Protein AF-0000000082880312 (afdb_homodimer)

Foldseek 3Di:
DVVPVVVVVVVVVVVVVVVVVVVVCPDDDVFKDWDDFPEPPQLLVLLQVLPPPPPPDDDAAAAEEEFDEPDLFLLLLQLVQCSLCSNQVHAYEYEYEEDPVCCVQPLLNVLSVVSSSHNPYIYMYGYDDFFARLLLRLQVLLCVLQAPVVVVGDQQHKYKYAYSQKRFQHCVQQEFDVVLPAFKHAAQQQVFAWDFAAPLVHGDIFRFTDRRIMMGGSNVSCQLLVPDHHHDISVNSVVVLCNRRNVPRGGRCLVVDPVCPPPCSNVVNRNHSRVSLVVSCVVDVVNVSNYDDDNDHFAEQEQVNQDQLVDLLVDDCVRHGMYRAHTPCLDPVSVNSHLSNSCVSQDDPSCPVVSVVSVVSSVSSPPDPPPVVVD/DVVPVVVVVVVVVVVVVVVVVVVVCPPDDVFKDWDDFPEPPPLLCLLQVLDPPPPPDDDAAAAEEEFDEPDLFLLLLQLVQCSLCSNQVHAYEYEYEEDPVCCVQPLLNVLSVVSSSHNVYIYIYGYADFFARLLLRLQVLLCVLQAPVVVVGDQQHKYKYAYSQKRFQHCVQQEFDVVLPAFKEAAQQQVFAWDFAAPLVHGDIFRFTDRRIMMGGSNVSCQLLVPDHHHDISVNSVVVLCNRRNVPRGGRCLVVDPVCPPPCSNVVNRNHSRVSLVVSCVVDVVNVSNYDDDNDHFAEQEQVNQDQLVDLLVDDCVRHGMYRAHTPCLDPVSVNSHLSNSCVSQDDDSCPVVSVVSVVSSVSSPPDPPPVVVD

Radius of gyration: 30.81 Å; Cα contacts (8 Å, |Δi|>4): 1332; chains: 2; bounding box: 65×106×90 Å

Organism: Panagrellus redivivus (NCBI:txid6233)

pLDDT: mean 83.13, std 21.57, range [25.06, 98.69]

Structure (mmCIF, N/CA/C/O backbone):
data_AF-0000000082880312-model_v1
#
loop_
_entity.id
_entity.type
_entity.pdbx_description
1 polymer 'Glycosyltransferase family 8 protein'
#
loop_
_atom_site.group_PDB
_atom_site.id
_atom_site.type_symbol
_atom_site.label_atom_id
_atom_site.label_alt_id
_atom_site.label_comp_id
_atom_site.label_asym_id
_atom_site.label_entity_id
_atom_site.label_seq_id
_atom_site.pdbx_PDB_ins_code
_atom_site.Cartn_x
_atom_site.Cartn_y
_atom_site.Cartn_z
_atom_site.occupancy
_atom_site.B_iso_or_equiv
_atom_site.auth_seq_id
_atom_site.auth_comp_id
_atom_site.auth_asym_id
_atom_site.auth_atom_id
_atom_site.pdbx_PDB_model_num
ATOM 1 N N . MET A 1 1 ? 39.438 -59.375 0.547 1 28.02 1 MET A N 1
ATOM 2 C CA . MET A 1 1 ? 38.062 -59.844 0.679 1 28.02 1 MET A CA 1
ATOM 3 C C . MET A 1 1 ? 37.156 -58.688 1.159 1 28.02 1 MET A C 1
ATOM 5 O O . MET A 1 1 ? 35.938 -58.812 1.112 1 28.02 1 MET A O 1
ATOM 9 N N . ALA A 1 2 ? 37.812 -57.781 1.886 1 35.47 2 ALA A N 1
ATOM 10 C CA . ALA A 1 2 ? 37.125 -56.719 2.611 1 35.47 2 ALA A CA 1
ATOM 11 C C . ALA A 1 2 ? 36.594 -55.656 1.654 1 35.47 2 ALA A C 1
ATOM 13 O O . ALA A 1 2 ? 35.875 -54.75 2.07 1 35.47 2 ALA A O 1
ATOM 14 N N . ARG A 1 3 ? 37.156 -55.562 0.471 1 43.28 3 ARG A N 1
ATOM 15 C CA . ARG A 1 3 ? 36.781 -54.5 -0.462 1 43.28 3 ARG A CA 1
ATOM 16 C C . ARG A 1 3 ? 35.375 -54.75 -1 1 43.28 3 ARG A C 1
ATOM 18 O O . ARG A 1 3 ? 34.781 -53.844 -1.613 1 43.28 3 ARG A O 1
ATOM 25 N N . GLY A 1 4 ? 35 -56.094 -0.941 1 36.09 4 GLY A N 1
ATOM 26 C CA . GLY A 1 4 ? 33.75 -56.469 -1.605 1 36.09 4 GLY A CA 1
ATOM 27 C C . GLY A 1 4 ? 32.5 -56.031 -0.836 1 36.09 4 GLY A C 1
ATOM 28 O O . GLY A 1 4 ? 31.406 -56.031 -1.382 1 36.09 4 GLY A O 1
ATOM 29 N N . LEU A 1 5 ? 32.625 -56.031 0.494 1 35.44 5 LEU A N 1
ATOM 30 C CA . LEU A 1 5 ? 31.469 -55.875 1.358 1 35.44 5 LEU A CA 1
ATOM 31 C C . LEU A 1 5 ? 30.891 -54.469 1.277 1 35.44 5 LEU A C 1
ATOM 33 O O . LEU A 1 5 ? 29.719 -54.25 1.546 1 35.44 5 LEU A O 1
ATOM 37 N N . ASN A 1 6 ? 31.812 -53.5 0.919 1 34.84 6 ASN A N 1
ATOM 38 C CA . ASN A 1 6 ? 31.359 -52.125 1.067 1 34.84 6 ASN A CA 1
ATOM 39 C C . ASN A 1 6 ? 30.391 -51.719 -0.042 1 34.84 6 ASN A C 1
ATOM 41 O O . ASN A 1 6 ? 29.594 -50.812 0.13 1 34.84 6 ASN A O 1
ATOM 45 N N . ARG A 1 7 ? 30.469 -52.344 -1.303 1 31.72 7 ARG A N 1
ATOM 46 C CA . ARG A 1 7 ? 29.547 -51.969 -2.383 1 31.72 7 ARG A CA 1
ATOM 47 C C . ARG A 1 7 ? 28.156 -52.531 -2.115 1 31.72 7 ARG A C 1
ATOM 49 O O . ARG A 1 7 ? 27.188 -52.094 -2.736 1 31.72 7 ARG A O 1
ATOM 56 N N . ARG A 1 8 ? 28.156 -53.625 -1.353 1 37.81 8 ARG A N 1
ATOM 57 C CA . ARG A 1 8 ? 26.844 -54.188 -1.102 1 37.81 8 ARG A CA 1
ATOM 58 C C . ARG A 1 8 ? 26.016 -53.312 -0.182 1 37.81 8 ARG A C 1
ATOM 60 O O . ARG A 1 8 ? 24.797 -53.219 -0.324 1 37.81 8 ARG A O 1
ATOM 67 N N . TYR A 1 9 ? 26.828 -52.688 0.763 1 34.88 9 TYR A N 1
ATOM 68 C CA . TYR A 1 9 ? 26.031 -51.875 1.666 1 34.88 9 TYR A CA 1
ATOM 69 C C . TYR A 1 9 ? 25.531 -50.625 0.956 1 34.88 9 TYR A C 1
ATOM 71 O O . TYR A 1 9 ? 24.484 -50.062 1.312 1 34.88 9 TYR A O 1
ATOM 79 N N . LYS A 1 10 ? 26.25 -50.156 -0.105 1 36.31 10 LYS A N 1
ATOM 80 C CA . LYS A 1 10 ? 25.766 -48.969 -0.779 1 36.31 10 LYS A CA 1
ATOM 81 C C . LYS A 1 10 ? 24.5 -49.25 -1.584 1 36.31 10 LYS A C 1
ATOM 83 O O . LYS A 1 10 ? 23.562 -48.438 -1.61 1 36.31 10 LYS A O 1
ATOM 88 N N . TYR A 1 11 ? 24.516 -50.438 -2.273 1 38.19 11 TYR A N 1
ATOM 89 C CA . TYR A 1 11 ? 23.312 -50.75 -3.037 1 38.19 11 TYR A CA 1
ATOM 90 C C . TYR A 1 11 ? 22.125 -51 -2.109 1 38.19 11 TYR A C 1
ATOM 92 O O . TYR A 1 11 ? 21 -50.625 -2.412 1 38.19 11 TYR A O 1
ATOM 100 N N . LEU A 1 12 ? 22.438 -51.625 -0.949 1 37.44 12 LEU A N 1
ATOM 101 C CA . LEU A 1 12 ? 21.312 -51.875 -0.04 1 37.44 12 LEU A CA 1
ATOM 102 C C . LEU A 1 12 ? 20.812 -50.562 0.559 1 37.44 12 LEU A C 1
ATOM 104 O O . LEU A 1 12 ? 19.594 -50.375 0.73 1 37.44 12 LEU A O 1
ATOM 108 N N . LEU A 1 13 ? 21.766 -49.594 0.769 1 36.28 13 LEU A N 1
ATOM 109 C CA . LEU A 1 13 ? 21.281 -48.312 1.304 1 36.28 13 LEU A CA 1
ATOM 110 C C . LEU A 1 13 ? 20.531 -47.531 0.24 1 36.28 13 LEU A C 1
ATOM 112 O O . LEU A 1 13 ? 19.484 -46.938 0.527 1 36.28 13 LEU A O 1
ATOM 116 N N . THR A 1 14 ? 20.969 -47.625 -1.05 1 37.34 14 THR A N 1
ATOM 117 C CA . THR A 1 14 ? 20.188 -46.969 -2.094 1 37.34 14 THR A CA 1
ATOM 118 C C . THR A 1 14 ? 18.859 -47.688 -2.299 1 37.34 14 THR A C 1
ATOM 120 O O . THR A 1 14 ? 17.828 -47.031 -2.5 1 37.34 14 THR A O 1
ATOM 123 N N . PHE A 1 15 ? 18.828 -49 -2.131 1 36.56 15 PHE A N 1
ATOM 124 C CA . PHE A 1 15 ? 17.562 -49.719 -2.281 1 36.56 15 PHE A CA 1
ATOM 125 C C . PHE A 1 15 ? 16.641 -49.469 -1.102 1 36.56 15 PHE A C 1
ATOM 127 O O . PHE A 1 15 ? 15.43 -49.25 -1.282 1 36.56 15 PHE A O 1
ATOM 134 N N . ALA A 1 16 ? 17.188 -49.281 0.096 1 34 16 ALA A N 1
ATOM 135 C CA . ALA A 1 16 ? 16.328 -49.031 1.243 1 34 16 ALA A CA 1
ATOM 136 C C . ALA A 1 16 ? 15.758 -47.594 1.18 1 34 16 ALA A C 1
ATOM 138 O O . ALA A 1 16 ? 14.594 -47.375 1.521 1 34 16 ALA A O 1
ATOM 139 N N . ILE A 1 17 ? 16.516 -46.625 0.688 1 35.28 17 ILE A N 1
ATOM 140 C CA . ILE A 1 17 ? 15.977 -45.281 0.548 1 35.28 17 ILE A CA 1
ATOM 141 C C . ILE A 1 17 ? 14.945 -45.25 -0.577 1 35.28 17 ILE A C 1
ATOM 143 O O . ILE A 1 17 ? 13.883 -44.625 -0.444 1 35.28 17 ILE A O 1
ATOM 147 N N . CYS A 1 18 ? 15.07 -46.094 -1.617 1 31.88 18 CYS A N 1
ATOM 148 C CA . CYS A 1 18 ? 14.055 -46.156 -2.666 1 31.88 18 CYS A CA 1
ATOM 149 C C . CYS A 1 18 ? 12.812 -46.906 -2.172 1 31.88 18 CYS A C 1
ATOM 151 O O . CYS A 1 18 ? 11.695 -46.531 -2.512 1 31.88 18 CYS A O 1
ATOM 153 N N . VAL A 1 19 ? 12.93 -47.938 -1.346 1 34.66 19 VAL A N 1
ATOM 154 C CA . VAL A 1 19 ? 11.766 -48.719 -0.902 1 34.66 19 VAL A CA 1
ATOM 155 C C . VAL A 1 19 ? 10.945 -47.875 0.083 1 34.66 19 VAL A C 1
ATOM 157 O O . VAL A 1 19 ? 9.711 -47.875 0.029 1 34.66 19 VAL A O 1
ATOM 160 N N . VAL A 1 20 ? 11.562 -47.156 1.031 1 32.28 20 VAL A N 1
ATOM 161 C CA . VAL A 1 20 ? 10.734 -46.375 1.921 1 32.28 20 VAL A CA 1
ATOM 162 C C . VAL A 1 20 ? 10 -45.281 1.115 1 32.28 20 VAL A C 1
ATOM 164 O O . VAL A 1 20 ? 8.859 -44.938 1.434 1 32.28 20 VAL A O 1
ATOM 167 N N . PHE A 1 21 ? 10.508 -44.812 -0.006 1 31.34 21 PHE A N 1
ATOM 168 C CA . PHE A 1 21 ? 9.773 -43.875 -0.844 1 31.34 21 PHE A CA 1
ATOM 169 C C . PHE A 1 21 ? 8.594 -44.562 -1.519 1 31.34 21 PHE A C 1
ATOM 171 O O . PHE A 1 21 ? 7.5 -44 -1.609 1 31.34 21 PHE A O 1
ATOM 178 N N . VAL A 1 22 ? 8.75 -45.812 -1.979 1 32.81 22 VAL A N 1
ATOM 179 C CA . VAL A 1 22 ? 7.668 -46.5 -2.68 1 32.81 22 VAL A CA 1
ATOM 180 C C . VAL A 1 22 ? 6.594 -46.938 -1.682 1 32.81 22 VAL A C 1
ATOM 182 O O . VAL A 1 22 ? 5.398 -46.844 -1.97 1 32.81 22 VAL A O 1
ATOM 185 N N . LEU A 1 23 ? 6.965 -47.406 -0.526 1 31.19 23 LEU A N 1
ATOM 186 C CA . LEU A 1 23 ? 5.918 -47.938 0.34 1 31.19 23 LEU A CA 1
ATOM 187 C C . LEU A 1 23 ? 5.012 -46.812 0.849 1 31.19 23 LEU A C 1
ATOM 189 O O . LEU A 1 23 ? 3.832 -47.062 1.126 1 31.19 23 LEU A O 1
ATOM 193 N N . THR A 1 24 ? 5.59 -45.656 1.293 1 30.31 24 THR A N 1
ATOM 194 C CA . THR A 1 24 ? 4.645 -44.656 1.737 1 30.31 24 THR A CA 1
ATOM 195 C C . THR A 1 24 ? 3.73 -44.219 0.591 1 30.31 24 THR A C 1
ATOM 197 O O . THR A 1 24 ? 2.779 -43.469 0.797 1 30.31 24 THR A O 1
ATOM 200 N N . LEU A 1 25 ? 4.004 -44.656 -0.618 1 31.61 25 LEU A N 1
ATOM 201 C CA . LEU A 1 25 ? 3.115 -44.375 -1.745 1 31.61 25 LEU A CA 1
ATOM 202 C C . LEU A 1 25 ? 1.87 -45.25 -1.675 1 31.61 25 LEU A C 1
ATOM 204 O O . LEU A 1 25 ? 0.962 -45.125 -2.498 1 31.61 25 LEU A O 1
ATOM 208 N N . THR A 1 26 ? 1.921 -46.406 -1.127 1 28.84 26 THR A N 1
ATOM 209 C CA . THR A 1 26 ? 0.809 -47.344 -1.338 1 28.84 26 THR A CA 1
ATOM 210 C C . THR A 1 26 ? -0.48 -46.781 -0.749 1 28.84 26 THR A C 1
ATOM 212 O O . THR A 1 26 ? -1.562 -46.969 -1.31 1 28.84 26 THR A O 1
ATOM 215 N N . ILE A 1 27 ? -0.609 -46.688 0.596 1 31.56 27 ILE A N 1
ATOM 216 C CA . ILE A 1 27 ? -1.932 -46.719 1.211 1 31.56 27 ILE A CA 1
ATOM 217 C C . ILE A 1 27 ? -2.676 -45.406 0.915 1 31.56 27 ILE A C 1
ATOM 219 O O . ILE A 1 27 ? -3.842 -45.25 1.285 1 31.56 27 ILE A O 1
ATOM 223 N N . CYS A 1 28 ? -1.974 -44.25 0.835 1 29.03 28 CYS A N 1
ATOM 224 C CA . CYS A 1 28 ? -2.826 -43.062 0.708 1 29.03 28 CYS A CA 1
ATOM 225 C C . CYS A 1 28 ? -3.422 -42.969 -0.692 1 29.03 28 CYS A C 1
ATOM 227 O O . CYS A 1 28 ? -2.799 -43.406 -1.666 1 29.03 28 CYS A O 1
ATOM 229 N N . SER A 1 29 ? -4.77 -42.781 -0.907 1 31.36 29 SER A N 1
ATOM 230 C CA . SER A 1 29 ? -5.41 -42.562 -2.201 1 31.36 29 SER A CA 1
ATOM 231 C C . SER A 1 29 ? -4.527 -41.719 -3.117 1 31.36 29 SER A C 1
ATOM 233 O O . SER A 1 29 ? -3.822 -40.812 -2.654 1 31.36 29 SER A O 1
ATOM 235 N N . PRO A 1 30 ? -4.113 -42.156 -4.379 1 36.34 30 PRO A N 1
ATOM 236 C CA . PRO A 1 30 ? -3.234 -41.562 -5.371 1 36.34 30 PRO A CA 1
ATOM 237 C C . PRO A 1 30 ? -3.416 -40.031 -5.461 1 36.34 30 PRO A C 1
ATOM 239 O O . PRO A 1 30 ? -2.887 -39.406 -6.379 1 36.34 30 PRO A O 1
ATOM 242 N N . ALA A 1 31 ? -4.273 -39.438 -4.664 1 38.06 31 ALA A N 1
ATOM 243 C CA . ALA A 1 31 ? -4.586 -38.062 -4.918 1 38.06 31 ALA A CA 1
ATOM 244 C C . ALA A 1 31 ? -3.363 -37.156 -4.707 1 38.06 31 ALA A C 1
ATOM 246 O O . ALA A 1 31 ? -2.838 -36.594 -5.656 1 38.06 31 ALA A O 1
ATOM 247 N N . SER A 1 32 ? -3.385 -36.281 -3.66 1 36.66 32 SER A N 1
ATOM 248 C CA . SER A 1 32 ? -2.469 -35.188 -3.424 1 36.66 32 SER A CA 1
ATOM 249 C C . SER A 1 32 ? -1.177 -35.656 -2.768 1 36.66 32 SER A C 1
ATOM 251 O O . SER A 1 32 ? -1.212 -36.344 -1.751 1 36.66 32 SER A O 1
ATOM 253 N N . VAL A 1 33 ? -0.06 -35.906 -3.469 1 35.78 33 VAL A N 1
ATOM 254 C CA . VAL A 1 33 ? 1.235 -36.219 -2.877 1 35.78 33 VAL A CA 1
ATOM 255 C C . VAL A 1 33 ? 1.98 -34.938 -2.541 1 35.78 33 VAL A C 1
ATOM 257 O O . VAL A 1 33 ? 2.066 -34.031 -3.369 1 35.78 33 VAL A O 1
ATOM 260 N N . SER A 1 34 ? 2.113 -34.656 -1.317 1 37.66 34 SER A N 1
ATOM 261 C CA . SER A 1 34 ? 2.979 -33.531 -0.91 1 37.66 34 SER A CA 1
ATOM 262 C C . SER A 1 34 ? 4.438 -33.969 -0.852 1 37.66 34 SER A C 1
ATOM 264 O O . SER A 1 34 ? 4.762 -35 -0.264 1 37.66 34 SER A O 1
ATOM 266 N N . PHE A 1 35 ? 5.301 -33.562 -1.693 1 35.94 35 PHE A N 1
ATOM 267 C CA . PHE A 1 35 ? 6.727 -33.875 -1.63 1 35.94 35 PHE A CA 1
ATOM 268 C C . PHE A 1 35 ? 7.395 -33.062 -0.524 1 35.94 35 PHE A C 1
ATOM 270 O O . PHE A 1 35 ? 7.125 -31.859 -0.368 1 35.94 35 PHE A O 1
ATOM 277 N N . ILE A 1 36 ? 7.844 -33.75 0.519 1 34.22 36 ILE A N 1
ATOM 278 C CA . ILE A 1 36 ? 8.602 -33.156 1.604 1 34.22 36 ILE A CA 1
ATOM 279 C C . ILE A 1 36 ? 9.969 -32.688 1.091 1 34.22 36 ILE A C 1
ATOM 281 O O . ILE A 1 36 ? 10.633 -33.438 0.35 1 34.22 36 ILE A O 1
ATOM 285 N N . ASN A 1 37 ? 10.43 -31.375 1.342 1 39.16 37 ASN A N 1
ATOM 286 C CA . ASN A 1 37 ? 11.555 -30.516 1.014 1 39.16 37 ASN A CA 1
ATOM 287 C C . ASN A 1 37 ? 12.875 -31.094 1.521 1 39.16 37 ASN A C 1
ATOM 289 O O . ASN A 1 37 ? 13.031 -31.344 2.719 1 39.16 37 ASN A O 1
ATOM 293 N N . ILE A 1 38 ? 13.547 -31.781 0.637 1 30.88 38 ILE A N 1
ATOM 294 C CA . ILE A 1 38 ? 14.969 -31.844 0.961 1 30.88 38 ILE A CA 1
ATOM 295 C C . ILE A 1 38 ? 15.578 -30.453 0.883 1 30.88 38 ILE A C 1
ATOM 297 O O . ILE A 1 38 ? 15.68 -29.875 -0.2 1 30.88 38 ILE A O 1
ATOM 301 N N . LYS A 1 39 ? 15.555 -29.688 1.91 1 41.53 39 LYS A N 1
ATOM 302 C CA . LYS A 1 39 ? 16.109 -28.344 2.076 1 41.53 39 LYS A CA 1
ATOM 303 C C . LYS A 1 39 ? 17.609 -28.328 1.832 1 41.53 39 LYS A C 1
ATOM 305 O O . LYS A 1 39 ? 18.359 -29.078 2.479 1 41.53 39 LYS A O 1
ATOM 310 N N . ASN A 1 40 ? 18.047 -27.859 0.655 1 38.81 40 ASN A N 1
ATOM 311 C CA . ASN A 1 40 ? 19.438 -27.453 0.622 1 38.81 40 ASN A CA 1
ATOM 312 C C . ASN A 1 40 ? 19.672 -26.172 1.424 1 38.81 40 ASN A C 1
ATOM 314 O O . ASN A 1 40 ? 19.203 -25.094 1.033 1 38.81 40 ASN A O 1
ATOM 318 N N . PRO A 1 41 ? 20.156 -26.281 2.564 1 44.12 41 PRO A N 1
ATOM 319 C CA . PRO A 1 41 ? 20.297 -25.203 3.535 1 44.12 41 PRO A CA 1
ATOM 320 C C . PRO A 1 41 ? 21.078 -24.016 2.986 1 44.12 41 PRO A C 1
ATOM 322 O O . PRO A 1 41 ? 20.781 -22.859 3.32 1 44.12 41 PRO A O 1
ATOM 325 N N . SER A 1 42 ? 21.938 -24.281 2.025 1 49.22 42 SER A N 1
ATOM 326 C CA . SER A 1 42 ? 22.844 -23.219 1.665 1 49.22 42 SER A CA 1
ATOM 327 C C . SER A 1 42 ? 22.141 -22.109 0.877 1 49.22 42 SER A C 1
ATOM 329 O O . SER A 1 42 ? 22.297 -20.922 1.163 1 49.22 42 SER A O 1
ATOM 331 N N . PHE A 1 43 ? 21.344 -22.438 -0.095 1 49.5 43 PHE A N 1
ATOM 332 C CA . PHE A 1 43 ? 20.703 -21.422 -0.925 1 49.5 43 PHE A CA 1
ATOM 333 C C . PHE A 1 43 ? 19.594 -20.719 -0.157 1 49.5 43 PHE A C 1
ATOM 335 O O . PHE A 1 43 ? 19.453 -19.5 -0.25 1 49.5 43 PHE A O 1
ATOM 342 N N . ILE A 1 44 ? 18.984 -21.531 0.591 1 52.59 44 ILE A N 1
ATOM 343 C CA . ILE A 1 44 ? 17.906 -20.984 1.395 1 52.59 44 ILE A CA 1
ATOM 344 C C . ILE A 1 44 ? 18.453 -19.953 2.371 1 52.59 44 ILE A C 1
ATOM 346 O O . ILE A 1 44 ? 17.875 -18.875 2.533 1 52.59 44 ILE A O 1
ATOM 350 N N . GLN A 1 45 ? 19.5 -20.438 2.904 1 54.34 45 GLN A N 1
ATOM 351 C CA . GLN A 1 45 ? 20.125 -19.516 3.861 1 54.34 45 GLN A CA 1
ATOM 352 C C . GLN A 1 45 ? 20.594 -18.25 3.178 1 54.34 45 GLN A C 1
ATOM 354 O O . GLN A 1 45 ? 20.453 -17.156 3.729 1 54.34 45 GLN A O 1
ATOM 359 N N . LEU A 1 46 ? 21.078 -18.422 2.018 1 48.53 46 LEU A N 1
ATOM 360 C CA . LEU A 1 46 ? 21.531 -17.266 1.242 1 48.53 46 LEU A CA 1
ATOM 361 C C . LEU A 1 46 ? 20.375 -16.328 0.954 1 48.53 46 LEU A C 1
ATOM 363 O O . LEU A 1 46 ? 20.516 -15.102 1.075 1 48.53 46 LEU A O 1
ATOM 367 N N . LEU A 1 47 ? 19.359 -16.906 0.63 1 51.41 47 LEU A N 1
ATOM 368 C CA . LEU A 1 47 ? 18.188 -16.109 0.261 1 51.41 47 LEU A CA 1
ATOM 369 C C . LEU A 1 47 ? 17.516 -15.531 1.499 1 51.41 47 LEU A C 1
ATOM 371 O O . LEU A 1 47 ? 17.094 -14.375 1.498 1 51.41 47 LEU A O 1
ATOM 375 N N . LYS A 1 48 ? 17.516 -16.297 2.52 1 53.97 48 LYS A N 1
ATOM 376 C CA . LYS A 1 48 ? 16.891 -15.852 3.762 1 53.97 48 LYS A CA 1
ATOM 377 C C . LYS A 1 48 ? 17.734 -14.773 4.438 1 53.97 48 LYS A C 1
ATOM 379 O O . LYS A 1 48 ? 17.203 -13.844 5.039 1 53.97 48 LYS A O 1
ATOM 384 N N . ASN A 1 49 ? 19 -14.984 4.566 1 45.91 49 ASN A N 1
ATOM 385 C CA . ASN A 1 49 ? 19.891 -14.031 5.207 1 45.91 49 ASN A CA 1
ATOM 386 C C . ASN A 1 49 ? 19.781 -12.648 4.586 1 45.91 49 ASN A C 1
ATOM 388 O O . ASN A 1 49 ? 20.188 -11.656 5.195 1 45.91 49 ASN A O 1
ATOM 392 N N . ALA A 1 50 ? 19.344 -12.648 3.438 1 42.06 50 ALA A N 1
ATOM 393 C CA . ALA A 1 50 ? 19.203 -11.312 2.85 1 42.06 50 ALA A CA 1
ATOM 394 C C . ALA A 1 50 ? 18.125 -10.508 3.566 1 42.06 50 ALA A C 1
ATOM 396 O O . ALA A 1 50 ? 18.141 -9.273 3.518 1 42.06 50 ALA A O 1
ATOM 397 N N . PHE A 1 51 ? 17.219 -11.195 4.371 1 43.91 51 PHE A N 1
ATOM 398 C CA . PHE A 1 51 ? 16.125 -10.438 4.945 1 43.91 51 PHE A CA 1
ATOM 399 C C . PHE A 1 51 ? 15.992 -10.703 6.438 1 43.91 51 PHE A C 1
ATOM 401 O O . PHE A 1 51 ? 14.914 -10.539 7.016 1 43.91 51 PHE A O 1
ATOM 408 N N . SER A 1 52 ? 16.969 -11.266 7.164 1 38.25 52 SER A N 1
ATOM 409 C CA . SER A 1 52 ? 16.734 -11.672 8.547 1 38.25 52 SER A CA 1
ATOM 410 C C . SER A 1 52 ? 16.688 -10.469 9.477 1 38.25 52 SER A C 1
ATOM 412 O O . SER A 1 52 ? 17.719 -9.891 9.812 1 38.25 52 SER A O 1
ATOM 414 N N . ASN A 1 53 ? 15.883 -9.586 9.25 1 38.44 53 ASN A N 1
ATOM 415 C CA . ASN A 1 53 ? 15.859 -8.742 10.445 1 38.44 53 ASN A CA 1
ATOM 416 C C . ASN A 1 53 ? 15.07 -9.398 11.578 1 38.44 53 ASN A C 1
ATOM 418 O O . ASN A 1 53 ? 13.891 -9.734 11.398 1 38.44 53 ASN A O 1
ATOM 422 N N . PRO A 1 54 ? 15.734 -9.914 12.656 1 36.22 54 PRO A N 1
ATOM 423 C CA . PRO A 1 54 ? 15.117 -10.602 13.797 1 36.22 54 PRO A CA 1
ATOM 424 C C . PRO A 1 54 ? 14.039 -9.766 14.477 1 36.22 54 PRO A C 1
ATOM 426 O O . PRO A 1 54 ? 14.352 -8.773 15.141 1 36.22 54 PRO A O 1
ATOM 429 N N . SER A 1 55 ? 13.117 -9.242 13.898 1 40.56 55 SER A N 1
ATOM 430 C CA . SER A 1 55 ? 12.227 -8.602 14.867 1 40.56 55 SER A CA 1
ATOM 431 C C . SER A 1 55 ? 11.555 -9.633 15.766 1 40.56 55 SER A C 1
ATOM 433 O O . SER A 1 55 ? 11.211 -10.727 15.312 1 40.56 55 SER A O 1
ATOM 435 N N . ASN A 1 56 ? 11.734 -9.625 17 1 42.91 56 ASN A N 1
ATOM 436 C CA . ASN A 1 56 ? 11.297 -10.477 18.094 1 42.91 56 ASN A CA 1
ATOM 437 C C . ASN A 1 56 ? 9.797 -10.773 18.016 1 42.91 56 ASN A C 1
ATOM 439 O O . ASN A 1 56 ? 9.281 -11.609 18.75 1 42.91 56 ASN A O 1
ATOM 443 N N . SER A 1 57 ? 8.961 -9.867 17.703 1 49.34 57 SER A N 1
ATOM 444 C CA . SER A 1 57 ? 7.551 -10.242 17.812 1 49.34 57 SER A CA 1
ATOM 445 C C . SER A 1 57 ? 7.117 -11.102 16.625 1 49.34 57 SER A C 1
ATOM 447 O O . SER A 1 57 ? 7.559 -10.883 15.5 1 49.34 57 SER A O 1
ATOM 449 N N . PRO A 1 58 ? 6.441 -12.203 16.875 1 62.5 58 PRO A N 1
ATOM 450 C CA . PRO A 1 58 ? 6.141 -13.156 15.812 1 62.5 58 PRO A CA 1
ATOM 451 C C . PRO A 1 58 ? 5.367 -12.523 14.656 1 62.5 58 PRO A C 1
ATOM 453 O O . PRO A 1 58 ? 4.305 -11.938 14.867 1 62.5 58 PRO A O 1
ATOM 456 N N . GLN A 1 59 ? 5.902 -12.078 13.555 1 81 59 GLN A N 1
ATOM 457 C CA . GLN A 1 59 ? 5.293 -11.602 12.32 1 81 59 GLN A CA 1
ATOM 458 C C . GLN A 1 59 ? 4.609 -12.734 11.562 1 81 59 GLN A C 1
ATOM 460 O O . GLN A 1 59 ? 5.02 -13.891 11.672 1 81 59 GLN A O 1
ATOM 465 N N . PRO A 1 60 ? 3.471 -12.383 10.992 1 91.81 60 PRO A N 1
ATOM 466 C CA . PRO A 1 60 ? 2.807 -13.406 10.18 1 91.81 60 PRO A CA 1
ATOM 467 C C . PRO A 1 60 ? 3.725 -14 9.117 1 91.81 60 PRO A C 1
ATOM 469 O O . PRO A 1 60 ? 4.562 -13.289 8.555 1 91.81 60 PRO A O 1
ATOM 472 N N . ARG A 1 61 ? 3.539 -15.258 8.93 1 94.75 61 ARG A N 1
ATOM 473 C CA . ARG A 1 61 ? 4.195 -15.898 7.797 1 94.75 61 ARG A CA 1
ATOM 474 C C . ARG A 1 61 ? 3.52 -15.516 6.48 1 94.75 61 ARG A C 1
ATOM 476 O O . ARG A 1 61 ? 2.305 -15.305 6.441 1 94.75 61 ARG A O 1
ATOM 483 N N . ILE A 1 62 ? 4.34 -15.422 5.449 1 97.81 62 ILE A N 1
ATOM 484 C CA . ILE A 1 62 ? 3.824 -15.078 4.129 1 97.81 62 ILE A CA 1
ATOM 485 C C . ILE A 1 62 ? 4.234 -16.156 3.121 1 97.81 62 ILE A C 1
ATOM 487 O O . ILE A 1 62 ? 5.41 -16.516 3.047 1 97.81 62 ILE A O 1
ATOM 491 N N . ALA A 1 63 ? 3.271 -16.656 2.355 1 98.31 63 ALA A N 1
ATOM 492 C CA . ALA A 1 63 ? 3.555 -17.656 1.323 1 98.31 63 ALA A CA 1
ATOM 493 C C . ALA A 1 63 ? 3.031 -17.203 -0.035 1 98.31 63 ALA A C 1
ATOM 495 O O . ALA A 1 63 ? 1.935 -16.641 -0.13 1 98.31 63 ALA A O 1
ATOM 496 N N . ALA A 1 64 ? 3.801 -17.391 -1.025 1 98.56 64 ALA A N 1
ATOM 497 C CA . ALA A 1 64 ? 3.355 -17.203 -2.406 1 98.56 64 ALA A CA 1
ATOM 498 C C . ALA A 1 64 ? 2.887 -18.531 -3.004 1 98.56 64 ALA A C 1
ATOM 500 O O . ALA A 1 64 ? 3.635 -19.516 -3.016 1 98.56 64 ALA A O 1
ATOM 501 N N . ILE A 1 65 ? 1.683 -18.547 -3.434 1 98.69 65 ILE A N 1
ATOM 502 C CA . ILE A 1 65 ? 1.08 -19.734 -4.016 1 98.69 65 ILE A CA 1
ATOM 503 C C . ILE A 1 65 ? 1.201 -19.688 -5.535 1 98.69 65 ILE A C 1
ATOM 505 O O . ILE A 1 65 ? 0.477 -18.938 -6.199 1 98.69 65 ILE A O 1
ATOM 509 N N . LEU A 1 66 ? 2.084 -20.484 -6.059 1 98.31 66 LEU A N 1
ATOM 510 C CA . LEU A 1 66 ? 2.266 -20.594 -7.5 1 98.31 66 LEU A CA 1
ATOM 511 C C . LEU A 1 66 ? 1.603 -21.859 -8.031 1 98.31 66 LEU A C 1
ATOM 513 O O . LEU A 1 66 ? 1.428 -22.844 -7.293 1 98.31 66 LEU A O 1
ATOM 517 N N . ALA A 1 67 ? 1.222 -21.797 -9.266 1 97.56 67 ALA A N 1
ATOM 518 C CA . ALA A 1 67 ? 0.712 -22.984 -9.945 1 97.56 67 ALA A CA 1
ATOM 519 C C . ALA A 1 67 ? 1.235 -23.062 -11.375 1 97.56 67 ALA A C 1
ATOM 521 O O . ALA A 1 67 ? 1.433 -22.047 -12.031 1 97.56 67 ALA A O 1
ATOM 522 N N . VAL A 1 68 ? 1.47 -24.297 -11.789 1 96.81 68 VAL A N 1
ATOM 523 C CA . VAL A 1 68 ? 2.023 -24.453 -13.133 1 96.81 68 VAL A CA 1
ATOM 524 C C . VAL A 1 68 ? 1.607 -25.812 -13.703 1 96.81 68 VAL A C 1
ATOM 526 O O . VAL A 1 68 ? 1.331 -26.75 -12.953 1 96.81 68 VAL A O 1
ATOM 529 N N . THR A 1 69 ? 1.49 -25.844 -14.992 1 95.31 69 THR A N 1
ATOM 530 C CA . THR A 1 69 ? 1.335 -27.125 -15.703 1 95.31 69 THR A CA 1
ATOM 531 C C . THR A 1 69 ? 2.695 -27.703 -16.062 1 95.31 69 THR A C 1
ATOM 533 O O . THR A 1 69 ? 3.734 -27.109 -15.75 1 95.31 69 THR A O 1
ATOM 536 N N . LEU A 1 70 ? 2.666 -28.844 -16.719 1 92.56 70 LEU A N 1
ATOM 537 C CA . LEU A 1 70 ? 3.904 -29.5 -17.109 1 92.56 70 LEU A CA 1
ATOM 538 C C . LEU A 1 70 ? 4.371 -29.031 -18.484 1 92.56 70 LEU A C 1
ATOM 540 O O . LEU A 1 70 ? 5.34 -29.562 -19.031 1 92.56 70 LEU A O 1
ATOM 544 N N . HIS A 1 71 ? 3.684 -28 -18.969 1 91.44 71 HIS A N 1
ATOM 545 C CA . HIS A 1 71 ? 4.117 -27.438 -20.234 1 91.44 71 HIS A CA 1
ATOM 546 C C . HIS A 1 71 ? 5.473 -26.75 -20.094 1 91.44 71 HIS A C 1
ATOM 548 O O . HIS A 1 71 ? 5.66 -25.906 -19.203 1 91.44 71 HIS A O 1
ATOM 554 N N . LYS A 1 72 ? 6.367 -27 -20.984 1 91.69 72 LYS A N 1
ATOM 555 C CA . LYS A 1 72 ? 7.773 -26.609 -20.875 1 91.69 72 LYS A CA 1
ATOM 556 C C . LYS A 1 72 ? 7.93 -25.094 -20.844 1 91.69 72 LYS A C 1
ATOM 558 O O . LYS A 1 72 ? 8.828 -24.578 -20.172 1 91.69 72 LYS A O 1
ATOM 563 N N . ARG A 1 73 ? 7.055 -24.422 -21.531 1 90.12 73 ARG A N 1
ATOM 564 C CA . ARG A 1 73 ? 7.129 -22.969 -21.625 1 90.12 73 ARG A CA 1
ATOM 565 C C . ARG A 1 73 ? 7.016 -22.328 -20.25 1 90.12 73 ARG A C 1
ATOM 567 O O . ARG A 1 73 ? 7.766 -21.406 -19.922 1 90.12 73 ARG A O 1
ATOM 574 N N . TYR A 1 74 ? 6.145 -22.812 -19.406 1 90.75 74 TYR A N 1
ATOM 575 C CA . TYR A 1 74 ? 5.875 -22.188 -18.125 1 90.75 74 TYR A CA 1
ATOM 576 C C . TYR A 1 74 ? 6.73 -22.812 -17.031 1 90.75 74 TYR A C 1
ATOM 578 O O . TYR A 1 74 ? 7.098 -22.141 -16.062 1 90.75 74 TYR A O 1
ATOM 586 N N . LEU A 1 75 ? 7.051 -24.016 -17.219 1 94.69 75 LEU A N 1
ATOM 587 C CA . LEU A 1 75 ? 7.871 -24.734 -16.25 1 94.69 75 LEU A CA 1
ATOM 588 C C . LEU A 1 75 ? 9.25 -24.094 -16.125 1 94.69 75 LEU A C 1
ATOM 590 O O . LEU A 1 75 ? 9.836 -24.047 -15.047 1 94.69 75 LEU A O 1
ATOM 594 N N . PHE A 1 76 ? 9.758 -23.625 -17.156 1 96.81 76 PHE A N 1
ATOM 595 C CA . PHE A 1 76 ? 11.125 -23.109 -17.188 1 96.81 76 PHE A CA 1
ATOM 596 C C . PHE A 1 76 ? 11.273 -21.906 -16.25 1 96.81 76 PHE A C 1
ATOM 598 O O . PHE A 1 76 ? 12.281 -21.781 -15.562 1 96.81 76 PHE A O 1
ATOM 605 N N . THR A 1 77 ? 10.289 -21 -16.219 1 97.5 77 THR A N 1
ATOM 606 C CA . THR A 1 77 ? 10.414 -19.75 -15.492 1 97.5 77 THR A CA 1
ATOM 607 C C . THR A 1 77 ? 10.125 -19.953 -14.008 1 97.5 77 THR A C 1
ATOM 609 O O . THR A 1 77 ? 10.453 -19.094 -13.188 1 97.5 77 THR A O 1
ATOM 612 N N . LEU A 1 78 ? 9.586 -21.062 -13.633 1 97.69 78 LEU A N 1
ATOM 613 C CA . LEU A 1 78 ? 9.094 -21.344 -12.289 1 97.69 78 LEU A CA 1
ATOM 614 C C . LEU A 1 78 ? 10.211 -21.172 -11.258 1 97.69 78 LEU A C 1
ATOM 616 O O . LEU A 1 78 ? 10.047 -20.453 -10.273 1 97.69 78 LEU A O 1
ATOM 620 N N . PRO A 1 79 ? 11.391 -21.781 -11.398 1 97.69 79 PRO A N 1
ATOM 621 C CA . PRO A 1 79 ? 12.422 -21.625 -10.375 1 97.69 79 PRO A CA 1
ATOM 622 C C . PRO A 1 79 ? 12.852 -20.188 -10.164 1 97.69 79 PRO A C 1
ATOM 624 O O . PRO A 1 79 ? 13.203 -19.797 -9.047 1 97.69 79 PRO A O 1
ATOM 627 N N . PHE A 1 80 ? 12.797 -19.375 -11.219 1 98.12 80 PHE A N 1
ATOM 628 C CA . PHE A 1 80 ? 13.172 -17.969 -11.094 1 98.12 80 PHE A CA 1
ATOM 629 C C . PHE A 1 80 ? 12.156 -17.203 -10.25 1 98.12 80 PHE A C 1
ATOM 631 O O . PHE A 1 80 ? 12.523 -16.391 -9.398 1 98.12 80 PHE A O 1
ATOM 638 N N . ALA A 1 81 ? 10.906 -17.5 -10.508 1 98.06 81 ALA A N 1
ATOM 639 C CA . ALA A 1 81 ? 9.852 -16.906 -9.695 1 98.06 81 ALA A CA 1
ATOM 640 C C . ALA A 1 81 ? 9.977 -17.328 -8.234 1 98.06 81 ALA A C 1
ATOM 642 O O . ALA A 1 81 ? 9.859 -16.5 -7.324 1 98.06 81 ALA A O 1
ATOM 643 N N . VAL A 1 82 ? 10.219 -18.547 -8.023 1 97.62 82 VAL A N 1
ATOM 644 C CA . VAL A 1 82 ? 10.406 -19.109 -6.688 1 97.62 82 VAL A CA 1
ATOM 645 C C . VAL A 1 82 ? 11.562 -18.391 -5.988 1 97.62 82 VAL A C 1
ATOM 647 O O . VAL A 1 82 ? 11.422 -17.938 -4.848 1 97.62 82 VAL A O 1
ATOM 650 N N . ALA A 1 83 ? 12.633 -18.25 -6.641 1 97.62 83 ALA A N 1
ATOM 651 C CA . ALA A 1 83 ? 13.805 -17.594 -6.078 1 97.62 83 ALA A CA 1
ATOM 652 C C . ALA A 1 83 ? 13.492 -16.141 -5.738 1 97.62 83 ALA A C 1
ATOM 654 O O . ALA A 1 83 ? 13.953 -15.617 -4.715 1 97.62 83 ALA A O 1
ATOM 655 N N . ALA A 1 84 ? 12.805 -15.5 -6.598 1 97.44 84 ALA A N 1
ATOM 656 C CA . ALA A 1 84 ? 12.461 -14.094 -6.379 1 97.44 84 ALA A CA 1
ATOM 657 C C . ALA A 1 84 ? 11.609 -13.922 -5.125 1 97.44 84 ALA A C 1
ATOM 659 O O . ALA A 1 84 ? 11.867 -13.039 -4.309 1 97.44 84 ALA A O 1
ATOM 660 N N . TRP A 1 85 ? 10.625 -14.75 -4.934 1 97.19 85 TRP A N 1
ATOM 661 C CA . TRP A 1 85 ? 9.797 -14.703 -3.732 1 97.19 85 TRP A CA 1
ATOM 662 C C . TRP A 1 85 ? 10.625 -15.016 -2.488 1 97.19 85 TRP A C 1
ATOM 664 O O . TRP A 1 85 ? 10.484 -14.352 -1.459 1 97.19 85 TRP A O 1
ATOM 674 N N . GLN A 1 86 ? 11.477 -15.969 -2.625 1 94.44 86 GLN A N 1
ATOM 675 C CA . GLN A 1 86 ? 12.359 -16.297 -1.509 1 94.44 86 GLN A CA 1
ATOM 676 C C . GLN A 1 86 ? 13.227 -15.109 -1.121 1 94.44 86 GLN A C 1
ATOM 678 O O . GLN A 1 86 ? 13.43 -14.836 0.065 1 94.44 86 GLN A O 1
ATOM 683 N N . LYS A 1 87 ? 13.758 -14.492 -2.076 1 93.31 87 LYS A N 1
ATOM 684 C CA . LYS A 1 87 ? 14.586 -13.312 -1.837 1 93.31 87 LYS A CA 1
ATOM 685 C C . LYS A 1 87 ? 13.82 -12.25 -1.05 1 93.31 87 LYS A C 1
ATOM 687 O O . LYS A 1 87 ? 14.414 -11.508 -0.262 1 93.31 87 LYS A O 1
ATOM 692 N N . LEU A 1 88 ? 12.531 -12.203 -1.215 1 93.75 88 LEU A N 1
ATOM 693 C CA . LEU A 1 88 ? 11.688 -11.219 -0.543 1 93.75 88 LEU A CA 1
ATOM 694 C C . LEU A 1 88 ? 11.242 -11.727 0.824 1 93.75 88 LEU A C 1
ATOM 696 O O . LEU A 1 88 ? 10.453 -11.07 1.509 1 93.75 88 LEU A O 1
ATOM 700 N N . GLY A 1 89 ? 11.664 -12.93 1.212 1 91.69 89 GLY A N 1
ATOM 701 C CA . GLY A 1 89 ? 11.305 -13.5 2.5 1 91.69 89 GLY A CA 1
ATOM 702 C C . GLY A 1 89 ? 9.953 -14.195 2.484 1 91.69 89 GLY A C 1
ATOM 703 O O . GLY A 1 89 ? 9.328 -14.367 3.529 1 91.69 89 GLY A O 1
ATOM 704 N N . VAL A 1 90 ? 9.477 -14.516 1.359 1 96.5 90 VAL A N 1
ATOM 705 C CA . VAL A 1 90 ? 8.18 -15.156 1.181 1 96.5 90 VAL A CA 1
ATOM 706 C C . VAL A 1 90 ? 8.367 -16.641 0.875 1 96.5 90 VAL A C 1
ATOM 708 O O . VAL A 1 90 ? 9.227 -17 0.065 1 96.5 90 VAL A O 1
ATOM 711 N N . GLU A 1 91 ? 7.625 -17.469 1.502 1 95.81 91 GLU A N 1
ATOM 712 C CA . GLU A 1 91 ? 7.691 -18.906 1.269 1 95.81 91 GLU A CA 1
ATOM 713 C C . GLU A 1 91 ? 6.973 -19.297 -0.02 1 95.81 91 GLU A C 1
ATOM 715 O O . GLU A 1 91 ? 5.754 -19.141 -0.127 1 95.81 91 GLU A O 1
ATOM 720 N N . PRO A 1 92 ? 7.707 -19.891 -0.923 1 97.5 92 PRO A N 1
ATOM 721 C CA . PRO A 1 92 ? 7.031 -20.312 -2.152 1 97.5 92 PRO A CA 1
ATOM 722 C C . PRO A 1 92 ? 6.406 -21.703 -2.033 1 97.5 92 PRO A C 1
ATOM 724 O O . PRO A 1 92 ? 7.078 -22.656 -1.618 1 97.5 92 PRO A O 1
ATOM 727 N N . ILE A 1 93 ? 5.203 -21.859 -2.369 1 97.5 93 ILE A N 1
ATOM 728 C CA . ILE A 1 93 ? 4.477 -23.109 -2.496 1 97.5 93 ILE A CA 1
ATOM 729 C C . ILE A 1 93 ? 3.982 -23.281 -3.93 1 97.5 93 ILE A C 1
ATOM 731 O O . ILE A 1 93 ? 3.27 -22.422 -4.453 1 97.5 93 ILE A O 1
ATOM 735 N N . VAL A 1 94 ? 4.348 -24.438 -4.484 1 97.75 94 VAL A N 1
ATOM 736 C CA . VAL A 1 94 ? 4.062 -24.641 -5.902 1 97.75 94 VAL A CA 1
ATOM 737 C C . VAL A 1 94 ? 3.057 -25.781 -6.066 1 97.75 94 VAL A C 1
ATOM 739 O O . VAL A 1 94 ? 3.295 -26.891 -5.605 1 97.75 94 VAL A O 1
ATOM 742 N N . ILE A 1 95 ? 1.998 -25.469 -6.707 1 96.5 95 ILE A N 1
ATOM 743 C CA . ILE A 1 95 ? 1.046 -26.484 -7.141 1 96.5 95 ILE A CA 1
ATOM 744 C C . ILE A 1 95 ? 1.355 -26.906 -8.578 1 96.5 95 ILE A C 1
ATOM 746 O O . ILE A 1 95 ? 1.276 -26.094 -9.5 1 96.5 95 ILE A O 1
ATOM 750 N N . ILE A 1 96 ? 1.672 -28.125 -8.758 1 95.75 96 ILE A N 1
ATOM 751 C CA . ILE A 1 96 ? 1.906 -28.656 -10.102 1 95.75 96 ILE A CA 1
ATOM 752 C C . ILE A 1 96 ? 0.693 -29.453 -10.555 1 95.75 96 ILE A C 1
ATOM 754 O O . ILE A 1 96 ? 0.224 -30.344 -9.828 1 95.75 96 ILE A O 1
ATOM 758 N N . VAL A 1 97 ? 0.24 -29.125 -11.719 1 95.06 97 VAL A N 1
ATOM 759 C CA . VAL A 1 97 ? -0.932 -29.797 -12.266 1 95.06 97 VAL A CA 1
ATOM 760 C C . VAL A 1 97 ? -0.54 -30.578 -13.516 1 95.06 97 VAL A C 1
ATOM 762 O O . VAL A 1 97 ? 0.087 -30.031 -14.43 1 95.06 97 VAL A O 1
ATOM 765 N N . GLY A 1 98 ? -0.954 -31.828 -13.578 1 92.5 98 GLY A N 1
ATOM 766 C CA . GLY A 1 98 ? -0.697 -32.594 -14.781 1 92.5 98 GLY A CA 1
ATOM 767 C C . GLY A 1 98 ? -0.708 -34.094 -14.547 1 92.5 98 GLY A C 1
ATOM 768 O O . GLY A 1 98 ? -1.244 -34.562 -13.539 1 92.5 98 GLY A O 1
ATOM 769 N N . ASP A 1 99 ? -0.24 -34.75 -15.586 1 87.56 99 ASP A N 1
ATOM 770 C CA . ASP A 1 99 ? -0.139 -36.188 -15.539 1 87.56 99 ASP A CA 1
ATOM 771 C C . ASP A 1 99 ? 1.091 -36.656 -14.75 1 87.56 99 ASP A C 1
ATOM 773 O O . ASP A 1 99 ? 2.205 -36.188 -15.023 1 87.56 99 ASP A O 1
ATOM 777 N N . TYR A 1 100 ? 0.776 -37.531 -13.859 1 83.56 100 TYR A N 1
ATOM 778 C CA . TYR A 1 100 ? 1.836 -38 -12.969 1 83.56 100 TYR A CA 1
ATOM 779 C C . TYR A 1 100 ? 2.955 -38.656 -13.75 1 83.56 100 TYR A C 1
ATOM 781 O O . TYR A 1 100 ? 4.133 -38.5 -13.43 1 83.56 100 TYR A O 1
ATOM 789 N N . ASN A 1 101 ? 2.6 -39.375 -14.773 1 83.31 101 ASN A N 1
ATOM 790 C CA . ASN A 1 101 ? 3.605 -40.062 -15.586 1 83.31 101 ASN A CA 1
ATOM 791 C C . ASN A 1 101 ? 4.477 -39.062 -16.344 1 83.31 101 ASN A C 1
ATOM 793 O O . ASN A 1 101 ? 5.688 -39.25 -16.469 1 83.31 101 ASN A O 1
ATOM 797 N N . VAL A 1 102 ? 3.842 -38.062 -16.797 1 83.81 102 VAL A N 1
ATOM 798 C CA . VAL A 1 102 ? 4.594 -37.031 -17.484 1 83.81 102 VAL A CA 1
ATOM 799 C C . VAL A 1 102 ? 5.539 -36.312 -16.5 1 83.81 102 VAL A C 1
ATOM 801 O O . VAL A 1 102 ? 6.699 -36.062 -16.828 1 83.81 102 VAL A O 1
ATOM 804 N N . LEU A 1 103 ? 5.086 -36.094 -15.383 1 84.88 103 LEU A N 1
ATOM 805 C CA . LEU A 1 103 ? 5.891 -35.469 -14.328 1 84.88 103 LEU A CA 1
ATOM 806 C C . LEU A 1 103 ? 7.164 -36.281 -14.078 1 84.88 103 LEU A C 1
ATOM 808 O O . LEU A 1 103 ? 8.25 -35.719 -13.953 1 84.88 103 LEU A O 1
ATOM 812 N N . LEU A 1 104 ? 7.059 -37.562 -14.086 1 78.19 104 LEU A N 1
ATOM 813 C CA . LEU A 1 104 ? 8.164 -38.438 -13.711 1 78.19 104 LEU A CA 1
ATOM 814 C C . LEU A 1 104 ? 9.109 -38.656 -14.891 1 78.19 104 LEU A C 1
ATOM 816 O O . LEU A 1 104 ? 10.312 -38.844 -14.695 1 78.19 104 LEU A O 1
ATOM 820 N N . ARG A 1 105 ? 8.625 -38.562 -16.031 1 84.5 105 ARG A N 1
ATOM 821 C CA . ARG A 1 105 ? 9.406 -38.969 -17.188 1 84.5 105 ARG A CA 1
ATOM 822 C C . ARG A 1 105 ? 9.992 -37.781 -17.938 1 84.5 105 ARG A C 1
ATOM 824 O O . ARG A 1 105 ? 11.039 -37.906 -18.578 1 84.5 105 ARG A O 1
ATOM 831 N N . GLN A 1 106 ? 9.289 -36.719 -17.938 1 88.31 106 GLN A N 1
ATOM 832 C CA . GLN A 1 106 ? 9.734 -35.562 -18.688 1 88.31 106 GLN A CA 1
ATOM 833 C C . GLN A 1 106 ? 10.977 -34.938 -18.047 1 88.31 106 GLN A C 1
ATOM 835 O O . GLN A 1 106 ? 10.945 -34.531 -16.875 1 88.31 106 GLN A O 1
ATOM 840 N N . HIS A 1 107 ? 12.023 -34.906 -18.828 1 90.69 107 HIS A N 1
ATOM 841 C CA . HIS A 1 107 ? 13.305 -34.375 -18.375 1 90.69 107 HIS A CA 1
ATOM 842 C C . HIS A 1 107 ? 13.172 -32.938 -17.859 1 90.69 107 HIS A C 1
ATOM 844 O O . HIS A 1 107 ? 13.734 -32.594 -16.828 1 90.69 107 HIS A O 1
ATOM 850 N N . GLN A 1 108 ? 12.453 -32.094 -18.547 1 93.38 108 GLN A N 1
ATOM 851 C CA . GLN A 1 108 ? 12.273 -30.688 -18.203 1 93.38 108 GLN A CA 1
ATOM 852 C C . GLN A 1 108 ? 11.578 -30.547 -16.844 1 93.38 108 GLN A C 1
ATOM 854 O O . GLN A 1 108 ? 11.953 -29.703 -16.031 1 93.38 108 GLN A O 1
ATOM 859 N N . SER A 1 109 ? 10.578 -31.391 -16.609 1 92.19 109 SER A N 1
ATOM 860 C CA . SER A 1 109 ? 9.867 -31.344 -15.336 1 92.19 109 SER A CA 1
ATOM 861 C C . SER A 1 109 ? 10.789 -31.703 -14.18 1 92.19 109 SER A C 1
ATOM 863 O O . SER A 1 109 ? 10.797 -31.016 -13.148 1 92.19 109 SER A O 1
ATOM 865 N N . LYS A 1 110 ? 11.539 -32.719 -14.344 1 89.44 110 LYS A N 1
ATOM 866 C CA . LYS A 1 110 ? 12.461 -33.125 -13.297 1 89.44 110 LYS A CA 1
ATOM 867 C C . LYS A 1 110 ? 13.484 -32.031 -12.992 1 89.44 110 LYS A C 1
ATOM 869 O O . LYS A 1 110 ? 13.734 -31.734 -11.828 1 89.44 110 LYS A O 1
ATOM 874 N N . THR A 1 111 ? 14.047 -31.5 -14.031 1 94 111 THR A N 1
ATOM 875 C CA . THR A 1 111 ? 15.055 -30.469 -13.898 1 94 111 THR A CA 1
ATOM 876 C C . THR A 1 111 ? 14.492 -29.25 -13.164 1 94 111 THR A C 1
ATOM 878 O O . THR A 1 111 ? 15.133 -28.703 -12.258 1 94 111 THR A O 1
ATOM 881 N N . ALA A 1 112 ? 13.32 -28.828 -13.508 1 95.31 112 ALA A N 1
ATOM 882 C CA . ALA A 1 112 ? 12.672 -27.672 -12.891 1 95.31 112 ALA A CA 1
ATOM 883 C C . ALA A 1 112 ? 12.336 -27.953 -11.43 1 95.31 112 ALA A C 1
ATOM 885 O O . ALA A 1 112 ? 12.609 -27.141 -10.555 1 95.31 112 ALA A O 1
ATOM 886 N N . ILE A 1 113 ? 11.797 -29.094 -11.18 1 91.69 113 ILE A N 1
ATOM 887 C CA . ILE A 1 113 ? 11.375 -29.469 -9.836 1 91.69 113 ILE A CA 1
ATOM 888 C C . ILE A 1 113 ? 12.594 -29.562 -8.922 1 91.69 113 ILE A C 1
ATOM 890 O O . ILE A 1 113 ? 12.57 -29.078 -7.789 1 91.69 113 ILE A O 1
ATOM 894 N N . ASP A 1 114 ? 13.625 -30.188 -9.383 1 90.12 114 ASP A N 1
ATOM 895 C CA . ASP A 1 114 ? 14.859 -30.281 -8.602 1 90.12 114 ASP A CA 1
ATOM 896 C C . ASP A 1 114 ? 15.336 -28.906 -8.164 1 90.12 114 ASP A C 1
ATOM 898 O O . ASP A 1 114 ? 15.672 -28.703 -6.996 1 90.12 114 ASP A O 1
ATOM 902 N N . LEU A 1 115 ? 15.344 -28 -9.062 1 94.12 115 LEU A N 1
ATOM 903 C CA . LEU A 1 115 ? 15.828 -26.672 -8.719 1 94.12 115 LEU A CA 1
ATOM 904 C C . LEU A 1 115 ? 14.859 -25.969 -7.77 1 94.12 115 LEU A C 1
ATOM 906 O O . LEU A 1 115 ? 15.281 -25.266 -6.852 1 94.12 115 LEU A O 1
ATOM 910 N N . VAL A 1 116 ? 13.562 -26.125 -7.969 1 95.31 116 VAL A N 1
ATOM 911 C CA . VAL A 1 116 ? 12.57 -25.547 -7.07 1 95.31 116 VAL A CA 1
ATOM 912 C C . VAL A 1 116 ? 12.805 -26.047 -5.645 1 95.31 116 VAL A C 1
ATOM 914 O O . VAL A 1 116 ? 12.805 -25.25 -4.699 1 95.31 116 VAL A O 1
ATOM 917 N N . LEU A 1 117 ? 13.047 -27.281 -5.535 1 91.06 117 LEU A N 1
ATOM 918 C CA . LEU A 1 117 ? 13.305 -27.875 -4.227 1 91.06 117 LEU A CA 1
ATOM 919 C C . LEU A 1 117 ? 14.617 -27.375 -3.645 1 91.06 117 LEU A C 1
ATOM 921 O O . LEU A 1 117 ? 14.695 -27.062 -2.453 1 91.06 117 LEU A O 1
ATOM 925 N N . GLU A 1 118 ? 15.617 -27.234 -4.438 1 89.81 118 GLU A N 1
ATOM 926 C CA . GLU A 1 118 ? 16.891 -26.688 -4.016 1 89.81 118 GLU A CA 1
ATOM 927 C C . GLU A 1 118 ? 16.734 -25.281 -3.469 1 89.81 118 GLU A C 1
ATOM 929 O O . GLU A 1 118 ? 17.453 -24.875 -2.549 1 89.81 118 GLU A O 1
ATOM 934 N N . LEU A 1 119 ? 15.812 -24.578 -4.055 1 92.94 119 LEU A N 1
ATOM 935 C CA . LEU A 1 119 ? 15.594 -23.188 -3.697 1 92.94 119 LEU A CA 1
ATOM 9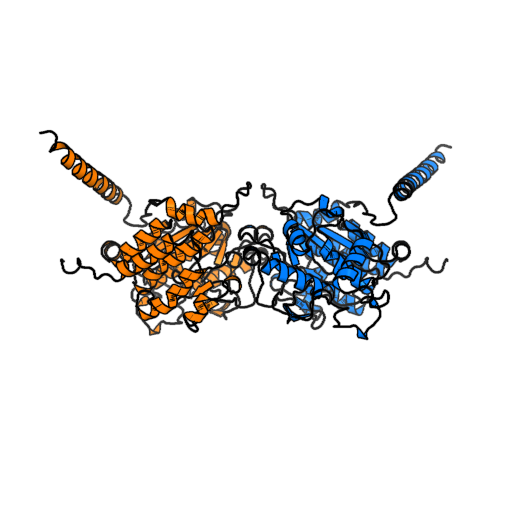36 C C . LEU A 1 119 ? 14.672 -23.078 -2.488 1 92.94 119 LEU A C 1
ATOM 938 O O . LEU A 1 119 ? 14.359 -21.969 -2.039 1 92.94 119 LEU A O 1
ATOM 942 N N . GLY A 1 120 ? 14.195 -24.172 -2.014 1 87.44 120 GLY A N 1
ATOM 943 C CA . GLY A 1 120 ? 13.383 -24.172 -0.808 1 87.44 120 GLY A CA 1
ATOM 944 C C . GLY A 1 120 ? 11.891 -24.109 -1.094 1 87.44 120 GLY A C 1
ATOM 945 O O . GLY A 1 120 ? 11.094 -23.859 -0.19 1 87.44 120 GLY A O 1
ATOM 946 N N . GLY A 1 121 ? 11.508 -24.281 -2.332 1 93.25 121 GLY A N 1
ATOM 947 C CA . GLY A 1 121 ? 10.094 -24.328 -2.666 1 93.25 121 GLY A CA 1
ATOM 948 C C . GLY A 1 121 ? 9.422 -25.609 -2.205 1 93.25 121 GLY A C 1
ATOM 949 O O . GLY A 1 121 ? 10.047 -26.672 -2.189 1 93.25 121 GLY A O 1
ATOM 950 N N . ARG A 1 122 ? 8.188 -25.5 -1.824 1 93.44 122 ARG A N 1
ATOM 951 C CA . ARG A 1 122 ? 7.359 -26.656 -1.527 1 93.44 122 ARG A CA 1
ATOM 952 C C . ARG A 1 122 ? 6.465 -27 -2.713 1 93.44 122 ARG A C 1
ATOM 954 O O . ARG A 1 122 ? 5.918 -26.125 -3.367 1 93.44 122 ARG A O 1
ATOM 961 N N . ILE A 1 123 ? 6.355 -28.266 -2.889 1 93.62 123 ILE A N 1
ATOM 962 C CA . ILE A 1 123 ? 5.605 -28.688 -4.066 1 93.62 123 ILE A CA 1
ATOM 963 C C . ILE A 1 123 ? 4.375 -29.484 -3.641 1 93.62 123 ILE A C 1
ATOM 965 O O . ILE A 1 123 ? 4.457 -30.344 -2.75 1 93.62 123 ILE A O 1
ATOM 969 N N . HIS A 1 124 ? 3.295 -29.188 -4.227 1 91.81 124 HIS A N 1
ATOM 970 C CA . HIS A 1 124 ? 2.039 -29.922 -4.164 1 91.81 124 HIS A CA 1
ATOM 971 C C . HIS A 1 124 ? 1.562 -30.328 -5.555 1 91.81 124 HIS A C 1
ATOM 973 O O . HIS A 1 124 ? 1.488 -29.5 -6.457 1 91.81 124 HIS A O 1
ATOM 979 N N . PHE A 1 125 ? 1.266 -31.609 -5.723 1 91.5 125 PHE A N 1
ATOM 980 C CA . PHE A 1 125 ? 0.876 -32.125 -7.035 1 91.5 125 PHE A CA 1
ATOM 981 C C . PHE A 1 125 ? -0.603 -32.469 -7.055 1 91.5 125 PHE A C 1
ATOM 983 O O . PHE A 1 125 ? -1.107 -33.094 -6.121 1 91.5 125 PHE A O 1
ATOM 990 N N . ILE A 1 126 ? -1.265 -32.062 -8.117 1 91.31 126 ILE A N 1
ATOM 991 C CA . ILE A 1 126 ? -2.645 -32.5 -8.328 1 91.31 126 ILE A CA 1
ATOM 992 C C . ILE A 1 126 ? -2.836 -32.938 -9.781 1 91.31 126 ILE A C 1
ATOM 994 O O . ILE A 1 126 ? -2.162 -32.438 -10.68 1 91.31 126 ILE A O 1
ATOM 998 N N . MET A 1 127 ? -3.723 -33.875 -9.969 1 90.31 127 MET A N 1
ATOM 999 C CA . MET A 1 127 ? -4.047 -34.344 -11.305 1 90.31 127 MET A CA 1
ATOM 1000 C C . MET A 1 127 ? -5.391 -33.812 -11.773 1 90.31 127 MET A C 1
ATOM 1002 O O . MET A 1 127 ? -6.316 -33.656 -10.969 1 90.31 127 MET A O 1
ATOM 1006 N N . ASN A 1 128 ? -5.363 -33.5 -13.031 1 87.81 128 ASN A N 1
ATOM 1007 C CA . ASN A 1 128 ? -6.637 -33.125 -13.617 1 87.81 128 ASN A CA 1
ATOM 1008 C C . ASN A 1 128 ? -7.379 -34.312 -14.203 1 87.81 128 ASN A C 1
ATOM 1010 O O . ASN A 1 128 ? -6.758 -35.312 -14.547 1 87.81 128 ASN A O 1
ATOM 1014 N N . ASP A 1 129 ? -8.695 -34.156 -14.414 1 88.38 129 ASP A N 1
ATOM 1015 C CA . ASP A 1 129 ? -9.539 -35.188 -15.016 1 88.38 129 ASP A CA 1
ATOM 1016 C C . ASP A 1 129 ? -10.477 -34.594 -16.062 1 88.38 129 ASP A C 1
ATOM 1018 O O . ASP A 1 129 ? -10.242 -34.719 -17.266 1 88.38 129 ASP A O 1
ATOM 1022 N N . THR A 1 130 ? -11.367 -33.781 -15.711 1 90.44 130 THR A N 1
ATOM 1023 C CA . THR A 1 130 ? -12.422 -33.281 -16.594 1 90.44 130 THR A CA 1
ATOM 1024 C C . THR A 1 130 ? -12.164 -31.844 -17.016 1 90.44 130 THR A C 1
ATOM 1026 O O . THR A 1 130 ? -12.789 -31.344 -17.938 1 90.44 130 THR A O 1
ATOM 1029 N N . VAL A 1 131 ? -11.273 -31.219 -16.375 1 93.88 131 VAL A N 1
ATOM 1030 C CA . VAL A 1 131 ? -10.922 -29.828 -16.656 1 93.88 131 VAL A CA 1
ATOM 1031 C C . VAL A 1 131 ? -9.508 -29.766 -17.219 1 93.88 131 VAL A C 1
ATOM 1033 O O . VAL A 1 131 ? -8.641 -30.562 -16.844 1 93.88 131 VAL A O 1
ATOM 1036 N N . ALA A 1 132 ? -9.367 -28.844 -18.156 1 94.25 132 ALA A N 1
ATOM 1037 C CA . ALA A 1 132 ? -8.039 -28.703 -18.75 1 94.25 132 ALA A CA 1
ATOM 1038 C C . ALA A 1 132 ? -6.988 -28.406 -17.703 1 94.25 132 ALA A C 1
ATOM 1040 O O . ALA A 1 132 ? -7.266 -27.703 -16.719 1 94.25 132 ALA A O 1
ATOM 1041 N N . GLU A 1 133 ? -5.738 -28.891 -17.891 1 93.88 133 GLU A N 1
ATOM 1042 C CA . GLU A 1 133 ? -4.621 -28.641 -16.984 1 93.88 133 GLU A CA 1
ATOM 1043 C C . GLU A 1 133 ? -4.441 -27.156 -16.719 1 93.88 133 GLU A C 1
ATOM 1045 O O . GLU A 1 133 ? -4.227 -26.734 -15.578 1 93.88 133 GLU A O 1
ATOM 1050 N N . ALA A 1 134 ? -4.516 -26.391 -17.797 1 93.56 134 ALA A N 1
ATOM 1051 C CA . ALA A 1 134 ? -4.309 -24.953 -17.688 1 93.56 134 ALA A CA 1
ATOM 1052 C C . ALA A 1 134 ? -5.359 -24.312 -16.781 1 93.56 134 ALA A C 1
ATOM 1054 O O . ALA A 1 134 ? -5.035 -23.484 -15.922 1 93.56 134 ALA A O 1
ATOM 1055 N N . THR A 1 135 ? -6.605 -24.703 -16.953 1 95.25 135 THR A N 1
ATOM 1056 C CA . THR A 1 135 ? -7.699 -24.156 -16.156 1 95.25 135 THR A CA 1
ATOM 1057 C C . THR A 1 135 ? -7.543 -24.547 -14.68 1 95.25 135 THR A C 1
ATOM 1059 O O . THR A 1 135 ? -7.703 -23.719 -13.789 1 95.25 135 THR A O 1
ATOM 1062 N N . LEU A 1 136 ? -7.242 -25.797 -14.445 1 96.19 136 LEU A N 1
ATOM 1063 C CA . LEU A 1 136 ? -7.066 -26.266 -13.078 1 96.19 136 LEU A CA 1
ATOM 1064 C C . LEU A 1 136 ? -5.867 -25.594 -12.422 1 96.19 136 LEU A C 1
ATOM 1066 O O . LEU A 1 136 ? -5.926 -25.219 -11.242 1 96.19 136 LEU A O 1
ATOM 1070 N N . SER A 1 137 ? -4.805 -25.438 -13.133 1 96.12 137 SER A N 1
ATOM 1071 C CA . SER A 1 137 ? -3.621 -24.75 -12.609 1 96.12 137 SER A CA 1
ATOM 1072 C C . SER A 1 137 ? -3.943 -23.328 -12.195 1 96.12 137 SER A C 1
ATOM 1074 O O . SER A 1 137 ? -3.613 -22.906 -11.078 1 96.12 137 SER A O 1
ATOM 1076 N N . GLN A 1 138 ? -4.582 -22.578 -13 1 95.62 138 GLN A N 1
ATOM 1077 C CA . GLN A 1 138 ? -4.883 -21.172 -12.711 1 95.62 138 GLN A CA 1
ATOM 1078 C C . GLN A 1 138 ? -5.863 -21.062 -11.547 1 95.62 138 GLN A C 1
ATOM 1080 O O . GLN A 1 138 ? -5.734 -20.156 -10.711 1 95.62 138 GLN A O 1
ATOM 1085 N N . THR A 1 139 ? -6.82 -21.969 -11.438 1 97.19 139 THR A N 1
ATOM 1086 C CA . THR A 1 139 ? -7.875 -21.859 -10.438 1 97.19 139 THR A CA 1
ATOM 1087 C C . THR A 1 139 ? -7.418 -22.438 -9.102 1 97.19 139 THR A C 1
ATOM 1089 O O . THR A 1 139 ? -7.91 -22.031 -8.047 1 97.19 139 THR A O 1
ATOM 1092 N N . SER A 1 140 ? -6.512 -23.375 -9.117 1 97.25 140 SER A N 1
ATOM 1093 C CA . SER A 1 140 ? -6.125 -24.094 -7.906 1 97.25 140 SER A CA 1
ATOM 1094 C C . SER A 1 140 ? -5.574 -23.141 -6.848 1 97.25 140 SER A C 1
ATOM 1096 O O . SER A 1 140 ? -5.734 -23.391 -5.648 1 97.25 140 SER A O 1
ATOM 1098 N N . ARG A 1 141 ? -4.953 -22.078 -7.219 1 97.69 141 ARG A N 1
ATOM 1099 C CA . ARG A 1 141 ? -4.387 -21.109 -6.281 1 97.69 141 ARG A CA 1
ATOM 1100 C C . ARG A 1 141 ? -5.465 -20.531 -5.371 1 97.69 141 ARG A C 1
ATOM 1102 O O . ARG A 1 141 ? -5.195 -20.203 -4.219 1 97.69 141 ARG A O 1
ATOM 1109 N N . LEU A 1 142 ? -6.668 -20.453 -5.844 1 98 142 LEU A N 1
ATOM 1110 C CA . LEU A 1 142 ? -7.781 -19.891 -5.086 1 98 142 LEU A CA 1
ATOM 1111 C C . LEU A 1 142 ? -8.148 -20.797 -3.916 1 98 142 LEU A C 1
ATOM 1113 O O . LEU A 1 142 ? -8.836 -20.375 -2.988 1 98 142 LEU A O 1
ATOM 1117 N N . PHE A 1 143 ? -7.711 -22 -3.943 1 97.25 143 PHE A N 1
ATOM 1118 C CA . PHE A 1 143 ? -8.133 -23 -2.967 1 97.25 143 PHE A CA 1
ATOM 1119 C C . PHE A 1 143 ? -7.012 -23.281 -1.969 1 97.25 143 PHE A C 1
ATOM 1121 O O . PHE A 1 143 ? -7.148 -24.156 -1.114 1 97.25 143 PHE A O 1
ATOM 1128 N N . ALA A 1 144 ? -5.965 -22.547 -2.076 1 97 144 ALA A N 1
ATOM 1129 C CA . ALA A 1 144 ? -4.777 -22.797 -1.268 1 97 144 ALA A CA 1
ATOM 1130 C C . ALA A 1 144 ? -5.121 -22.828 0.219 1 97 144 ALA A C 1
ATOM 1132 O O . ALA A 1 144 ? -4.629 -23.688 0.955 1 97 144 ALA A O 1
ATOM 1133 N N . ALA A 1 145 ? -5.984 -22 0.675 1 97 145 ALA A N 1
ATOM 1134 C CA . ALA A 1 145 ? -6.32 -21.875 2.092 1 97 145 ALA A CA 1
ATOM 1135 C C . ALA A 1 145 ? -7.141 -23.078 2.568 1 97 145 ALA A C 1
ATOM 1137 O O . ALA A 1 145 ? -7.41 -23.219 3.764 1 97 145 ALA A O 1
ATOM 1138 N N . ALA A 1 146 ? -7.516 -23.922 1.701 1 95.56 146 ALA A N 1
ATOM 1139 C CA . ALA A 1 146 ? -8.281 -25.125 2.039 1 95.56 146 ALA A CA 1
ATOM 1140 C C . ALA A 1 146 ? -7.59 -26.375 1.512 1 95.56 146 ALA A C 1
ATOM 1142 O O . ALA A 1 146 ? -8.219 -27.438 1.384 1 95.56 146 ALA A O 1
ATOM 1143 N N . MET A 1 147 ? -6.441 -26.281 1.131 1 93.62 147 MET A N 1
ATOM 1144 C CA . MET A 1 147 ? -5.656 -27.438 0.729 1 93.62 147 MET A CA 1
ATOM 1145 C C . MET A 1 147 ? -4.918 -28.031 1.922 1 93.62 147 MET A C 1
ATOM 1147 O O . MET A 1 147 ? -4.777 -27.375 2.959 1 93.62 147 MET A O 1
ATOM 1151 N N . PRO A 1 148 ? -4.395 -29.203 1.806 1 88.62 148 PRO A N 1
ATOM 1152 C CA . PRO A 1 148 ? -3.793 -29.891 2.955 1 88.62 148 PRO A CA 1
ATOM 1153 C C . PRO A 1 148 ? -2.654 -29.078 3.584 1 88.62 148 PRO A C 1
ATOM 1155 O O . PRO A 1 148 ? -2.541 -29.031 4.812 1 88.62 148 PRO A O 1
ATOM 1158 N N . PHE A 1 149 ? -1.853 -28.422 2.848 1 90 149 PHE A N 1
ATOM 1159 C CA . PHE A 1 149 ? -0.687 -27.719 3.379 1 90 149 PHE A CA 1
ATOM 1160 C C . PHE A 1 149 ? -1.108 -26.484 4.18 1 90 149 PHE A C 1
ATOM 1162 O O . PHE A 1 149 ? -0.304 -25.922 4.918 1 90 149 PHE A O 1
ATOM 1169 N N . SER A 1 150 ? -2.352 -26.047 4 1 92.5 150 SER A N 1
ATOM 1170 C CA . SER A 1 150 ? -2.814 -24.828 4.676 1 92.5 150 SER A CA 1
ATOM 1171 C C . SER A 1 150 ? -2.875 -25.031 6.188 1 92.5 150 SER A C 1
ATOM 1173 O O . SER A 1 150 ? -2.908 -24.062 6.941 1 92.5 150 SER A O 1
ATOM 1175 N N . SER A 1 151 ? -2.902 -26.25 6.691 1 89.75 151 SER A N 1
ATOM 1176 C CA . SER A 1 151 ? -2.955 -26.562 8.117 1 89.75 151 SER A CA 1
ATOM 1177 C C . SER A 1 151 ? -1.704 -26.062 8.836 1 89.75 151 SER A C 1
ATOM 1179 O O . SER A 1 151 ? -1.71 -25.875 10.055 1 89.75 151 SER A O 1
ATOM 1181 N N . ASP A 1 152 ? -0.623 -25.859 8.078 1 91.31 152 ASP A N 1
ATOM 1182 C CA . ASP A 1 152 ? 0.636 -25.375 8.641 1 91.31 152 ASP A CA 1
ATOM 1183 C C . ASP A 1 152 ? 0.584 -23.875 8.914 1 91.31 152 ASP A C 1
ATOM 1185 O O . ASP A 1 152 ? 1.5 -23.312 9.523 1 91.31 152 ASP A O 1
ATOM 1189 N N . PHE A 1 153 ? -0.488 -23.219 8.516 1 94.88 153 PHE A N 1
ATOM 1190 C CA . PHE A 1 153 ? -0.556 -21.766 8.578 1 94.88 153 PHE A CA 1
ATOM 1191 C C . PHE A 1 153 ? -1.652 -21.312 9.539 1 94.88 153 PHE A C 1
ATOM 1193 O O . PHE A 1 153 ? -2.682 -21.984 9.672 1 94.88 153 PHE A O 1
ATOM 1200 N N . LYS A 1 154 ? -1.407 -20.172 10.18 1 95.19 154 LYS A N 1
ATOM 1201 C CA . LYS A 1 154 ? -2.385 -19.562 11.07 1 95.19 154 LYS A CA 1
ATOM 1202 C C . LYS A 1 154 ? -3.34 -18.656 10.305 1 95.19 154 LYS A C 1
ATOM 1204 O O . LYS A 1 154 ? -3.082 -18.312 9.148 1 95.19 154 LYS A O 1
ATOM 1209 N N . ASP A 1 155 ? -4.324 -18.219 10.984 1 95.25 155 ASP A N 1
ATOM 1210 C CA . ASP A 1 155 ? -5.383 -17.406 10.383 1 95.25 155 ASP A CA 1
ATOM 1211 C C . ASP A 1 155 ? -4.844 -16.062 9.891 1 95.25 155 ASP A C 1
ATOM 1213 O O . ASP A 1 155 ? -5.289 -15.547 8.859 1 95.25 155 ASP A O 1
ATOM 1217 N N . ASP A 1 156 ? -3.838 -15.547 10.547 1 94.88 156 ASP A N 1
ATOM 1218 C CA . ASP A 1 156 ? -3.346 -14.211 10.227 1 94.88 156 ASP A CA 1
ATOM 1219 C C . ASP A 1 156 ? -2.15 -14.281 9.281 1 94.88 156 ASP A C 1
ATOM 1221 O O . ASP A 1 156 ? -1.654 -13.25 8.82 1 94.88 156 ASP A O 1
ATOM 1225 N N . ASP A 1 157 ? -1.715 -15.516 8.953 1 97.31 157 ASP A N 1
ATOM 1226 C CA . ASP A 1 157 ? -0.709 -15.656 7.906 1 97.31 157 ASP A CA 1
ATOM 1227 C C . ASP A 1 157 ? -1.259 -15.211 6.555 1 97.31 157 ASP A C 1
ATOM 1229 O O . ASP A 1 157 ? -2.467 -15.008 6.406 1 97.31 157 ASP A O 1
ATOM 1233 N N . ILE A 1 158 ? -0.343 -14.969 5.609 1 98.25 158 ILE A N 1
ATOM 1234 C CA . ILE A 1 158 ? -0.762 -14.352 4.355 1 98.25 158 ILE A CA 1
ATOM 1235 C C . ILE A 1 158 ? -0.42 -15.273 3.188 1 98.25 158 ILE A C 1
ATOM 1237 O O . ILE A 1 158 ? 0.691 -15.805 3.113 1 98.25 158 ILE A O 1
ATOM 1241 N N . PHE A 1 159 ? -1.395 -15.523 2.34 1 98.44 159 PHE A N 1
ATOM 1242 C CA . PHE A 1 159 ? -1.164 -16.156 1.046 1 98.44 159 PHE A CA 1
ATOM 1243 C C . PHE A 1 159 ? -1.262 -15.133 -0.08 1 98.44 159 PHE A C 1
ATOM 1245 O O . PHE A 1 159 ? -2.189 -14.32 -0.111 1 98.44 159 PHE A O 1
ATOM 1252 N N . ILE A 1 160 ? -0.319 -15.195 -0.948 1 98.62 160 ILE A N 1
ATOM 1253 C CA . ILE A 1 160 ? -0.294 -14.383 -2.16 1 98.62 160 ILE A CA 1
ATOM 1254 C C . ILE A 1 160 ? -0.425 -15.289 -3.387 1 98.62 160 ILE A C 1
ATOM 1256 O O . ILE A 1 160 ? 0.339 -16.234 -3.547 1 98.62 160 ILE A O 1
ATOM 1260 N N . THR A 1 161 ? -1.35 -15 -4.227 1 98.44 161 THR A N 1
ATOM 1261 C CA . THR A 1 161 ? -1.333 -15.703 -5.5 1 98.44 161 THR A CA 1
ATOM 1262 C C . THR A 1 161 ? -0.179 -15.219 -6.375 1 98.44 161 THR A C 1
ATOM 1264 O O . THR A 1 161 ? 0.193 -14.047 -6.32 1 98.44 161 THR A O 1
ATOM 1267 N N . SER A 1 162 ? 0.349 -16.109 -7.184 1 97.62 162 SER A N 1
ATOM 1268 C CA . SER A 1 162 ? 1.444 -15.719 -8.07 1 97.62 162 SER A CA 1
ATOM 1269 C C . SER A 1 162 ? 1.473 -16.578 -9.328 1 97.62 162 SER A C 1
ATOM 1271 O O . SER A 1 162 ? 1.192 -17.781 -9.266 1 97.62 162 SER A O 1
ATOM 1273 N N . ASP A 1 163 ? 1.818 -15.938 -10.383 1 95.44 163 ASP A N 1
ATOM 1274 C CA . ASP A 1 163 ? 2.086 -16.672 -11.617 1 95.44 163 ASP A CA 1
ATOM 1275 C C . ASP A 1 163 ? 3.529 -17.172 -11.656 1 95.44 163 ASP A C 1
ATOM 1277 O O . ASP A 1 163 ? 4.402 -16.609 -10.984 1 95.44 163 ASP A O 1
ATOM 1281 N N . SER A 1 164 ? 3.736 -18.234 -12.438 1 96 164 SER A N 1
ATOM 1282 C CA . SER A 1 164 ? 5.074 -18.812 -12.539 1 96 164 SER A CA 1
ATOM 1283 C C . SER A 1 164 ? 5.961 -17.969 -13.461 1 96 164 SER A C 1
ATOM 1285 O O . SER A 1 164 ? 7.18 -18.156 -13.484 1 96 164 SER A O 1
ATOM 1287 N N . ASP A 1 165 ? 5.367 -17.062 -14.227 1 96.25 165 ASP A N 1
ATOM 1288 C CA . ASP A 1 165 ? 6.152 -16.266 -15.156 1 96.25 165 ASP A CA 1
ATOM 1289 C C . ASP A 1 165 ? 6.129 -14.789 -14.758 1 96.25 165 ASP A C 1
ATOM 1291 O O . ASP A 1 165 ? 6.359 -13.914 -15.594 1 96.25 165 ASP A O 1
ATOM 1295 N N . ILE A 1 166 ? 5.812 -14.508 -13.562 1 96.44 166 ILE A N 1
ATOM 1296 C CA . ILE A 1 166 ? 5.91 -13.172 -12.984 1 96.44 166 ILE A CA 1
ATOM 1297 C C . ILE A 1 166 ? 7.012 -13.141 -11.93 1 96.44 166 ILE A C 1
ATOM 1299 O O . ILE A 1 166 ? 7.07 -14.008 -11.055 1 96.44 166 ILE A O 1
ATOM 1303 N N . ILE A 1 167 ? 7.871 -12.156 -12.023 1 97.62 167 ILE A N 1
ATOM 1304 C CA . ILE A 1 167 ? 8.977 -11.969 -11.086 1 97.62 167 ILE A CA 1
ATOM 1305 C C . ILE A 1 167 ? 8.727 -10.727 -10.234 1 97.62 167 ILE A C 1
ATOM 1307 O O . ILE A 1 167 ? 8.781 -9.602 -10.734 1 97.62 167 ILE A O 1
ATOM 1311 N N . PRO A 1 168 ? 8.508 -10.93 -8.969 1 96.06 168 PRO A N 1
ATOM 1312 C CA . PRO A 1 168 ? 8.305 -9.773 -8.094 1 96.06 168 PRO A CA 1
ATOM 1313 C C . PRO A 1 168 ? 9.617 -9.102 -7.691 1 96.06 168 PRO A C 1
ATOM 1315 O O . PRO A 1 168 ? 10.625 -9.789 -7.465 1 96.06 168 PRO A O 1
ATOM 1318 N N . PHE A 1 169 ? 9.57 -7.734 -7.504 1 93.81 169 PHE A N 1
ATOM 1319 C CA . PHE A 1 169 ? 10.758 -7.008 -7.078 1 93.81 169 PHE A CA 1
ATOM 1320 C C . PHE A 1 169 ? 10.602 -6.496 -5.652 1 93.81 169 PHE A C 1
ATOM 1322 O O . PHE A 1 169 ? 11.586 -6.332 -4.934 1 93.81 169 PHE A O 1
ATOM 1329 N N . HIS A 1 170 ? 9.312 -6.18 -5.34 1 90 170 HIS A N 1
ATOM 1330 C CA . HIS A 1 170 ? 8.969 -5.648 -4.023 1 90 170 HIS A CA 1
ATOM 1331 C C . HIS A 1 170 ? 7.77 -6.375 -3.434 1 90 170 HIS A C 1
ATOM 1333 O O . HIS A 1 170 ? 6.871 -6.797 -4.164 1 90 170 HIS A O 1
ATOM 1339 N N . LEU A 1 171 ? 7.773 -6.379 -2.123 1 91.88 171 LEU A N 1
ATOM 1340 C CA . LEU A 1 171 ? 6.695 -7.098 -1.454 1 91.88 171 LEU A CA 1
ATOM 1341 C C . LEU A 1 171 ? 5.535 -6.16 -1.136 1 91.88 171 LEU A C 1
ATOM 1343 O O . LEU A 1 171 ? 4.379 -6.59 -1.085 1 91.88 171 LEU A O 1
ATOM 1347 N N . ALA A 1 172 ? 5.75 -4.918 -0.927 1 87.19 172 ALA A N 1
ATOM 1348 C CA . ALA A 1 172 ? 4.816 -3.971 -0.331 1 87.19 172 ALA A CA 1
ATOM 1349 C C . ALA A 1 172 ? 3.52 -3.902 -1.134 1 87.19 172 ALA A C 1
ATOM 1351 O O . ALA A 1 172 ? 2.428 -3.857 -0.561 1 87.19 172 ALA A O 1
ATOM 1352 N N . ASN A 1 173 ? 3.6 -3.984 -2.404 1 86.75 173 ASN A N 1
ATOM 1353 C CA . ASN A 1 173 ? 2.412 -3.84 -3.236 1 86.75 173 ASN A CA 1
ATOM 1354 C C . ASN A 1 173 ? 1.747 -5.188 -3.506 1 86.75 173 ASN A C 1
ATOM 1356 O O . ASN A 1 173 ? 0.902 -5.301 -4.395 1 86.75 173 ASN A O 1
ATOM 1360 N N . HIS A 1 174 ? 2.111 -6.105 -2.682 1 92.31 174 HIS A N 1
ATOM 1361 C CA . HIS A 1 174 ? 1.553 -7.43 -2.93 1 92.31 174 HIS A CA 1
ATOM 1362 C C . HIS A 1 174 ? 0.91 -8 -1.671 1 92.31 174 HIS A C 1
ATOM 1364 O O . HIS A 1 174 ? 0.394 -9.125 -1.686 1 92.31 174 HIS A O 1
ATOM 1370 N N . ILE A 1 175 ? 0.955 -7.254 -0.603 1 94.12 175 ILE A N 1
ATOM 1371 C CA . ILE A 1 175 ? 0.445 -7.809 0.646 1 94.12 175 ILE A CA 1
ATOM 1372 C C . ILE A 1 175 ? -0.361 -6.746 1.391 1 94.12 175 ILE A C 1
ATOM 1374 O O . ILE A 1 175 ? -0.108 -5.547 1.242 1 94.12 175 ILE A O 1
ATOM 1378 N N . PRO A 1 176 ? -1.311 -7.195 2.184 1 95 176 PRO A N 1
ATOM 1379 C CA . PRO A 1 176 ? -2.01 -6.254 3.062 1 95 176 PRO A CA 1
ATOM 1380 C C . PRO A 1 176 ? -1.114 -5.707 4.172 1 95 176 PRO A C 1
ATOM 1382 O O . PRO A 1 176 ? -0.082 -6.305 4.488 1 95 176 PRO A O 1
ATOM 1385 N N . ASN A 1 177 ? -1.454 -4.57 4.676 1 92.81 177 ASN A N 1
ATOM 1386 C CA . ASN A 1 177 ? -0.779 -3.924 5.797 1 92.81 177 ASN A CA 1
ATOM 1387 C C . ASN A 1 177 ? -1.513 -4.172 7.113 1 92.81 177 ASN A C 1
ATOM 1389 O O . ASN A 1 177 ? -2.584 -3.609 7.344 1 92.81 177 ASN A O 1
ATOM 1393 N N . PRO A 1 178 ? -0.939 -4.93 7.965 1 91.56 178 PRO A N 1
ATOM 1394 C CA . PRO A 1 178 ? -1.654 -5.25 9.203 1 91.56 178 PRO A CA 1
ATOM 1395 C C . PRO A 1 178 ? -1.836 -4.035 10.109 1 91.56 178 PRO A C 1
ATOM 1397 O O . PRO A 1 178 ? -2.797 -3.973 10.883 1 91.56 178 PRO A O 1
ATOM 1400 N N . LEU A 1 179 ? -0.948 -3.09 10.031 1 91 179 LEU A N 1
ATOM 1401 C CA . LEU A 1 179 ? -1.082 -1.896 10.852 1 91 179 LEU A CA 1
ATOM 1402 C C . LEU A 1 179 ? -2.34 -1.117 10.484 1 91 179 LEU A C 1
ATOM 1404 O O . LEU A 1 179 ? -2.936 -0.452 11.336 1 91 179 LEU A O 1
ATOM 1408 N N . ALA A 1 180 ? -2.715 -1.207 9.289 1 91.44 180 ALA A N 1
ATOM 1409 C CA . ALA A 1 180 ? -3.924 -0.54 8.812 1 91.44 180 ALA A CA 1
ATOM 1410 C C . ALA A 1 180 ? -5.129 -1.47 8.891 1 91.44 180 ALA A C 1
ATOM 1412 O O . ALA A 1 180 ? -6.168 -1.201 8.281 1 91.44 180 ALA A O 1
ATOM 1413 N N . LYS A 1 181 ? -4.984 -2.668 9.461 1 89.12 181 LYS A N 1
ATOM 1414 C CA . LYS A 1 181 ? -6.035 -3.664 9.648 1 89.12 181 LYS A CA 1
ATOM 1415 C C . LYS A 1 181 ? -6.523 -4.211 8.312 1 89.12 181 LYS A C 1
ATOM 1417 O O . LYS A 1 181 ? -7.691 -4.594 8.188 1 89.12 181 LYS A O 1
ATOM 1422 N N . GLN A 1 182 ? -5.66 -4.16 7.406 1 93.19 182 GLN A N 1
ATOM 1423 C CA . GLN A 1 182 ? -5.996 -4.734 6.109 1 93.19 182 GLN A CA 1
ATOM 1424 C C . GLN A 1 182 ? -5.922 -6.258 6.145 1 93.19 182 GLN A C 1
ATOM 1426 O O . GLN A 1 182 ? -5.016 -6.824 6.762 1 93.19 182 GLN A O 1
ATOM 1431 N N . ARG A 1 183 ? -6.875 -6.844 5.414 1 95.94 183 ARG A N 1
ATOM 1432 C CA . ARG A 1 183 ? -6.895 -8.305 5.316 1 95.94 183 ARG A CA 1
ATOM 1433 C C . ARG A 1 183 ? -6.758 -8.75 3.865 1 95.94 183 ARG A C 1
ATOM 1435 O O . ARG A 1 183 ? -6.52 -9.93 3.596 1 95.94 183 ARG A O 1
ATOM 1442 N N . LEU A 1 184 ? -6.898 -7.816 2.938 1 96.88 184 LEU A N 1
ATOM 1443 C CA . LEU A 1 184 ? -6.871 -8.117 1.509 1 96.88 184 LEU A CA 1
ATOM 1444 C C . LEU A 1 184 ? -6.199 -6.988 0.732 1 96.88 184 LEU A C 1
ATOM 1446 O O . LEU A 1 184 ? -6.441 -5.809 1.004 1 96.88 184 LEU A O 1
ATOM 1450 N N . TYR A 1 185 ? -5.301 -7.332 -0.094 1 94.75 185 TYR A N 1
ATOM 1451 C CA . TYR A 1 185 ? -4.676 -6.422 -1.049 1 94.75 185 TYR A CA 1
ATOM 1452 C C . TYR A 1 185 ? -4.746 -6.984 -2.463 1 94.75 185 TYR A C 1
ATOM 1454 O O . TYR A 1 185 ? -4.305 -8.109 -2.713 1 94.75 185 TYR A O 1
ATOM 1462 N N . ILE A 1 186 ? -5.297 -6.211 -3.385 1 93.81 186 ILE A N 1
ATOM 1463 C CA . ILE A 1 186 ? -5.383 -6.637 -4.777 1 93.81 186 ILE A CA 1
ATOM 1464 C C . ILE A 1 186 ? -4.508 -5.734 -5.648 1 93.81 186 ILE A C 1
ATOM 1466 O O . ILE A 1 186 ? -4.871 -4.59 -5.926 1 93.81 186 ILE A O 1
ATOM 1470 N N . TYR A 1 187 ? -3.445 -6.332 -6.082 1 90.88 187 TYR A N 1
ATOM 1471 C CA . TYR A 1 187 ? -2.529 -5.625 -6.969 1 90.88 187 TYR A CA 1
ATOM 1472 C C . TYR A 1 187 ? -3.197 -5.309 -8.305 1 90.88 187 TYR A C 1
ATOM 1474 O O . TYR A 1 187 ? -3.844 -6.172 -8.898 1 90.88 187 TYR A O 1
ATOM 1482 N N . ASN A 1 188 ? -3.223 -3.994 -8.75 1 87.88 188 ASN A N 1
ATOM 1483 C CA . ASN A 1 188 ? -3.75 -3.537 -10.031 1 87.88 188 ASN A CA 1
ATOM 1484 C C . ASN A 1 188 ? -5.254 -3.77 -10.133 1 87.88 188 ASN A C 1
ATOM 1486 O O . ASN A 1 188 ? -5.762 -4.129 -11.195 1 87.88 188 ASN A O 1
ATOM 1490 N N . ALA A 1 189 ? -5.918 -3.555 -9.031 1 88.31 189 ALA A N 1
ATOM 1491 C CA . ALA A 1 189 ? -7.34 -3.857 -8.93 1 88.31 189 ALA A CA 1
ATOM 1492 C C . ALA A 1 189 ? -8.148 -3.016 -9.914 1 88.31 189 ALA A C 1
ATOM 1494 O O . ALA A 1 189 ? -9.219 -3.436 -10.367 1 88.31 189 ALA A O 1
ATOM 1495 N N . ALA A 1 190 ? -7.652 -1.878 -10.289 1 82.5 190 ALA A N 1
ATOM 1496 C CA . ALA A 1 190 ? -8.438 -0.945 -11.094 1 82.5 190 ALA A CA 1
ATOM 1497 C C . ALA A 1 190 ? -8.008 -0.978 -12.555 1 82.5 190 ALA A C 1
ATOM 1499 O O . ALA A 1 190 ? -8.438 -0.143 -13.359 1 82.5 190 ALA A O 1
ATOM 1500 N N . CYS A 1 191 ? -7.199 -1.853 -12.891 1 83.5 191 CYS A N 1
ATOM 1501 C CA . CYS A 1 191 ? -6.582 -1.819 -14.219 1 83.5 191 CYS A CA 1
ATOM 1502 C C . CYS A 1 191 ? -7.418 -2.604 -15.227 1 83.5 191 CYS A C 1
ATOM 1504 O O . CYS A 1 191 ? -7.109 -2.607 -16.422 1 83.5 191 CYS A O 1
ATOM 1506 N N . TYR A 1 192 ? -8.438 -3.215 -14.672 1 86.69 192 TYR A N 1
ATOM 1507 C CA . TYR A 1 192 ? -9.266 -4.012 -15.57 1 86.69 192 TYR A CA 1
ATOM 1508 C C . TYR A 1 192 ? -10.711 -3.543 -15.547 1 86.69 192 TYR A C 1
ATOM 1510 O O . TYR A 1 192 ? -11.109 -2.777 -14.664 1 86.69 192 TYR A O 1
ATOM 1518 N N . GLY A 1 193 ? -11.453 -3.842 -16.531 1 90.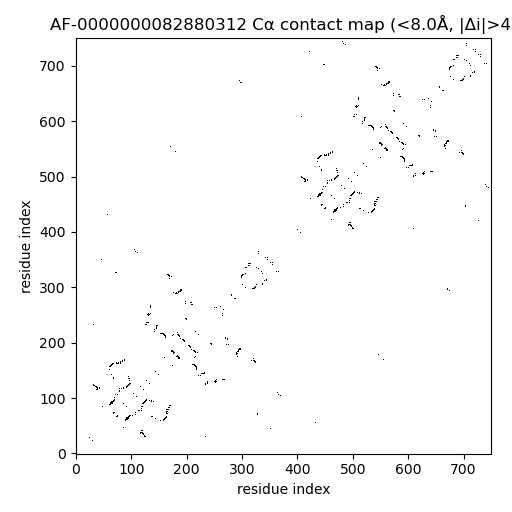06 193 GLY A N 1
ATOM 1519 C CA . GLY A 1 193 ? -12.875 -3.521 -16.594 1 90.06 193 GLY A CA 1
ATOM 1520 C C . GLY A 1 193 ? -13.734 -4.453 -15.758 1 90.06 193 GLY A C 1
ATOM 1521 O O . GLY A 1 193 ? -13.469 -4.656 -14.57 1 90.06 193 GLY A O 1
ATOM 1522 N N . THR A 1 194 ? -14.727 -4.91 -16.281 1 95.19 194 THR A N 1
ATOM 1523 C CA . THR A 1 194 ? -15.656 -5.809 -15.609 1 95.19 194 THR A CA 1
ATOM 1524 C C . THR A 1 194 ? -15.586 -7.211 -16.219 1 95.19 194 THR A C 1
ATOM 1526 O O . THR A 1 194 ? -15 -7.402 -17.281 1 95.19 194 THR A O 1
ATOM 1529 N N . THR A 1 195 ? -16.078 -8.172 -15.477 1 96.25 195 THR A N 1
ATOM 1530 C CA . THR A 1 195 ? -16.219 -9.539 -15.969 1 96.25 195 THR A CA 1
ATOM 1531 C C . THR A 1 195 ? -17.578 -10.109 -15.602 1 96.25 195 THR A C 1
ATOM 1533 O O . THR A 1 195 ? -18.172 -9.727 -14.586 1 96.25 195 THR A O 1
ATOM 1536 N N . LYS A 1 196 ? -18.016 -11.047 -16.469 1 96.38 196 LYS A N 1
ATOM 1537 C CA . LYS A 1 196 ? -19.234 -11.789 -16.125 1 96.38 196 LYS A CA 1
ATOM 1538 C C . LYS A 1 196 ? -18.984 -12.734 -14.953 1 96.38 196 LYS A C 1
ATOM 1540 O O . LYS A 1 196 ? -17.906 -13.32 -14.836 1 96.38 196 LYS A O 1
ATOM 1545 N N . VAL A 1 197 ? -20.016 -12.883 -14.148 1 97.38 197 VAL A N 1
ATOM 1546 C CA . VAL A 1 197 ? -19.922 -13.836 -13.047 1 97.38 197 VAL A CA 1
ATOM 1547 C C . VAL A 1 197 ? -20.094 -15.258 -13.57 1 97.38 197 VAL A C 1
ATOM 1549 O O . VAL A 1 197 ? -20.594 -15.453 -14.688 1 97.38 197 VAL A O 1
ATOM 1552 N N . PRO A 1 198 ? -19.609 -16.266 -12.773 1 97.19 198 PRO A N 1
ATOM 1553 C CA . PRO A 1 198 ? -19.906 -17.641 -13.195 1 97.19 198 PRO A CA 1
ATOM 1554 C C . PRO A 1 198 ? -21.391 -17.844 -13.508 1 97.19 198 PRO A C 1
ATOM 1556 O O . PRO A 1 198 ? -22.25 -17.328 -12.797 1 97.19 198 PRO A O 1
ATOM 1559 N N . PRO A 1 199 ? -21.641 -18.625 -14.508 1 96.19 199 PRO A N 1
ATOM 1560 C CA . PRO A 1 199 ? -23 -18.734 -15.031 1 96.19 199 PRO A CA 1
ATOM 1561 C C . PRO A 1 199 ? -24 -19.219 -13.984 1 96.19 199 PRO A C 1
ATOM 1563 O O . PRO A 1 199 ? -25.188 -18.859 -14.039 1 96.19 199 PRO A O 1
ATOM 1566 N N . ALA A 1 200 ? -23.641 -19.969 -13.055 1 95.44 200 ALA A N 1
ATOM 1567 C CA . ALA A 1 200 ? -24.547 -20.5 -12.039 1 95.44 200 ALA A CA 1
ATOM 1568 C C . ALA A 1 200 ? -25.141 -19.391 -11.188 1 95.44 200 ALA A C 1
ATOM 1570 O O . ALA A 1 200 ? -26.125 -19.609 -10.461 1 95.44 200 ALA A O 1
ATOM 1571 N N . HIS A 1 201 ? -24.625 -18.25 -11.297 1 95.62 201 HIS A N 1
ATOM 1572 C CA . HIS A 1 201 ? -25.016 -17.188 -10.383 1 95.62 201 HIS A CA 1
ATOM 1573 C C . HIS A 1 201 ? -25.734 -16.062 -11.125 1 95.62 201 HIS A C 1
ATOM 1575 O O . HIS A 1 201 ? -25.953 -14.984 -10.562 1 95.62 201 HIS A O 1
ATOM 1581 N N . GLY A 1 202 ? -25.938 -16.266 -12.352 1 93.38 202 GLY A N 1
ATOM 1582 C CA . GLY A 1 202 ? -26.719 -15.297 -13.094 1 93.38 202 GLY A CA 1
ATOM 1583 C C . GLY A 1 202 ? -25.938 -14.648 -14.227 1 93.38 202 GLY A C 1
ATOM 1584 O O . GLY A 1 202 ? -24.906 -15.172 -14.656 1 93.38 202 GLY A O 1
ATOM 1585 N N . TYR A 1 203 ? -26.609 -13.516 -14.734 1 92.56 203 TYR A N 1
ATOM 1586 C CA . TYR A 1 203 ? -26.047 -12.859 -15.906 1 92.56 203 TYR A CA 1
ATOM 1587 C C . TYR A 1 203 ? -25.734 -11.398 -15.609 1 92.56 203 TYR A C 1
ATOM 1589 O O . TYR A 1 203 ? -26.375 -10.5 -16.172 1 92.56 203 TYR A O 1
ATOM 1597 N N . TYR A 1 204 ? -24.844 -11.141 -14.75 1 96.06 204 TYR A N 1
ATOM 1598 C CA . TYR A 1 204 ? -24.391 -9.789 -14.445 1 96.06 204 TYR A CA 1
ATOM 1599 C C . TYR A 1 204 ? -22.875 -9.719 -14.359 1 96.06 204 TYR A C 1
ATOM 1601 O O . TYR A 1 204 ? -22.188 -10.734 -14.492 1 96.06 204 TYR A O 1
ATOM 1609 N N . SER A 1 205 ? -22.438 -8.531 -14.281 1 97.56 205 SER A N 1
ATOM 1610 C CA . SER A 1 205 ? -20.984 -8.32 -14.266 1 97.56 205 SER A CA 1
ATOM 1611 C C . SER A 1 205 ? -20.531 -7.703 -12.945 1 97.56 205 SER A C 1
ATOM 1613 O O . SER A 1 205 ? -21.328 -7.082 -12.242 1 97.56 205 SER A O 1
ATOM 1615 N N . VAL A 1 206 ? -19.344 -7.934 -12.617 1 96.81 206 VAL A N 1
ATOM 1616 C CA . VAL A 1 206 ? -18.672 -7.332 -11.477 1 96.81 206 VAL A CA 1
ATOM 1617 C C . VAL A 1 206 ? -17.312 -6.793 -11.914 1 96.81 206 VAL A C 1
ATOM 1619 O O . VAL A 1 206 ? -16.828 -7.125 -13 1 96.81 206 VAL A O 1
ATOM 1622 N N . PRO A 1 207 ? -16.703 -5.941 -11.062 1 94 207 PRO A N 1
ATOM 1623 C CA . PRO A 1 207 ? -15.328 -5.562 -11.391 1 94 207 PRO A CA 1
ATOM 1624 C C . PRO A 1 207 ? -14.406 -6.77 -11.555 1 94 207 PRO A C 1
ATOM 1626 O O . PRO A 1 207 ? -14.508 -7.738 -10.797 1 94 207 PRO A O 1
ATOM 1629 N N . MET A 1 208 ? -13.531 -6.676 -12.523 1 95.56 208 MET A N 1
ATOM 1630 C CA . MET A 1 208 ? -12.578 -7.758 -12.734 1 95.56 208 MET A CA 1
ATOM 1631 C C . MET A 1 208 ? -11.281 -7.496 -11.969 1 95.56 208 MET A C 1
ATOM 1633 O O . MET A 1 208 ? -10.609 -6.492 -12.203 1 95.56 208 MET A O 1
ATOM 1637 N N . TYR A 1 209 ? -10.922 -8.383 -11.094 1 94.94 209 TYR A N 1
ATOM 1638 C CA . TYR A 1 209 ? -9.68 -8.297 -10.328 1 94.94 209 TYR A CA 1
ATOM 1639 C C . TYR A 1 209 ? -8.625 -9.242 -10.898 1 94.94 209 TYR A C 1
ATOM 1641 O O . TYR A 1 209 ? -8.875 -10.438 -11.062 1 94.94 209 TYR A O 1
ATOM 1649 N N . PRO A 1 210 ? -7.469 -8.711 -11.18 1 93.19 210 PRO A N 1
ATOM 1650 C CA . PRO A 1 210 ? -6.41 -9.578 -11.711 1 93.19 210 PRO A CA 1
ATOM 1651 C C . PRO A 1 210 ? -5.895 -10.578 -10.68 1 93.19 210 PRO A C 1
ATOM 1653 O O . PRO A 1 210 ? -5.781 -10.25 -9.492 1 93.19 210 PRO A O 1
ATOM 1656 N N . MET A 1 211 ? -5.48 -11.727 -11.156 1 93.25 211 MET A N 1
ATOM 1657 C CA . MET A 1 211 ? -5.016 -12.805 -10.289 1 93.25 211 MET A CA 1
ATOM 1658 C C . MET A 1 211 ? -3.494 -12.812 -10.203 1 93.25 211 MET A C 1
ATOM 1660 O O . MET A 1 211 ? -2.91 -13.742 -9.633 1 93.25 211 MET A O 1
ATOM 1664 N N . THR A 1 212 ? -2.869 -11.82 -10.812 1 91.81 212 THR A N 1
ATOM 1665 C CA . THR A 1 212 ? -1.412 -11.812 -10.766 1 91.81 212 THR A CA 1
ATOM 1666 C C . THR A 1 212 ? -0.914 -11.898 -9.328 1 91.81 212 THR A C 1
ATOM 1668 O O . THR A 1 212 ? -0.179 -12.82 -8.969 1 91.81 212 THR A O 1
ATOM 1671 N N . THR A 1 213 ? -1.367 -10.93 -8.484 1 95 213 THR A N 1
ATOM 1672 C CA . THR A 1 213 ? -1.124 -11.07 -7.051 1 95 213 THR A CA 1
ATOM 1673 C C . THR A 1 213 ? -2.32 -10.562 -6.25 1 95 213 THR A C 1
ATOM 1675 O O . THR A 1 213 ? -2.742 -9.414 -6.41 1 95 213 THR A O 1
ATOM 1678 N N . ILE A 1 214 ? -2.879 -11.383 -5.578 1 97.31 214 ILE A N 1
ATOM 1679 C CA . ILE A 1 214 ? -3.834 -11.094 -4.516 1 97.31 214 ILE A CA 1
ATOM 1680 C C . ILE A 1 214 ? -3.299 -11.609 -3.184 1 97.31 214 ILE A C 1
ATOM 1682 O O . ILE A 1 214 ? -3.102 -12.82 -3.016 1 97.31 214 ILE A O 1
ATOM 1686 N N . GLY A 1 215 ? -2.957 -10.68 -2.328 1 97.81 215 GLY A N 1
ATOM 1687 C CA . GLY A 1 215 ? -2.529 -11.031 -0.983 1 97.81 215 GLY A CA 1
ATOM 1688 C C . GLY A 1 215 ? -3.629 -10.883 0.051 1 97.81 215 GLY A C 1
ATOM 1689 O O . GLY A 1 215 ? -4.262 -9.836 0.147 1 97.81 215 GLY A O 1
ATOM 1690 N N . ALA A 1 216 ? -3.889 -11.945 0.802 1 98.31 216 ALA A N 1
ATOM 1691 C CA . ALA A 1 216 ? -4.898 -11.922 1.856 1 98.31 216 ALA A CA 1
ATOM 1692 C C . ALA A 1 216 ? -4.492 -12.82 3.023 1 98.31 216 ALA A C 1
ATOM 1694 O O . ALA A 1 216 ? -3.689 -13.734 2.857 1 98.31 216 ALA A O 1
ATOM 1695 N N . THR A 1 217 ? -5.023 -12.523 4.148 1 97.56 217 THR A N 1
ATOM 1696 C CA . THR A 1 217 ? -4.863 -13.453 5.262 1 97.56 217 THR A CA 1
ATOM 1697 C C . THR A 1 217 ? -5.52 -14.797 4.941 1 97.56 217 THR A C 1
ATOM 1699 O O . THR A 1 217 ? -6.473 -14.852 4.164 1 97.56 217 THR A O 1
ATOM 1702 N N . VAL A 1 218 ? -5.008 -15.797 5.562 1 97.25 218 VAL A N 1
ATOM 1703 C CA . VAL A 1 218 ? -5.551 -17.141 5.352 1 97.25 218 VAL A CA 1
ATOM 1704 C C . VAL A 1 218 ? -7.031 -17.156 5.719 1 97.25 218 VAL A C 1
ATOM 1706 O O . VAL A 1 218 ? -7.855 -17.703 4.98 1 97.25 218 VAL A O 1
ATOM 1709 N N . SER A 1 219 ? -7.383 -16.516 6.781 1 96.31 219 SER A N 1
ATOM 1710 C CA . SER A 1 219 ? -8.781 -16.453 7.195 1 96.31 219 SER A CA 1
ATOM 1711 C C . SER A 1 219 ? -9.633 -15.711 6.168 1 96.31 219 SER A C 1
ATOM 1713 O O . SER A 1 219 ? -10.75 -16.125 5.859 1 96.31 219 SER A O 1
ATOM 1715 N N . ALA A 1 220 ? -9.125 -14.633 5.629 1 97.31 220 ALA A N 1
ATOM 1716 C CA . ALA A 1 220 ? -9.875 -13.891 4.621 1 97.31 220 ALA A CA 1
ATOM 1717 C C . ALA A 1 220 ? -10.102 -14.727 3.367 1 97.31 220 ALA A C 1
ATOM 1719 O O . ALA A 1 220 ? -11.188 -14.703 2.781 1 97.31 220 ALA A O 1
ATOM 1720 N N . TRP A 1 221 ? -9.094 -15.438 2.971 1 97.94 221 TRP A N 1
ATOM 1721 C CA . TRP A 1 221 ? -9.25 -16.328 1.827 1 97.94 221 TRP A CA 1
ATOM 1722 C C . TRP A 1 221 ? -10.391 -17.328 2.062 1 97.94 221 TRP A C 1
ATOM 1724 O O . TRP A 1 221 ? -11.219 -17.547 1.176 1 97.94 221 TRP A O 1
ATOM 1734 N N . ARG A 1 222 ? -10.414 -17.875 3.203 1 97 222 ARG A N 1
ATOM 1735 C CA . ARG A 1 222 ? -11.461 -18.844 3.525 1 97 222 ARG A CA 1
ATOM 1736 C C . ARG A 1 222 ? -12.836 -18.188 3.482 1 97 222 ARG A C 1
ATOM 1738 O O . ARG A 1 222 ? -13.797 -18.766 2.967 1 97 222 ARG A O 1
ATOM 1745 N N . GLU A 1 223 ? -12.969 -17 4.004 1 96.88 223 GLU A N 1
ATOM 1746 C CA . GLU A 1 223 ? -14.227 -16.266 3.979 1 96.88 223 GLU A CA 1
ATOM 1747 C C . GLU A 1 223 ? -14.641 -15.93 2.547 1 96.88 223 GLU A C 1
ATOM 1749 O O . GLU A 1 223 ? -15.805 -16.109 2.174 1 96.88 223 GLU A O 1
ATOM 1754 N N . ILE A 1 224 ? -13.711 -15.461 1.764 1 97.69 224 ILE A N 1
ATOM 1755 C CA . ILE A 1 224 ? -13.969 -15.047 0.39 1 97.69 224 ILE A CA 1
ATOM 1756 C C . ILE A 1 224 ? -14.484 -16.234 -0.422 1 97.69 224 ILE A C 1
ATOM 1758 O O . ILE A 1 224 ? -15.492 -16.125 -1.12 1 97.69 224 ILE A O 1
ATOM 1762 N N . MET A 1 225 ? -13.805 -17.344 -0.269 1 96.81 225 MET A N 1
ATOM 1763 C CA . MET A 1 225 ? -14.133 -18.5 -1.081 1 96.81 225 MET A CA 1
ATOM 1764 C C . MET A 1 225 ? -15.273 -19.297 -0.453 1 96.81 225 MET A C 1
ATOM 1766 O O . MET A 1 225 ? -15.883 -20.156 -1.108 1 96.81 225 MET A O 1
ATOM 1770 N N . GLY A 1 226 ? -15.508 -19.016 0.833 1 93.94 226 GLY A N 1
ATOM 1771 C CA . GLY A 1 226 ? -16.594 -19.703 1.525 1 93.94 226 GLY A CA 1
ATOM 1772 C C . GLY A 1 226 ? -16.219 -21.109 1.979 1 93.94 226 GLY A C 1
ATOM 1773 O O . GLY A 1 226 ? -17.031 -22.031 1.927 1 93.94 226 GLY A O 1
ATOM 1774 N N . PHE A 1 227 ? -14.891 -21.188 2.357 1 89.38 227 PHE A N 1
ATOM 1775 C CA . PHE A 1 227 ? -14.422 -22.5 2.783 1 89.38 227 PHE A CA 1
ATOM 1776 C C . PHE A 1 227 ? -14.727 -22.734 4.258 1 89.38 227 PHE A C 1
ATOM 1778 O O . PHE A 1 227 ? -14.594 -21.828 5.078 1 89.38 227 PHE A O 1
ATOM 1785 N N . ARG A 1 228 ? -15.242 -23.734 4.812 1 74.25 228 ARG A N 1
ATOM 1786 C CA . ARG A 1 228 ? -15.461 -24.078 6.215 1 74.25 228 ARG A CA 1
ATOM 1787 C C . ARG A 1 228 ? -14.453 -25.125 6.688 1 74.25 228 ARG A C 1
ATOM 1789 O O . ARG A 1 228 ? -13.695 -24.875 7.629 1 74.25 228 ARG A O 1
ATOM 1796 N N . TRP A 1 229 ? -14.547 -26.219 6.352 1 67 229 TRP A N 1
ATOM 1797 C CA . TRP A 1 229 ? -13.742 -27.25 7.008 1 67 229 TRP A CA 1
ATOM 1798 C C . TRP A 1 229 ? -13.344 -28.344 6.023 1 67 229 TRP A C 1
ATOM 1800 O O . TRP A 1 229 ? -13.117 -29.484 6.422 1 67 229 TRP A O 1
ATOM 1810 N N . LYS A 1 230 ? -13.156 -28.016 4.949 1 70.31 230 LYS A N 1
ATOM 1811 C CA . LYS A 1 230 ? -12.844 -29.109 4.035 1 70.31 230 LYS A CA 1
ATOM 1812 C C . LYS A 1 230 ? -11.5 -28.875 3.346 1 70.31 230 LYS A C 1
ATOM 1814 O O . LYS A 1 230 ? -11.18 -27.75 2.951 1 70.31 230 LYS A O 1
ATOM 1819 N N . LYS A 1 231 ? -10.758 -29.953 3.373 1 84.38 231 LYS A N 1
ATOM 1820 C CA . LYS A 1 231 ? -9.539 -29.938 2.561 1 84.38 231 LYS A CA 1
ATOM 1821 C C . LYS A 1 231 ? -9.836 -30.344 1.12 1 84.38 231 LYS A C 1
ATOM 1823 O O . LYS A 1 231 ? -10.5 -31.359 0.88 1 84.38 231 LYS A O 1
ATOM 1828 N N . PHE A 1 232 ? -9.398 -29.609 0.212 1 89.38 232 PHE A N 1
ATOM 1829 C CA . PHE A 1 232 ? -9.719 -29.797 -1.197 1 89.38 232 PHE A CA 1
ATOM 1830 C C . PHE A 1 232 ? -8.641 -30.609 -1.897 1 89.38 232 PHE A C 1
ATOM 1832 O O . PHE A 1 232 ? -7.449 -30.297 -1.769 1 89.38 232 PHE A O 1
ATOM 1839 N N . SER A 1 233 ? -9.078 -31.641 -2.594 1 86 233 SER A N 1
ATOM 1840 C CA . SER A 1 233 ? -8.258 -32.344 -3.572 1 86 233 SER A CA 1
ATOM 1841 C C . SER A 1 233 ? -8.43 -31.75 -4.969 1 86 233 SER A C 1
ATOM 1843 O O . SER A 1 233 ? -9.227 -30.828 -5.164 1 86 233 SER A O 1
ATOM 1845 N N . GLY A 1 234 ? -7.645 -32.281 -5.898 1 90.38 234 GLY A N 1
ATOM 1846 C CA . GLY A 1 234 ? -7.848 -31.891 -7.285 1 90.38 234 GLY A CA 1
ATOM 1847 C C . GLY A 1 234 ? -9.258 -32.156 -7.781 1 90.38 234 GLY A C 1
ATOM 1848 O O . GLY A 1 234 ? -9.859 -31.312 -8.445 1 90.38 234 GLY A O 1
ATOM 1849 N N . GLU A 1 235 ? -9.766 -33.281 -7.391 1 90.44 235 GLU A N 1
ATOM 1850 C CA . GLU A 1 235 ? -11.117 -33.656 -7.777 1 90.44 235 GLU A CA 1
ATOM 1851 C C . GLU A 1 235 ? -12.156 -32.719 -7.164 1 90.44 235 GLU A C 1
ATOM 1853 O O . GLU A 1 235 ? -13.133 -32.344 -7.824 1 90.44 235 GLU A O 1
ATOM 1858 N N . ASP A 1 236 ? -11.969 -32.406 -5.969 1 91.81 236 ASP A N 1
ATOM 1859 C CA . ASP A 1 236 ? -12.883 -31.484 -5.289 1 91.81 236 ASP A CA 1
ATOM 1860 C C . ASP A 1 236 ? -12.906 -30.125 -5.984 1 91.81 236 ASP A C 1
ATOM 1862 O O . ASP A 1 236 ? -13.969 -29.5 -6.094 1 91.81 236 ASP A O 1
ATOM 1866 N N . ILE A 1 237 ? -11.781 -29.672 -6.414 1 95.88 237 ILE A N 1
ATOM 1867 C CA . ILE A 1 237 ? -11.688 -28.375 -7.09 1 95.88 237 ILE A CA 1
ATOM 1868 C C . ILE A 1 237 ? -12.461 -28.438 -8.406 1 95.88 237 ILE A C 1
ATOM 1870 O O . ILE A 1 237 ? -13.219 -27.516 -8.727 1 95.88 237 ILE A O 1
ATOM 1874 N N . GLU A 1 238 ? -12.25 -29.516 -9.117 1 95.38 238 GLU A N 1
ATOM 1875 C CA . GLU A 1 238 ? -12.969 -29.656 -10.375 1 95.38 238 GLU A CA 1
ATOM 1876 C C . GLU A 1 238 ? -14.477 -29.672 -10.156 1 95.38 238 GLU A C 1
ATOM 1878 O O . GLU A 1 238 ? -15.219 -29.031 -10.898 1 95.38 238 GLU A O 1
ATOM 1883 N N . LEU A 1 239 ? -14.906 -30.375 -9.172 1 94.88 239 LEU A N 1
ATOM 1884 C CA . LEU A 1 239 ? -16.328 -30.406 -8.836 1 94.88 239 LEU A CA 1
ATOM 1885 C C . LEU A 1 239 ? -16.844 -29.016 -8.484 1 94.88 239 LEU A C 1
ATOM 1887 O O . LEU A 1 239 ? -17.938 -28.625 -8.898 1 94.88 239 LEU A O 1
ATOM 1891 N N . TYR A 1 240 ? -16.062 -28.375 -7.727 1 95.25 240 TYR A N 1
ATOM 1892 C CA . TYR A 1 240 ? -16.422 -27 -7.363 1 95.25 240 TYR A CA 1
ATOM 1893 C C . TYR A 1 240 ? -16.594 -26.141 -8.609 1 95.25 240 TYR A C 1
ATOM 1895 O O . TYR A 1 240 ? -17.578 -25.406 -8.727 1 95.25 240 TYR A O 1
ATOM 1903 N N . LEU A 1 241 ? -15.688 -26.203 -9.516 1 96.94 241 LEU A N 1
ATOM 1904 C CA . LEU A 1 241 ? -15.734 -25.422 -10.75 1 96.94 241 LEU A CA 1
ATOM 1905 C C . LEU A 1 241 ? -16.984 -25.766 -11.555 1 96.94 241 LEU A C 1
ATOM 1907 O O . LEU A 1 241 ? -17.641 -24.875 -12.102 1 96.94 241 LEU A O 1
ATOM 1911 N N . LYS A 1 242 ? -17.281 -27.016 -11.578 1 95.56 242 LYS A N 1
ATOM 1912 C CA . LYS A 1 242 ? -18.469 -27.438 -12.297 1 95.56 242 LYS A CA 1
ATOM 1913 C C . LYS A 1 242 ? -19.734 -26.891 -11.641 1 95.56 242 LYS A C 1
ATOM 1915 O O . LYS A 1 242 ? -20.703 -26.578 -12.328 1 95.56 242 LYS A O 1
ATOM 1920 N N . THR A 1 243 ? -19.703 -26.797 -10.406 1 95.94 243 THR A N 1
ATOM 1921 C CA . THR A 1 243 ? -20.828 -26.234 -9.688 1 95.94 243 THR A CA 1
ATOM 1922 C C . THR A 1 243 ? -20.984 -24.75 -10 1 95.94 243 THR A C 1
ATOM 1924 O O . THR A 1 243 ? -22.109 -24.266 -10.18 1 95.94 243 THR A O 1
ATOM 1927 N N . GLU A 1 244 ? -19.906 -24.047 -10.078 1 96.94 244 GLU A N 1
ATOM 1928 C CA . GLU A 1 244 ? -19.922 -22.609 -10.297 1 96.94 244 GLU A CA 1
ATOM 1929 C C . GLU A 1 244 ? -20.203 -22.266 -11.75 1 96.94 244 GLU A C 1
ATOM 1931 O O . GLU A 1 244 ? -20.891 -21.281 -12.047 1 96.94 244 GLU A O 1
ATOM 1936 N N . PHE A 1 245 ? -19.719 -23.078 -12.672 1 97.12 245 PHE A N 1
ATOM 1937 C CA . PHE A 1 245 ? -19.75 -22.672 -14.078 1 97.12 245 PHE A CA 1
ATOM 1938 C C . PHE A 1 245 ? -20.703 -23.562 -14.875 1 97.12 245 PHE A C 1
ATOM 1940 O O . PHE A 1 245 ? -21.156 -23.172 -15.961 1 97.12 245 PHE A O 1
ATOM 1947 N N . GLY A 1 246 ? -20.969 -24.703 -14.391 1 95 246 GLY A N 1
ATOM 1948 C CA . GLY A 1 246 ? -21.797 -25.672 -15.086 1 95 246 GLY A CA 1
ATOM 1949 C C . GLY A 1 246 ? -21.078 -26.953 -15.398 1 95 246 GLY A C 1
ATOM 1950 O O . GLY A 1 246 ? -19.875 -26.953 -15.68 1 95 246 GLY A O 1
ATOM 1951 N N . GLN A 1 247 ? -21.734 -28.031 -15.508 1 93.19 247 GLN A N 1
ATOM 1952 C CA . GLN A 1 247 ? -21.203 -29.375 -15.664 1 93.19 247 GLN A CA 1
ATOM 1953 C C . GLN A 1 247 ? -20.453 -29.531 -16.984 1 93.19 247 GLN A C 1
ATOM 1955 O O . GLN A 1 247 ? -19.438 -30.234 -17.062 1 93.19 247 GLN A O 1
ATOM 1960 N N . ASN A 1 248 ? -20.922 -28.844 -18.031 1 92.5 248 ASN A N 1
ATOM 1961 C CA . ASN A 1 248 ? -20.344 -29.016 -19.359 1 92.5 248 ASN A CA 1
ATOM 1962 C C . ASN A 1 248 ? -19.625 -27.75 -19.812 1 92.5 248 ASN A C 1
ATOM 1964 O O . ASN A 1 248 ? -19.438 -27.531 -21.016 1 92.5 248 ASN A O 1
ATOM 1968 N N . PHE A 1 249 ? -19.281 -26.953 -18.891 1 94.75 249 PHE A N 1
ATOM 1969 C CA . PHE A 1 249 ? -18.672 -25.656 -19.234 1 94.75 249 PHE A CA 1
ATOM 1970 C C . PHE A 1 249 ? -17.234 -25.844 -19.656 1 94.75 249 PHE A C 1
ATOM 1972 O O . PHE A 1 249 ? -16.766 -25.172 -20.578 1 94.75 249 PHE A O 1
ATOM 1979 N N . PHE A 1 250 ? -16.562 -26.734 -18.953 1 95.12 250 PHE A N 1
ATOM 1980 C CA . PHE A 1 250 ? -15.148 -26.984 -19.234 1 95.12 250 PHE A CA 1
ATOM 1981 C C . PHE A 1 250 ? -14.961 -28.297 -19.969 1 95.12 250 PHE A C 1
ATOM 1983 O O . PHE A 1 250 ? -15.781 -29.203 -19.859 1 95.12 250 PHE A O 1
ATOM 1990 N N . HIS A 1 251 ? -13.875 -28.328 -20.688 1 93.44 251 HIS A N 1
ATOM 1991 C CA . HIS A 1 251 ? -13.422 -29.531 -21.391 1 93.44 251 HIS A CA 1
ATOM 1992 C C . HIS A 1 251 ? -11.93 -29.75 -21.172 1 93.44 251 HIS A C 1
ATOM 1994 O O . HIS A 1 251 ? -11.156 -28.797 -21.094 1 93.44 251 HIS A O 1
ATOM 2000 N N . PRO A 1 252 ? -11.5 -31.031 -21.109 1 89.5 252 PRO A N 1
ATOM 2001 C CA . PRO A 1 252 ? -10.086 -31.328 -20.875 1 89.5 252 PRO A CA 1
ATOM 2002 C C . PRO A 1 252 ? -9.172 -30.766 -21.953 1 89.5 252 PRO A C 1
ATOM 2004 O O . PRO A 1 252 ? -7.984 -30.531 -21.703 1 89.5 252 PRO A O 1
ATOM 2007 N N . ASP A 1 253 ? -9.742 -30.422 -23.172 1 88.44 253 ASP A N 1
ATOM 2008 C CA . ASP A 1 253 ? -8.93 -29.969 -24.297 1 88.44 253 ASP A CA 1
ATOM 2009 C C . ASP A 1 253 ? -8.969 -28.453 -24.422 1 88.44 253 ASP A C 1
ATOM 2011 O O . ASP A 1 253 ? -8.438 -27.891 -25.391 1 88.44 253 ASP A O 1
ATOM 2015 N N . ASP A 1 254 ? -9.555 -27.766 -23.469 1 90.56 254 ASP A N 1
ATOM 2016 C CA . ASP A 1 254 ? -9.719 -26.312 -23.547 1 90.56 254 ASP A CA 1
ATOM 2017 C C . ASP A 1 254 ? -8.367 -25.609 -23.609 1 90.56 254 ASP A C 1
ATOM 2019 O O . ASP A 1 254 ? -8.242 -24.547 -24.234 1 90.56 254 ASP A O 1
ATOM 2023 N N . GLY A 1 255 ? -7.352 -26.109 -23.016 1 82.38 255 GLY A N 1
ATOM 2024 C CA . GLY A 1 255 ? -6.039 -25.5 -22.953 1 82.38 255 GLY A CA 1
ATOM 2025 C C . GLY A 1 255 ? -5.355 -25.391 -24.297 1 82.38 255 GLY A C 1
ATOM 2026 O O . GLY A 1 255 ? -4.461 -24.562 -24.484 1 82.38 255 GLY A O 1
ATOM 2027 N N . GLU A 1 256 ? -5.734 -26.188 -25.188 1 78.44 256 GLU A N 1
ATOM 2028 C CA . GLU A 1 256 ? -5.109 -26.25 -26.516 1 78.44 256 GLU A CA 1
ATOM 2029 C C . GLU A 1 256 ? -5.895 -25.438 -27.531 1 78.44 256 GLU A C 1
ATOM 2031 O O . GLU A 1 256 ? -5.457 -25.266 -28.672 1 78.44 256 GLU A O 1
ATOM 2036 N N . ARG A 1 257 ? -6.918 -24.906 -27.109 1 85.25 257 ARG A N 1
ATOM 2037 C CA . ARG A 1 257 ? -7.816 -24.203 -28.031 1 85.25 257 ARG A CA 1
ATOM 2038 C C . ARG A 1 257 ? -7.512 -22.703 -28.062 1 85.25 257 ARG A C 1
ATOM 2040 O O . ARG A 1 257 ? -7.816 -21.984 -27.125 1 85.25 257 ARG A O 1
ATOM 2047 N N . ALA A 1 258 ? -7.07 -22.281 -29.125 1 82.56 258 ALA A N 1
ATOM 2048 C CA . ALA A 1 258 ? -6.688 -20.875 -29.312 1 82.56 258 ALA A CA 1
ATOM 2049 C C . ALA A 1 258 ? -7.914 -19.969 -29.328 1 82.56 258 ALA A C 1
ATOM 2051 O O . ALA A 1 258 ? -7.844 -18.812 -28.938 1 82.56 258 ALA A O 1
ATOM 2052 N N . ASP A 1 259 ? -9.039 -20.484 -29.766 1 84.75 259 ASP A N 1
ATOM 2053 C CA . ASP A 1 259 ? -10.258 -19.703 -29.906 1 84.75 259 ASP A CA 1
ATOM 2054 C C . ASP A 1 259 ? -10.836 -19.328 -28.547 1 84.75 259 ASP A C 1
ATOM 2056 O O . ASP A 1 259 ? -11.703 -18.469 -28.438 1 84.75 259 ASP A O 1
ATOM 2060 N N . LEU A 1 260 ? -10.289 -19.969 -27.562 1 84.31 260 LEU A N 1
ATOM 2061 C CA . LEU A 1 260 ? -10.812 -19.719 -26.234 1 84.31 260 LEU A CA 1
ATOM 2062 C C . LEU A 1 260 ? -10 -18.641 -25.516 1 84.31 260 LEU A C 1
ATOM 2064 O O . LEU A 1 260 ? -10.328 -18.234 -24.406 1 84.31 260 LEU A O 1
ATOM 2068 N N . LYS A 1 261 ? -9.141 -18.156 -26.281 1 83.38 261 LYS A N 1
ATOM 2069 C CA . LYS A 1 261 ? -8.383 -17.047 -25.688 1 83.38 261 LYS A CA 1
ATOM 2070 C C . LYS A 1 261 ? -9.273 -15.836 -25.438 1 83.38 261 LYS A C 1
ATOM 2072 O O . LYS A 1 261 ? -10.109 -15.492 -26.281 1 83.38 261 LYS A O 1
ATOM 2077 N N . SER A 1 262 ? -9.289 -15.273 -24.234 1 82.25 262 SER A N 1
ATOM 2078 C CA . SER A 1 262 ? -10.031 -14.094 -23.781 1 82.25 262 SER A CA 1
ATOM 2079 C C . SER A 1 262 ? -11.484 -14.438 -23.484 1 82.25 262 SER A C 1
ATOM 2081 O O . SER A 1 262 ? -12.328 -13.547 -23.344 1 82.25 262 SER A O 1
ATOM 2083 N N . SER A 1 263 ? -11.758 -15.758 -23.609 1 89 263 SER A N 1
ATOM 2084 C CA . SER A 1 263 ? -13.094 -16.188 -23.219 1 89 263 SER A CA 1
ATOM 2085 C C . SER A 1 263 ? -13.188 -16.359 -21.703 1 89 263 SER A C 1
ATOM 2087 O O . SER A 1 263 ? -12.164 -16.344 -21 1 89 263 SER A O 1
ATOM 2089 N N . LEU A 1 264 ? -14.375 -16.562 -21.266 1 92.44 264 LEU A N 1
ATOM 2090 C CA . LEU A 1 264 ? -14.625 -16.797 -19.859 1 92.44 264 LEU A CA 1
ATOM 2091 C C . LEU A 1 264 ? -13.898 -18.047 -19.375 1 92.44 264 LEU A C 1
ATOM 2093 O O . LEU A 1 264 ? -13.484 -18.109 -18.219 1 92.44 264 LEU A O 1
ATOM 2097 N N . ILE A 1 265 ? -13.719 -18.969 -20.281 1 92.56 265 ILE A N 1
ATOM 2098 C CA . ILE A 1 265 ? -13 -20.203 -19.953 1 92.56 265 ILE A CA 1
ATOM 2099 C C . ILE A 1 265 ? -11.531 -19.891 -19.688 1 92.56 265 ILE A C 1
ATOM 2101 O O . ILE A 1 265 ? -10.93 -20.438 -18.766 1 92.56 265 ILE A O 1
ATOM 2105 N N . TRP A 1 266 ? -10.992 -18.984 -20.469 1 91.69 266 TRP A N 1
ATOM 2106 C CA . TRP A 1 266 ? -9.586 -18.594 -20.359 1 91.69 266 TRP A CA 1
ATOM 2107 C C . TRP A 1 266 ? -9.305 -17.906 -19.031 1 91.69 266 TRP A C 1
ATOM 2109 O O . TRP A 1 266 ? -8.281 -18.188 -18.391 1 91.69 266 TRP A O 1
ATOM 2119 N N . TYR A 1 267 ? -10.188 -17.062 -18.625 1 94.12 267 TYR A N 1
ATOM 2120 C CA . TYR A 1 267 ? -9.938 -16.312 -17.391 1 94.12 267 TYR A CA 1
ATOM 2121 C C . TYR A 1 267 ? -10.938 -16.719 -16.312 1 94.12 267 TYR A C 1
ATOM 2123 O O . TYR A 1 267 ? -11.43 -15.852 -15.57 1 94.12 267 TYR A O 1
ATOM 2131 N N . ALA A 1 268 ? -11.234 -18.031 -16.234 1 96.38 268 ALA A N 1
ATOM 2132 C CA . ALA A 1 268 ? -12.195 -18.547 -15.273 1 96.38 268 ALA A CA 1
ATOM 2133 C C . ALA A 1 268 ? -11.766 -18.25 -13.844 1 96.38 268 ALA A C 1
ATOM 2135 O O . ALA A 1 268 ? -12.609 -17.984 -12.977 1 96.38 268 ALA A O 1
ATOM 2136 N N . ASP A 1 269 ? -10.484 -18.281 -13.578 1 97 269 ASP A N 1
ATOM 2137 C CA . ASP A 1 269 ? -9.992 -17.984 -12.234 1 97 269 ASP A CA 1
ATOM 2138 C C . ASP A 1 269 ? -10.297 -16.531 -11.852 1 97 269 ASP A C 1
ATOM 2140 O O . ASP A 1 269 ? -10.828 -16.266 -10.773 1 97 269 ASP A O 1
ATOM 2144 N N . GLN A 1 270 ? -10.055 -15.609 -12.766 1 96.69 270 GLN A N 1
ATOM 2145 C CA . GLN A 1 270 ? -10.312 -14.195 -12.516 1 96.69 270 GLN A CA 1
ATOM 2146 C C . GLN A 1 270 ? -11.805 -13.93 -12.344 1 96.69 270 GLN A C 1
ATOM 2148 O O . GLN A 1 270 ? -12.203 -13.148 -11.477 1 96.69 270 GLN A O 1
ATOM 2153 N N . ALA A 1 271 ? -12.586 -14.578 -13.156 1 97.44 271 ALA A N 1
ATOM 2154 C CA . ALA A 1 271 ? -14.031 -14.422 -13.047 1 97.44 271 ALA A CA 1
ATOM 2155 C C . ALA A 1 271 ? -14.539 -14.914 -11.688 1 97.44 271 ALA A C 1
ATOM 2157 O O . ALA A 1 271 ? -15.328 -14.227 -11.031 1 97.44 271 ALA A O 1
ATOM 2158 N N . LEU A 1 272 ? -14.086 -16.031 -11.32 1 98.25 272 LEU A N 1
ATOM 2159 C CA . LEU A 1 272 ? -14.539 -16.641 -10.078 1 98.25 272 LEU A CA 1
ATOM 2160 C C . LEU A 1 272 ? -14.125 -15.797 -8.875 1 98.25 272 LEU A C 1
ATOM 2162 O O . LEU A 1 272 ? -14.953 -15.477 -8.023 1 98.25 272 LEU A O 1
ATOM 2166 N N . VAL A 1 273 ? -12.867 -15.422 -8.828 1 98.31 273 VAL A N 1
ATOM 2167 C CA . VAL A 1 273 ? -12.391 -14.695 -7.652 1 98.31 273 VAL A CA 1
ATOM 2168 C C . VAL A 1 273 ? -13.039 -13.312 -7.594 1 98.31 273 VAL A C 1
ATOM 2170 O O . VAL A 1 273 ? -13.344 -12.812 -6.512 1 98.31 273 VAL A O 1
ATOM 2173 N N . SER A 1 274 ? -13.195 -12.703 -8.719 1 98 274 SER A N 1
ATOM 2174 C CA . SER A 1 274 ? -13.852 -11.398 -8.773 1 98 274 SER A CA 1
ATOM 2175 C C . SER A 1 274 ? -15.273 -11.469 -8.219 1 98 274 SER A C 1
ATOM 2177 O O . SER A 1 274 ? -15.688 -10.609 -7.445 1 98 274 SER A O 1
ATOM 2179 N N . TYR A 1 275 ? -15.953 -12.516 -8.656 1 98.31 275 TYR A N 1
ATOM 2180 C CA . TYR A 1 275 ? -17.297 -12.75 -8.148 1 98.31 275 TYR A CA 1
ATOM 2181 C C . TYR A 1 275 ? -17.281 -12.969 -6.637 1 98.31 275 TYR A C 1
ATOM 2183 O O . TYR A 1 275 ? -18.062 -12.352 -5.91 1 98.31 275 TYR A O 1
ATOM 2191 N N . LYS A 1 276 ? -16.422 -13.766 -6.156 1 98.12 276 LYS A N 1
ATOM 2192 C CA . LYS A 1 276 ? -16.359 -14.125 -4.742 1 98.12 276 LYS A CA 1
ATOM 2193 C C . LYS A 1 276 ? -15.992 -12.914 -3.889 1 98.12 276 LYS A C 1
ATOM 2195 O O . LYS A 1 276 ? -16.578 -12.703 -2.824 1 98.12 276 LYS A O 1
ATOM 2200 N N . ILE A 1 277 ? -15.07 -12.117 -4.352 1 97.88 277 ILE A N 1
ATOM 2201 C CA . ILE A 1 277 ? -14.672 -10.922 -3.619 1 97.88 277 ILE A CA 1
ATOM 2202 C C . ILE A 1 277 ? -15.828 -9.922 -3.578 1 97.88 277 ILE A C 1
ATOM 2204 O O . ILE A 1 277 ? -16.109 -9.336 -2.531 1 97.88 277 ILE A O 1
ATOM 2208 N N . SER A 1 278 ? -16.453 -9.75 -4.68 1 96.62 278 SER A N 1
ATOM 2209 C CA . SER A 1 278 ? -17.594 -8.844 -4.727 1 96.62 278 SER A CA 1
ATOM 2210 C C . SER A 1 278 ? -18.672 -9.266 -3.742 1 96.62 278 SER A C 1
ATOM 2212 O O . SER A 1 278 ? -19.266 -8.43 -3.061 1 96.62 278 SER A O 1
ATOM 2214 N N . ARG A 1 279 ? -18.938 -10.5 -3.686 1 97.19 279 ARG A N 1
ATOM 2215 C CA . ARG A 1 279 ? -19.906 -11.023 -2.734 1 97.19 279 ARG A CA 1
ATOM 2216 C C . ARG A 1 279 ? -19.438 -10.805 -1.299 1 97.19 279 ARG A C 1
ATOM 2218 O O . ARG A 1 279 ? -20.25 -10.5 -0.418 1 97.19 279 ARG A O 1
ATOM 2225 N N . TRP A 1 280 ? -18.172 -11.023 -1.084 1 97.5 280 TRP A N 1
ATOM 2226 C CA . TRP A 1 280 ? -17.594 -10.82 0.233 1 97.5 280 TRP A CA 1
ATOM 2227 C C . TRP A 1 280 ? -17.75 -9.375 0.688 1 97.5 280 TRP A C 1
ATOM 2229 O O . TRP A 1 280 ? -18.078 -9.117 1.85 1 97.5 280 TRP A O 1
ATOM 2239 N N . PHE A 1 281 ? -17.625 -8.469 -0.201 1 95.06 281 PHE A N 1
ATOM 2240 C CA . PHE A 1 281 ? -17.844 -7.059 0.09 1 95.06 281 PHE A CA 1
ATOM 2241 C C . PHE A 1 281 ? -19.281 -6.809 0.49 1 95.06 281 PHE A C 1
ATOM 2243 O O . PHE A 1 281 ? -19.562 -6.023 1.399 1 95.06 281 PHE A O 1
ATOM 2250 N N . LYS A 1 282 ? -20.188 -7.418 -0.126 1 93.88 282 LYS A N 1
ATOM 2251 C CA . LYS A 1 282 ? -21.609 -7.195 0.078 1 93.88 282 LYS A CA 1
ATOM 2252 C C . LYS A 1 282 ? -22.078 -7.82 1.387 1 93.88 282 LYS A C 1
ATOM 2254 O O . LYS A 1 282 ? -23.031 -7.328 2.014 1 93.88 282 LYS A O 1
ATOM 2259 N N . ARG A 1 283 ? -21.5 -8.805 1.757 1 93.5 283 ARG A N 1
ATOM 2260 C CA . ARG A 1 283 ? -21.906 -9.555 2.943 1 93.5 283 ARG A CA 1
ATOM 2261 C C . ARG A 1 283 ? -21.672 -8.734 4.211 1 93.5 283 ARG A C 1
ATOM 2263 O O . ARG A 1 283 ? -22.469 -8.797 5.148 1 93.5 283 ARG A O 1
ATOM 2270 N N . ASN A 1 284 ? -20.453 -8.125 4.203 1 90.06 284 ASN A N 1
ATOM 2271 C CA . ASN A 1 284 ? -20.078 -7.32 5.363 1 90.06 284 ASN A CA 1
ATOM 2272 C C . ASN A 1 284 ? -19.328 -6.055 4.949 1 90.06 284 ASN A C 1
ATOM 2274 O O . ASN A 1 284 ? -18.266 -6.133 4.348 1 90.06 284 ASN A O 1
ATOM 2278 N N . SER A 1 285 ? -19.906 -4.961 5.352 1 82.69 285 SER A N 1
ATOM 2279 C CA . SER A 1 285 ? -19.328 -3.678 4.961 1 82.69 285 SER A CA 1
ATOM 2280 C C . SER A 1 285 ? -17.906 -3.521 5.488 1 82.69 285 SER A C 1
ATOM 2282 O O . SER A 1 285 ? -17.094 -2.818 4.891 1 82.69 285 SER A O 1
ATOM 2284 N N . LYS A 1 286 ? -17.562 -4.188 6.543 1 85.38 286 LYS A N 1
ATOM 2285 C CA . LYS A 1 286 ? -16.219 -4.121 7.129 1 85.38 286 LYS A CA 1
ATOM 2286 C C . LYS A 1 286 ? -15.18 -4.754 6.203 1 85.38 286 LYS A C 1
ATOM 2288 O O . LYS A 1 286 ? -13.992 -4.434 6.285 1 85.38 286 LYS A O 1
ATOM 2293 N N . ASN A 1 287 ? -15.656 -5.598 5.285 1 92 287 ASN A N 1
ATOM 2294 C CA . ASN A 1 287 ? -14.742 -6.273 4.367 1 92 287 ASN A CA 1
ATOM 2295 C C . ASN A 1 287 ? -14.094 -5.293 3.398 1 92 287 ASN A C 1
ATOM 2297 O O . ASN A 1 287 ? -12.883 -5.359 3.152 1 92 287 ASN A O 1
ATOM 2301 N N . LYS A 1 288 ? -14.867 -4.406 3.02 1 87.69 288 LYS A N 1
ATOM 2302 C CA . LYS A 1 288 ? -14.32 -3.41 2.102 1 87.69 288 LYS A CA 1
ATOM 2303 C C . LYS A 1 288 ? -13.328 -2.494 2.812 1 87.69 288 LYS A C 1
ATOM 2305 O O . LYS A 1 288 ? -12.297 -2.129 2.244 1 87.69 288 LYS A O 1
ATOM 2310 N N . TRP A 1 289 ? -13.617 -2.279 4.043 1 85.5 289 TRP A N 1
ATOM 2311 C CA . TRP A 1 289 ? -12.758 -1.404 4.836 1 85.5 289 TRP A CA 1
ATOM 2312 C C . TRP A 1 289 ? -11.398 -2.047 5.074 1 85.5 289 TRP A C 1
ATOM 2314 O O . TRP A 1 289 ? -10.391 -1.349 5.195 1 85.5 289 TRP A O 1
ATOM 2324 N N . SER A 1 290 ? -11.344 -3.312 5.055 1 90.56 290 SER A N 1
ATOM 2325 C CA . SER A 1 290 ? -10.102 -4.031 5.316 1 90.56 290 SER A CA 1
ATOM 2326 C C . SER A 1 290 ? -9.375 -4.371 4.023 1 90.56 290 SER A C 1
ATOM 2328 O O . SER A 1 290 ? -8.523 -5.266 3.996 1 90.56 290 SER A O 1
ATOM 2330 N N . THR A 1 291 ? -9.734 -3.646 2.975 1 89.56 291 THR A N 1
ATOM 2331 C CA . THR A 1 291 ? -9.188 -3.963 1.659 1 89.56 291 THR A CA 1
ATOM 2332 C C . THR A 1 291 ? -8.555 -2.73 1.025 1 89.56 291 THR A C 1
ATOM 2334 O O . THR A 1 291 ? -9.07 -1.62 1.158 1 89.56 291 THR A O 1
ATOM 2337 N N . THR A 1 292 ? -7.414 -2.988 0.411 1 80.75 292 THR A N 1
ATOM 2338 C CA . THR A 1 292 ? -6.836 -1.95 -0.434 1 80.75 292 THR A CA 1
ATOM 2339 C C . THR A 1 292 ? -7.004 -2.297 -1.91 1 80.75 292 THR A C 1
ATOM 2341 O O . THR A 1 292 ? -6.641 -3.391 -2.344 1 80.75 292 THR A O 1
ATOM 2344 N N . LEU A 1 293 ? -7.562 -1.353 -2.596 1 78.12 293 LEU A N 1
ATOM 2345 C CA . LEU A 1 293 ? -7.699 -1.408 -4.047 1 78.12 293 LEU A CA 1
ATOM 2346 C C . LEU A 1 293 ? -6.93 -0.271 -4.711 1 78.12 293 LEU A C 1
ATOM 2348 O O . LEU A 1 293 ? -7.477 0.816 -4.914 1 78.12 293 LEU A O 1
ATOM 2352 N N . PRO A 1 294 ? -5.695 -0.574 -4.98 1 70.06 294 PRO A N 1
ATOM 2353 C CA . PRO A 1 294 ? -4.996 0.513 -5.668 1 70.06 294 PRO A CA 1
ATOM 2354 C C . PRO A 1 294 ? -5.711 0.969 -6.938 1 70.06 294 PRO A C 1
ATOM 2356 O O . PRO A 1 294 ? -6.246 0.141 -7.68 1 70.06 294 PRO A O 1
ATOM 2359 N N . GLN A 1 295 ? -5.82 2.178 -7.121 1 66.06 295 GLN A N 1
ATOM 2360 C CA . GLN A 1 295 ? -6.594 2.727 -8.227 1 66.06 295 GLN A CA 1
ATOM 2361 C C . GLN A 1 295 ? -5.723 2.932 -9.461 1 66.06 295 GLN A C 1
ATOM 2363 O O . GLN A 1 295 ? -6.234 3.107 -10.57 1 66.06 295 GLN A O 1
ATOM 2368 N N . ALA A 1 296 ? -4.484 2.994 -9.289 1 64.19 296 ALA A N 1
ATOM 2369 C CA . ALA A 1 296 ? -3.598 3.137 -10.438 1 64.19 296 ALA A CA 1
ATOM 2370 C C . ALA A 1 296 ? -2.861 1.832 -10.727 1 64.19 296 ALA A C 1
ATOM 2372 O O . ALA A 1 296 ? -2.59 1.049 -9.812 1 64.19 296 ALA A O 1
ATOM 2373 N N . CYS A 1 297 ? -2.738 1.72 -12.039 1 69.44 297 CYS A N 1
ATOM 2374 C CA . CYS A 1 297 ? -1.992 0.535 -12.445 1 69.44 297 CYS A CA 1
ATOM 2375 C C . CYS A 1 297 ? -0.515 0.676 -12.102 1 69.44 297 CYS A C 1
ATOM 2377 O O . CYS A 1 297 ? 0.061 1.757 -12.242 1 69.44 297 CYS A O 1
ATOM 2379 N N . SER A 1 298 ? 0.005 -0.356 -11.523 1 71.75 298 SER A N 1
ATOM 2380 C CA . SER A 1 298 ? 1.404 -0.385 -11.109 1 71.75 298 SER A CA 1
ATOM 2381 C C . SER A 1 298 ? 2.336 -0.437 -12.312 1 71.75 298 SER A C 1
ATOM 2383 O O . SER A 1 298 ? 1.881 -0.554 -13.453 1 71.75 298 SER A O 1
ATOM 2385 N N . ARG A 1 299 ? 3.629 -0.273 -11.992 1 81.38 299 ARG A N 1
ATOM 2386 C CA . ARG A 1 299 ? 4.652 -0.297 -13.031 1 81.38 299 ARG A CA 1
ATOM 2387 C C . ARG A 1 299 ? 5.223 -1.7 -13.203 1 81.38 299 ARG A C 1
ATOM 2389 O O . ARG A 1 299 ? 6.012 -2.162 -12.375 1 81.38 299 ARG A O 1
ATOM 2396 N N . ARG A 1 300 ? 4.809 -2.361 -14.266 1 91.12 300 ARG A N 1
ATOM 2397 C CA . ARG A 1 300 ? 5.301 -3.689 -14.617 1 91.12 300 ARG A CA 1
ATOM 2398 C C . ARG A 1 300 ? 6.168 -3.637 -15.867 1 91.12 300 ARG A C 1
ATOM 2400 O O . ARG A 1 300 ? 5.816 -2.975 -16.844 1 91.12 300 ARG A O 1
ATOM 2407 N N . ILE A 1 301 ? 7.309 -4.344 -15.758 1 95.06 301 ILE A N 1
ATOM 2408 C CA . ILE A 1 301 ? 8.023 -4.633 -17 1 95.06 301 ILE A CA 1
ATOM 2409 C C . ILE A 1 301 ? 7.312 -5.762 -17.75 1 95.06 301 ILE A C 1
ATOM 2411 O O . ILE A 1 301 ? 7.297 -6.906 -17.297 1 95.06 301 ILE A O 1
ATOM 2415 N N . ASP A 1 302 ? 6.809 -5.449 -18.875 1 95.06 302 ASP A N 1
ATOM 2416 C CA . ASP A 1 302 ? 5.961 -6.426 -19.547 1 95.06 302 ASP A CA 1
ATOM 2417 C C . ASP A 1 302 ? 6.668 -7.027 -20.75 1 95.06 302 ASP A C 1
ATOM 2419 O O . ASP A 1 302 ? 7.383 -6.324 -21.469 1 95.06 302 ASP A O 1
ATOM 2423 N N . ARG A 1 303 ? 6.367 -8.234 -21.062 1 94.62 303 ARG A N 1
ATOM 2424 C CA . ARG A 1 303 ? 6.984 -8.945 -22.188 1 94.62 303 ARG A CA 1
ATOM 2425 C C . ARG A 1 303 ? 6.602 -8.297 -23.516 1 94.62 303 ARG A C 1
ATOM 2427 O O . ARG A 1 303 ? 7.336 -8.414 -24.5 1 94.62 303 ARG A O 1
ATOM 2434 N N . ALA A 1 304 ? 5.449 -7.66 -23.531 1 92.25 304 ALA A N 1
ATOM 2435 C CA . ALA A 1 304 ? 5 -7 -24.766 1 92.25 304 ALA A CA 1
ATOM 2436 C C . ALA A 1 304 ? 5.902 -5.82 -25.109 1 92.25 304 ALA A C 1
ATOM 2438 O O . ALA A 1 304 ? 6.043 -5.465 -26.281 1 92.25 304 ALA A O 1
ATOM 2439 N N . ASP A 1 305 ? 6.469 -5.207 -24.109 1 93.5 305 ASP A N 1
ATOM 2440 C CA . ASP A 1 305 ? 7.391 -4.09 -24.281 1 93.5 305 ASP A CA 1
ATOM 2441 C C . ASP A 1 305 ? 8.656 -4.297 -23.453 1 93.5 305 ASP A C 1
ATOM 2443 O O . ASP A 1 305 ? 9.016 -3.445 -22.625 1 93.5 305 ASP A O 1
ATOM 2447 N N . TRP A 1 306 ? 9.289 -5.391 -23.703 1 96.88 306 TRP A N 1
ATOM 2448 C CA . TRP A 1 306 ? 10.453 -5.789 -22.922 1 96.88 306 TRP A CA 1
ATOM 2449 C C . TRP A 1 306 ? 11.672 -4.953 -23.297 1 96.88 306 TRP A C 1
ATOM 2451 O O . TRP A 1 306 ? 11.977 -4.77 -24.484 1 96.88 306 TRP A O 1
ATOM 2461 N N . PRO A 1 307 ? 12.438 -4.445 -22.391 1 95.88 307 PRO A N 1
ATOM 2462 C CA . PRO A 1 307 ? 13.625 -3.643 -22.703 1 95.88 307 PRO A CA 1
ATOM 2463 C C . PRO A 1 307 ? 14.719 -4.453 -23.391 1 95.88 307 PRO A C 1
ATOM 2465 O O . PRO A 1 307 ? 14.852 -5.656 -23.156 1 95.88 307 PRO A O 1
ATOM 2468 N N . MET A 1 308 ? 15.5 -3.719 -24.188 1 96.5 308 MET A N 1
ATOM 2469 C CA . MET A 1 308 ? 16.703 -4.336 -24.734 1 96.5 308 MET A CA 1
ATOM 2470 C C . MET A 1 308 ? 17.672 -4.719 -23.625 1 96.5 308 MET A C 1
ATOM 2472 O O . MET A 1 308 ? 17.672 -4.098 -22.562 1 96.5 308 MET A O 1
ATOM 2476 N N . PRO A 1 309 ? 18.484 -5.703 -23.938 1 95.88 309 PRO A N 1
ATOM 2477 C CA . PRO A 1 309 ? 19.375 -6.203 -22.891 1 95.88 309 PRO A CA 1
ATOM 2478 C C . PRO A 1 309 ? 20.25 -5.105 -22.297 1 95.88 309 PRO A C 1
ATOM 2480 O O . PRO A 1 309 ? 20.469 -5.078 -21.078 1 95.88 309 PRO A O 1
ATOM 2483 N N . SER A 1 310 ? 20.766 -4.18 -23.031 1 95.5 310 SER A N 1
ATOM 2484 C CA . SER A 1 310 ? 21.625 -3.104 -22.547 1 95.5 310 SER A CA 1
ATOM 2485 C C . SER A 1 310 ? 20.875 -2.217 -21.547 1 95.5 310 SER A C 1
ATOM 2487 O O . SER A 1 310 ? 21.453 -1.771 -20.562 1 95.5 310 SER A O 1
ATOM 2489 N N . ASN A 1 311 ? 19.625 -2.023 -21.828 1 96 311 ASN A N 1
ATOM 2490 C CA . ASN A 1 311 ? 18.797 -1.21 -20.938 1 96 311 ASN A CA 1
ATOM 2491 C C . ASN A 1 311 ? 18.391 -1.976 -19.688 1 96 311 ASN A C 1
ATOM 2493 O O . ASN A 1 311 ? 18.406 -1.417 -18.578 1 96 311 ASN A O 1
ATOM 2497 N N . MET A 1 312 ? 18.094 -3.207 -19.859 1 96.12 312 MET A N 1
ATOM 2498 C CA . MET A 1 312 ? 17.703 -4.043 -18.719 1 96.12 312 MET A CA 1
ATOM 2499 C C . MET A 1 312 ? 18.859 -4.168 -17.719 1 96.12 312 MET A C 1
ATOM 2501 O O . MET A 1 312 ? 18.625 -4.176 -16.516 1 96.12 312 MET A O 1
ATOM 2505 N N . SER A 1 313 ? 20.094 -4.168 -18.203 1 95.38 313 SER A N 1
ATOM 2506 C CA . SER A 1 313 ? 21.266 -4.348 -17.344 1 95.38 313 SER A CA 1
ATOM 2507 C C . SER A 1 313 ? 21.469 -3.135 -16.453 1 95.38 313 SER A C 1
ATOM 2509 O O . SER A 1 313 ? 22.203 -3.215 -15.453 1 95.38 313 SER A O 1
ATOM 2511 N N . LYS A 1 314 ? 20.828 -2.043 -16.781 1 94.44 314 LYS A N 1
ATOM 2512 C CA . LYS A 1 314 ? 21.031 -0.807 -16.031 1 94.44 314 LYS A CA 1
ATOM 2513 C C . LYS A 1 314 ? 19.734 -0.336 -15.375 1 94.44 314 LYS A C 1
ATOM 2515 O O . LYS A 1 314 ? 19.703 0.734 -14.766 1 94.44 314 LYS A O 1
ATOM 2520 N N . ILE A 1 315 ? 18.797 -1.11 -15.445 1 94.06 315 ILE A N 1
ATOM 2521 C CA . ILE A 1 315 ? 17.453 -0.704 -15.008 1 94.06 315 ILE A CA 1
ATOM 2522 C C . ILE A 1 315 ? 17.438 -0.565 -13.484 1 94.06 315 ILE A C 1
ATOM 2524 O O . ILE A 1 315 ? 18.047 -1.359 -12.773 1 94.06 315 ILE A O 1
ATOM 2528 N N . ASP A 1 316 ? 16.766 0.434 -13 1 90.5 316 ASP A N 1
ATOM 2529 C CA . ASP A 1 316 ? 16.516 0.579 -11.57 1 90.5 316 ASP A CA 1
ATOM 2530 C C . ASP A 1 316 ? 15.242 -0.155 -11.156 1 90.5 316 ASP A C 1
ATOM 2532 O O . ASP A 1 316 ? 14.141 0.376 -11.297 1 90.5 316 ASP A O 1
ATOM 2536 N N . LEU A 1 317 ? 15.383 -1.295 -10.523 1 92.19 317 LEU A N 1
ATOM 2537 C CA . LEU A 1 317 ? 14.258 -2.168 -10.203 1 92.19 317 LEU A CA 1
ATOM 2538 C C . LEU A 1 317 ? 13.383 -1.556 -9.117 1 92.19 317 LEU A C 1
ATOM 2540 O O . LEU A 1 317 ? 12.242 -1.979 -8.914 1 92.19 317 LEU A O 1
ATOM 2544 N N . THR A 1 318 ? 13.906 -0.605 -8.375 1 87.75 318 THR A N 1
ATOM 2545 C CA . THR A 1 318 ? 13.125 0.022 -7.309 1 87.75 318 THR A CA 1
ATOM 2546 C C . THR A 1 318 ? 11.984 0.843 -7.895 1 87.75 318 THR A C 1
ATOM 2548 O O . THR A 1 318 ? 11.039 1.199 -7.184 1 87.75 318 THR A O 1
ATOM 2551 N N . GLU A 1 319 ? 12.062 1.143 -9.164 1 85.19 319 GLU A N 1
ATOM 2552 C CA . GLU A 1 319 ? 11.039 1.938 -9.836 1 85.19 319 GLU A CA 1
ATOM 2553 C C . GLU A 1 319 ? 9.93 1.051 -10.391 1 85.19 319 GLU A C 1
ATOM 2555 O O . GLU A 1 319 ? 8.922 1.552 -10.906 1 85.19 319 GLU A O 1
ATOM 2560 N N . TRP A 1 320 ? 10.117 -0.229 -10.242 1 89.56 320 TRP A N 1
ATOM 2561 C CA . TRP A 1 320 ? 9.195 -1.212 -10.789 1 89.56 320 TRP A CA 1
ATOM 2562 C C . TRP A 1 320 ? 8.68 -2.143 -9.695 1 89.56 320 TRP A C 1
ATOM 2564 O O . TRP A 1 320 ? 9.32 -2.301 -8.656 1 89.56 320 TRP A O 1
ATOM 2574 N N . ASP A 1 321 ? 7.508 -2.756 -9.969 1 90.31 321 ASP A N 1
ATOM 2575 C CA . ASP A 1 321 ? 6.91 -3.645 -8.977 1 90.31 321 ASP A CA 1
ATOM 2576 C C . ASP A 1 321 ? 7.262 -5.102 -9.266 1 90.31 321 ASP A C 1
ATOM 2578 O O . ASP A 1 321 ? 7.527 -5.875 -8.344 1 90.31 321 ASP A O 1
ATOM 2582 N N . ASP A 1 322 ? 7.191 -5.375 -10.562 1 94.38 322 ASP A N 1
ATOM 2583 C CA . ASP A 1 322 ? 7.434 -6.746 -11 1 94.38 322 ASP A CA 1
ATOM 2584 C C . ASP A 1 322 ? 7.719 -6.805 -12.5 1 94.38 322 ASP A C 1
ATOM 2586 O O . ASP A 1 322 ? 7.879 -5.766 -13.148 1 94.38 322 ASP A O 1
ATOM 2590 N N . ALA A 1 323 ? 7.914 -8.062 -12.984 1 97.06 323 ALA A N 1
ATOM 2591 C CA . ALA A 1 323 ? 8.148 -8.273 -14.414 1 97.06 323 ALA A CA 1
ATOM 2592 C C . ALA A 1 323 ? 7.371 -9.484 -14.922 1 97.06 323 ALA A C 1
ATOM 2594 O O . ALA A 1 323 ? 7.363 -10.539 -14.281 1 97.06 323 ALA A O 1
ATOM 2595 N N . HIS A 1 324 ? 6.664 -9.289 -15.984 1 96.62 324 HIS A N 1
ATOM 2596 C CA . HIS A 1 324 ? 6.094 -10.383 -16.766 1 96.62 324 HIS A CA 1
ATOM 2597 C C . HIS A 1 324 ? 7.074 -10.867 -17.828 1 96.62 324 HIS A C 1
ATOM 2599 O O . HIS A 1 324 ? 7.215 -10.242 -18.875 1 96.62 324 HIS A O 1
ATOM 2605 N N . VAL A 1 325 ? 7.68 -11.938 -17.656 1 96.62 325 VAL A N 1
ATOM 2606 C CA . VAL A 1 325 ? 8.922 -12.297 -18.328 1 96.62 325 VAL A CA 1
ATOM 2607 C C . VAL A 1 325 ? 8.617 -12.812 -19.734 1 96.62 325 VAL A C 1
ATOM 2609 O O . VAL A 1 325 ? 7.488 -13.219 -20.031 1 96.62 325 VAL A O 1
ATOM 2612 N N . PRO A 1 326 ? 9.625 -12.906 -20.609 1 94.25 326 PRO A N 1
ATOM 2613 C CA . PRO A 1 326 ? 9.438 -13.422 -21.969 1 94.25 326 PRO A CA 1
ATOM 2614 C C . PRO A 1 326 ? 9.062 -14.898 -22 1 94.25 326 PRO A C 1
ATOM 2616 O O . PRO A 1 326 ? 9.562 -15.68 -21.188 1 94.25 326 PRO A O 1
ATOM 2619 N N . GLU A 1 327 ? 8.273 -15.242 -23 1 91.25 327 GLU A N 1
ATOM 2620 C CA . GLU A 1 327 ? 7.898 -16.641 -23.188 1 91.25 327 GLU A CA 1
ATOM 2621 C C . GLU A 1 327 ? 9.062 -17.453 -23.75 1 91.25 327 GLU A C 1
ATOM 2623 O O . GLU A 1 327 ? 9.938 -16.922 -24.438 1 91.25 327 GLU A O 1
ATOM 2628 N N . TRP A 1 328 ? 9.086 -18.672 -23.406 1 94.31 328 TRP A N 1
ATOM 2629 C CA . TRP A 1 328 ? 10.094 -19.594 -23.906 1 94.31 328 TRP A CA 1
ATOM 2630 C C . TRP A 1 328 ? 11.492 -19.141 -23.516 1 94.31 328 TRP A C 1
ATOM 2632 O O . TRP A 1 328 ? 12.406 -19.125 -24.359 1 94.31 328 TRP A O 1
ATOM 2642 N N . GLY A 1 329 ? 11.609 -18.766 -22.344 1 92.88 329 GLY A N 1
ATOM 2643 C CA . GLY A 1 329 ? 12.836 -18.172 -21.828 1 92.88 329 GLY A CA 1
ATOM 2644 C C . GLY A 1 329 ? 14.055 -19.062 -22 1 92.88 329 GLY A C 1
ATOM 2645 O O . GLY A 1 329 ? 15.188 -18.578 -21.969 1 92.88 329 GLY A O 1
ATOM 2646 N N . PHE A 1 330 ? 13.875 -20.328 -22.25 1 94.62 330 PHE A N 1
ATOM 2647 C CA . PHE A 1 330 ? 15 -21.25 -22.359 1 94.62 330 PHE A CA 1
ATOM 2648 C C . PHE A 1 330 ? 15.625 -21.188 -23.75 1 94.62 330 PHE A C 1
ATOM 2650 O O . PHE A 1 330 ? 16.734 -21.688 -23.969 1 94.62 330 PHE A O 1
ATOM 2657 N N . LYS A 1 331 ? 14.875 -20.672 -24.703 1 95.38 331 LYS A N 1
ATOM 2658 C CA . LYS A 1 331 ? 15.43 -20.531 -26.047 1 95.38 331 LYS A CA 1
ATOM 2659 C C . LYS A 1 331 ? 16.516 -19.453 -26.078 1 95.38 331 LYS A C 1
ATOM 2661 O O . LYS A 1 331 ? 16.422 -18.469 -25.344 1 95.38 331 LYS A O 1
ATOM 2666 N N . ALA A 1 332 ? 17.469 -19.578 -26.984 1 94.25 332 ALA A N 1
ATOM 2667 C CA . ALA A 1 332 ? 18.656 -18.734 -27 1 94.25 332 ALA A CA 1
ATOM 2668 C C . ALA A 1 332 ? 18.281 -17.266 -27.094 1 94.25 332 ALA A C 1
ATOM 2670 O O . ALA A 1 332 ? 18.75 -16.453 -26.281 1 94.25 332 ALA A O 1
ATOM 2671 N N . GLY A 1 333 ? 17.5 -16.859 -28.031 1 94.19 333 GLY A N 1
ATOM 2672 C CA . GLY A 1 333 ? 17.078 -15.469 -28.188 1 94.19 333 GLY A CA 1
ATOM 2673 C C . GLY A 1 333 ? 16.359 -14.922 -26.984 1 94.19 333 GLY A C 1
ATOM 2674 O O . GLY A 1 333 ? 16.656 -13.82 -26.516 1 94.19 333 GLY A O 1
ATOM 2675 N N . GLN A 1 334 ? 15.391 -15.672 -26.438 1 95.88 334 GLN A N 1
ATOM 2676 C CA . GLN A 1 334 ? 14.594 -15.242 -25.297 1 95.88 334 GLN A CA 1
ATOM 2677 C C . GLN A 1 334 ? 15.438 -15.211 -24.031 1 95.88 334 GLN A C 1
ATOM 2679 O O . GLN A 1 334 ? 15.25 -14.336 -23.172 1 95.88 334 GLN A O 1
ATOM 2684 N N . TRP A 1 335 ? 16.375 -16.156 -23.953 1 96.62 335 TRP A N 1
ATOM 2685 C CA . TRP A 1 335 ? 17.281 -16.156 -22.797 1 96.62 335 TRP A CA 1
ATOM 2686 C C . TRP A 1 335 ? 18.141 -14.906 -22.781 1 96.62 335 TRP A C 1
ATOM 2688 O O . TRP A 1 335 ? 18.375 -14.328 -21.719 1 96.62 335 TRP A O 1
ATOM 2698 N N . HIS A 1 336 ? 18.578 -14.492 -23.922 1 96.56 336 HIS A N 1
ATOM 2699 C CA . HIS A 1 336 ? 19.391 -13.289 -24.062 1 96.56 336 HIS A CA 1
ATOM 2700 C C . HIS A 1 336 ? 18.625 -12.062 -23.547 1 96.56 336 HIS A C 1
ATOM 2702 O O . HIS A 1 336 ? 19.234 -11.141 -23 1 96.56 336 HIS A O 1
ATOM 2708 N N . LEU A 1 337 ? 17.344 -12.062 -23.688 1 96.94 337 LEU A N 1
ATOM 2709 C CA . LEU A 1 337 ? 16.484 -10.969 -23.219 1 96.94 337 LEU A CA 1
ATOM 2710 C C . LEU A 1 337 ? 16.234 -11.086 -21.719 1 96.94 337 LEU A C 1
ATOM 2712 O O . LEU A 1 337 ? 16.188 -10.07 -21.016 1 96.94 337 LEU A O 1
ATOM 2716 N N . PHE A 1 338 ? 16.172 -12.305 -21.266 1 97.06 338 PHE A N 1
ATOM 2717 C CA . PHE A 1 338 ? 15.703 -12.609 -19.922 1 97.06 338 PHE A CA 1
ATOM 2718 C C . PHE A 1 338 ? 16.859 -12.555 -18.938 1 97.06 338 PHE A C 1
ATOM 2720 O O . PHE A 1 338 ? 16.719 -12.023 -17.828 1 97.06 338 PHE A O 1
ATOM 2727 N N . LYS A 1 339 ? 18 -12.969 -19.234 1 97 339 LYS A N 1
ATOM 2728 C CA . LYS A 1 339 ? 19.141 -13.18 -18.359 1 97 339 LYS A CA 1
ATOM 2729 C C . LYS A 1 339 ? 19.562 -11.883 -17.688 1 97 339 LYS A C 1
ATOM 2731 O O . LYS A 1 339 ? 19.891 -11.859 -16.5 1 97 339 LYS A O 1
ATOM 2736 N N . PRO A 1 340 ? 19.547 -10.75 -18.359 1 97.81 340 PRO A N 1
ATOM 2737 C CA . PRO A 1 340 ? 19.953 -9.5 -17.703 1 97.81 340 PRO A CA 1
ATOM 2738 C C . PRO A 1 340 ? 19.078 -9.164 -16.5 1 97.81 340 PRO A C 1
ATOM 2740 O O . PRO A 1 340 ? 19.562 -8.602 -15.516 1 97.81 340 PRO A O 1
ATOM 2743 N N . LEU A 1 341 ? 17.812 -9.469 -16.547 1 97.94 341 LEU A N 1
ATOM 2744 C CA . LEU A 1 341 ? 16.953 -9.234 -15.398 1 97.94 341 LEU A CA 1
ATOM 2745 C C . LEU A 1 341 ? 17.391 -10.078 -14.203 1 97.94 341 LEU A C 1
ATOM 2747 O O . LEU A 1 341 ? 17.453 -9.586 -13.078 1 97.94 341 LEU A O 1
ATOM 2751 N N . ILE A 1 342 ? 17.672 -11.312 -14.484 1 96.88 342 ILE A N 1
ATOM 2752 C CA . ILE A 1 342 ? 18.094 -12.219 -13.422 1 96.88 342 ILE A CA 1
ATOM 2753 C C . ILE A 1 342 ? 19.391 -11.719 -12.797 1 96.88 342 ILE A C 1
ATOM 2755 O O . ILE A 1 342 ? 19.531 -11.711 -11.57 1 96.88 342 ILE A O 1
ATOM 2759 N N . ASN A 1 343 ? 20.281 -11.266 -13.633 1 96.75 343 ASN A N 1
ATOM 2760 C CA . ASN A 1 343 ? 21.547 -10.727 -13.133 1 96.75 343 ASN A CA 1
ATOM 2761 C C . ASN A 1 343 ? 21.328 -9.477 -12.281 1 96.75 343 ASN A C 1
ATOM 2763 O O . ASN A 1 343 ? 22.016 -9.273 -11.289 1 96.75 343 ASN A O 1
ATOM 2767 N N . ARG A 1 344 ? 20.344 -8.695 -12.719 1 95.94 344 ARG A N 1
ATOM 2768 C CA . ARG A 1 344 ? 20.031 -7.473 -11.984 1 95.94 344 ARG A CA 1
ATOM 2769 C C . ARG A 1 344 ? 19.375 -7.789 -10.648 1 95.94 344 ARG A C 1
ATOM 2771 O O . ARG A 1 344 ? 19.688 -7.152 -9.633 1 95.94 344 ARG A O 1
ATOM 2778 N N . LEU A 1 345 ? 18.5 -8.672 -10.664 1 95.81 345 LEU A N 1
ATOM 2779 C CA . LEU A 1 345 ? 17.734 -9.031 -9.477 1 95.81 345 LEU A CA 1
ATOM 2780 C C . LEU A 1 345 ? 18.625 -9.672 -8.422 1 95.81 345 LEU A C 1
ATOM 2782 O O . LEU A 1 345 ? 18.453 -9.43 -7.227 1 95.81 345 LEU A O 1
ATOM 2786 N N . PHE A 1 346 ? 19.5 -10.438 -8.828 1 95.38 346 PHE A N 1
ATOM 2787 C CA . PHE A 1 346 ? 20.406 -11.148 -7.941 1 95.38 346 PHE A CA 1
ATOM 2788 C C . PHE A 1 346 ? 21.844 -10.641 -8.109 1 95.38 346 PHE A C 1
ATOM 2790 O O . PHE A 1 346 ? 22.766 -11.438 -8.289 1 95.38 346 PHE A O 1
ATOM 2797 N N . GLU A 1 347 ? 21.984 -9.406 -8.047 1 92.12 347 GLU A N 1
ATOM 2798 C CA . GLU A 1 347 ? 23.281 -8.758 -8.195 1 92.12 347 GLU A CA 1
ATOM 2799 C C . GLU A 1 347 ? 24.109 -8.891 -6.918 1 92.12 347 GLU A C 1
ATOM 2801 O O . GLU A 1 347 ? 23.562 -9.008 -5.82 1 92.12 347 GLU A O 1
ATOM 2806 N N . GLY A 1 348 ? 25.5 -8.914 -7.141 1 88.5 348 GLY A N 1
ATOM 2807 C CA . GLY A 1 348 ? 26.391 -8.977 -6.004 1 88.5 348 GLY A CA 1
ATOM 2808 C C . GLY A 1 348 ? 27.094 -10.32 -5.871 1 88.5 348 GLY A C 1
ATOM 2809 O O . GLY A 1 348 ? 26.641 -11.32 -6.434 1 88.5 348 GLY A O 1
ATOM 2810 N N . GLU A 1 349 ? 28.094 -10.328 -5.004 1 89 349 GLU A N 1
ATOM 2811 C CA . GLU A 1 349 ? 28.922 -11.516 -4.82 1 89 349 GLU A CA 1
ATOM 2812 C C . GLU A 1 349 ? 28.141 -12.625 -4.117 1 89 349 GLU A C 1
ATOM 2814 O O . GLU A 1 349 ? 28.312 -13.805 -4.434 1 89 349 GLU A O 1
ATOM 2819 N N . LYS A 1 350 ? 27.281 -12.219 -3.326 1 88.56 350 LYS A N 1
ATOM 2820 C CA . LYS A 1 350 ? 26.547 -13.195 -2.525 1 88.56 350 LYS A CA 1
ATOM 2821 C C . LYS A 1 350 ? 25.641 -14.055 -3.4 1 88.56 350 LYS A C 1
ATOM 2823 O O . LYS A 1 350 ? 25.25 -15.156 -3.006 1 88.56 350 LYS A O 1
ATOM 2828 N N . TYR A 1 351 ? 25.344 -13.578 -4.617 1 93.31 351 TYR A N 1
ATOM 2829 C CA . TYR A 1 351 ? 24.422 -14.312 -5.477 1 93.31 351 TYR A CA 1
ATOM 2830 C C . TYR A 1 351 ? 25.156 -14.938 -6.66 1 93.31 351 TYR A C 1
ATOM 2832 O O . TYR A 1 351 ? 24.516 -15.422 -7.602 1 93.31 351 TYR A O 1
ATOM 2840 N N . GLU A 1 352 ? 26.422 -14.852 -6.641 1 92.88 352 GLU A N 1
ATOM 2841 C CA . GLU A 1 352 ? 27.203 -15.359 -7.77 1 92.88 352 GLU A CA 1
ATOM 2842 C C . GLU A 1 352 ? 26.906 -16.844 -8.016 1 92.88 352 GLU A C 1
ATOM 2844 O O . GLU A 1 352 ? 26.656 -17.25 -9.156 1 92.88 352 GLU A O 1
ATOM 2849 N N . GLU A 1 353 ? 26.906 -17.625 -6.961 1 91.88 353 GLU A N 1
ATOM 2850 C CA . GLU A 1 353 ? 26.672 -19.062 -7.094 1 91.88 353 GLU A CA 1
ATOM 2851 C C . GLU A 1 353 ? 25.25 -19.344 -7.605 1 91.88 353 GLU A C 1
ATOM 2853 O O . GLU A 1 353 ? 25.047 -20.266 -8.391 1 91.88 353 GLU A O 1
ATOM 2858 N N . LEU A 1 354 ? 24.359 -18.578 -7.18 1 94.62 354 LEU A N 1
ATOM 2859 C CA . LEU A 1 354 ? 22.984 -18.734 -7.633 1 94.62 354 LEU A CA 1
ATOM 2860 C C . LEU A 1 354 ? 22.859 -18.453 -9.125 1 94.62 354 LEU A C 1
ATOM 2862 O O . LEU A 1 354 ? 22.203 -19.188 -9.852 1 94.62 354 LEU A O 1
ATOM 2866 N N . ARG A 1 355 ? 23.516 -17.406 -9.586 1 95.94 355 ARG A N 1
ATOM 2867 C CA . ARG A 1 355 ? 23.484 -17.078 -11.008 1 95.94 355 ARG A CA 1
ATOM 2868 C C . ARG A 1 355 ? 24.109 -18.172 -11.844 1 95.94 355 ARG A C 1
ATOM 2870 O O . ARG A 1 355 ? 23.594 -18.547 -12.898 1 95.94 355 ARG A O 1
ATOM 2877 N N . LYS A 1 356 ? 25.156 -18.734 -11.336 1 95.31 356 LYS A N 1
ATOM 2878 C CA . LYS A 1 356 ? 25.781 -19.859 -12.023 1 95.31 356 LYS A CA 1
ATOM 2879 C C . LYS A 1 356 ? 24.844 -21.062 -12.078 1 95.31 356 LYS A C 1
ATOM 2881 O O . LYS A 1 356 ? 24.75 -21.734 -13.102 1 95.31 356 LYS A O 1
ATOM 2886 N N . ARG A 1 357 ? 24.172 -21.297 -11.016 1 95.06 357 ARG A N 1
ATOM 2887 C CA . ARG A 1 357 ? 23.219 -22.422 -10.953 1 95.06 357 ARG A CA 1
ATOM 2888 C C . ARG A 1 357 ? 22.094 -22.234 -11.953 1 95.06 357 ARG A C 1
ATOM 2890 O O . ARG A 1 357 ? 21.625 -23.188 -12.562 1 95.06 357 ARG A O 1
ATOM 2897 N N . PHE A 1 358 ? 21.672 -21 -12.148 1 97.06 358 PHE A N 1
ATOM 2898 C CA . PHE A 1 358 ? 20.609 -20.672 -13.102 1 97.06 358 PHE A CA 1
ATOM 2899 C C . PHE A 1 358 ? 21.078 -20.938 -14.531 1 97.06 358 PHE A C 1
ATOM 2901 O O . PHE A 1 358 ? 20.312 -21.453 -15.352 1 97.06 358 PHE A O 1
ATOM 2908 N N . GLU A 1 359 ? 22.266 -20.609 -14.789 1 95.75 359 GLU A N 1
ATOM 2909 C CA . GLU A 1 359 ? 22.828 -20.891 -16.109 1 95.75 359 GLU A CA 1
ATOM 2910 C C . GLU A 1 359 ? 22.906 -22.391 -16.359 1 95.75 359 GLU A C 1
ATOM 2912 O O . GLU A 1 359 ? 22.516 -22.859 -17.438 1 95.75 359 GLU A O 1
ATOM 2917 N N . LYS A 1 360 ? 23.391 -23.078 -15.391 1 95.44 360 LYS A N 1
ATOM 2918 C CA . LYS A 1 360 ? 23.438 -24.547 -15.508 1 95.44 360 LYS A CA 1
ATOM 2919 C C . LYS A 1 360 ? 22.031 -25.125 -15.695 1 95.44 360 LYS A C 1
ATOM 2921 O O . LYS A 1 360 ? 21.844 -26.062 -16.469 1 95.44 360 LYS A O 1
ATOM 2926 N N . TYR A 1 361 ? 21.094 -24.562 -15 1 96.31 361 TYR A N 1
ATOM 2927 C CA . TYR A 1 361 ? 19.703 -25 -15.109 1 96.31 361 TYR A CA 1
ATOM 2928 C C . TYR A 1 361 ? 19.219 -24.891 -16.547 1 96.31 361 TYR A C 1
ATOM 2930 O O . TYR A 1 361 ? 18.609 -25.828 -17.078 1 96.31 361 TYR A O 1
ATOM 2938 N N . ARG A 1 362 ? 19.453 -23.734 -17.125 1 96.5 362 ARG A N 1
ATOM 2939 C CA . ARG A 1 362 ? 19.031 -23.562 -18.5 1 96.5 362 ARG A CA 1
ATOM 2940 C C . ARG A 1 362 ? 19.641 -24.641 -19.406 1 96.5 362 ARG A C 1
ATOM 2942 O O . ARG A 1 362 ? 18.953 -25.219 -20.25 1 96.5 362 ARG A O 1
ATOM 2949 N N . VAL A 1 363 ? 20.891 -24.922 -19.234 1 95.75 363 VAL A N 1
ATOM 2950 C CA . VAL A 1 363 ? 21.609 -25.906 -20.031 1 95.75 363 VAL A CA 1
ATOM 2951 C C . VAL A 1 363 ? 20.984 -27.297 -19.812 1 95.75 363 VAL A C 1
ATOM 2953 O O . VAL A 1 363 ? 20.688 -28.016 -20.766 1 95.75 363 VAL A O 1
ATOM 2956 N N . ASP A 1 364 ? 20.766 -27.625 -18.547 1 94 364 ASP A N 1
ATOM 2957 C CA . ASP A 1 364 ? 20.172 -28.922 -18.219 1 94 364 ASP A CA 1
ATOM 2958 C C . ASP A 1 364 ? 18.766 -29.031 -18.781 1 94 364 ASP A C 1
ATOM 2960 O O . ASP A 1 364 ? 18.359 -30.109 -19.219 1 94 364 ASP A O 1
ATOM 2964 N N . TYR A 1 365 ? 18.078 -27.938 -18.781 1 95.5 365 TYR A N 1
ATOM 2965 C CA . TYR A 1 365 ? 16.672 -27.906 -19.203 1 95.5 365 TYR A CA 1
ATOM 2966 C C . TYR A 1 365 ? 16.531 -28.203 -20.688 1 95.5 365 TYR A C 1
ATOM 2968 O O . TYR A 1 365 ? 15.562 -28.828 -21.109 1 95.5 365 TYR A O 1
ATOM 2976 N N . ILE A 1 366 ? 17.469 -27.734 -21.516 1 94.5 366 ILE A N 1
ATOM 2977 C CA . ILE A 1 366 ? 17.359 -27.875 -22.953 1 94.5 366 ILE A CA 1
ATOM 2978 C C . ILE A 1 366 ? 18.062 -29.156 -23.406 1 94.5 366 ILE A C 1
ATOM 2980 O O . ILE A 1 366 ? 17.984 -29.547 -24.562 1 94.5 366 ILE A O 1
ATOM 2984 N N . SER A 1 367 ? 18.844 -29.719 -22.531 1 85.94 367 SER A N 1
ATOM 2985 C CA . SER A 1 367 ? 19.594 -30.906 -22.906 1 85.94 367 SER A CA 1
ATOM 2986 C C . SER A 1 367 ? 18.656 -32.062 -23.203 1 85.94 367 SER A C 1
ATOM 2988 O O . SER A 1 367 ? 17.594 -32.188 -22.609 1 85.94 367 SER A O 1
ATOM 2990 N N . LYS A 1 368 ? 18.516 -32.438 -24.547 1 66.19 368 LYS A N 1
ATOM 2991 C CA . LYS A 1 368 ? 17.688 -33.531 -25.078 1 66.19 368 LYS A CA 1
ATOM 2992 C C . LYS A 1 368 ? 17.656 -34.719 -24.141 1 66.19 368 LYS A C 1
ATOM 2994 O O . LYS A 1 368 ? 18.609 -34.969 -23.406 1 66.19 368 LYS A O 1
ATOM 2999 N N . ASP A 1 369 ? 16.281 -35.281 -23.875 1 53.84 369 ASP A N 1
ATOM 3000 C CA . ASP A 1 369 ? 16.062 -36.594 -23.266 1 53.84 369 ASP A CA 1
ATOM 3001 C C . ASP A 1 369 ? 17 -37.656 -23.875 1 53.84 369 ASP A C 1
ATOM 3003 O O . ASP A 1 369 ? 16.922 -37.938 -25.062 1 53.84 369 ASP A O 1
ATOM 3007 N N . CYS A 1 370 ? 18.125 -37.719 -23.703 1 42.03 370 CYS A N 1
ATOM 3008 C CA . CYS A 1 370 ? 18.75 -38.969 -24.125 1 42.03 370 CYS A CA 1
ATOM 3009 C C . CYS A 1 370 ? 17.844 -40.156 -23.859 1 42.03 370 CYS A C 1
ATOM 3011 O O . CYS A 1 370 ? 17.969 -41.188 -24.5 1 42.03 370 CYS A O 1
ATOM 3013 N N . CYS A 1 371 ? 17.141 -40.25 -22.781 1 40.09 371 CYS A N 1
ATOM 3014 C CA . CYS A 1 371 ? 16.516 -41.5 -22.422 1 40.09 371 CYS A CA 1
ATOM 3015 C C . CYS A 1 371 ? 15.18 -41.688 -23.141 1 40.09 371 CYS A C 1
ATOM 3017 O O . CYS A 1 371 ? 14.508 -42.719 -22.969 1 40.09 371 CYS A O 1
ATOM 3019 N N . ASP A 1 372 ? 14.516 -40.812 -23.719 1 38.56 372 ASP A N 1
ATOM 3020 C CA . ASP A 1 372 ? 13.25 -41.25 -24.312 1 38.56 372 ASP A CA 1
ATOM 3021 C C . ASP A 1 372 ? 13.477 -42.125 -25.531 1 38.56 372 ASP A C 1
ATOM 3023 O O . ASP A 1 372 ? 12.531 -42.656 -26.109 1 38.56 372 ASP A O 1
ATOM 3027 N N . ASP A 1 373 ? 14.562 -42.094 -26.25 1 31.81 373 ASP A N 1
ATOM 3028 C CA . ASP A 1 373 ? 14.656 -43.094 -27.297 1 31.81 373 ASP A CA 1
ATOM 3029 C C . ASP A 1 373 ? 14.844 -44.469 -26.719 1 31.81 373 ASP A C 1
ATOM 3031 O O . ASP A 1 373 ? 14.969 -45.469 -27.453 1 31.81 373 ASP A O 1
ATOM 3035 N N . VAL A 1 374 ? 15.188 -44.656 -25.516 1 29.5 374 VAL A N 1
ATOM 3036 C CA . VAL A 1 374 ? 15.328 -46.062 -25.156 1 29.5 374 VAL A CA 1
ATOM 3037 C C . VAL A 1 374 ? 13.945 -46.688 -24.953 1 29.5 374 VAL A C 1
ATOM 3039 O O . VAL A 1 374 ? 13.797 -47.906 -24.922 1 29.5 374 VAL A O 1
ATOM 3042 N N . ILE A 1 375 ? 12.742 -46.062 -24.578 1 25.38 375 ILE A N 1
ATOM 3043 C CA . ILE A 1 375 ? 11.594 -46.969 -24.734 1 25.38 375 ILE A CA 1
ATOM 3044 C C . ILE A 1 375 ? 11.055 -46.875 -26.156 1 25.38 375 ILE A C 1
ATOM 3046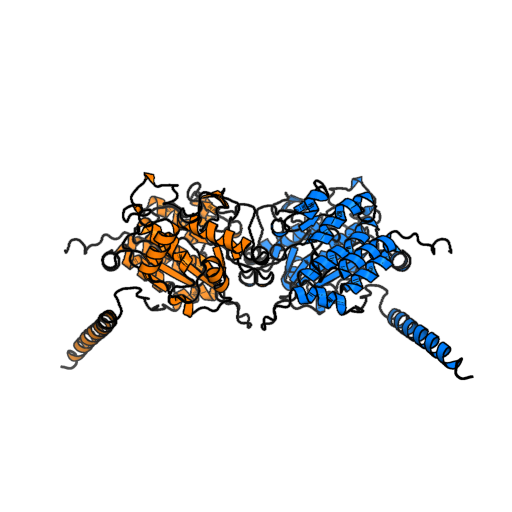 O O . ILE A 1 375 ? 10.898 -45.75 -26.703 1 25.38 375 ILE A O 1
ATOM 3050 N N . MET B 1 1 ? -23.719 29.141 60.75 1 27.75 1 MET B N 1
ATOM 3051 C CA . MET B 1 1 ? -22.359 29.625 60.562 1 27.75 1 MET B CA 1
ATOM 3052 C C . MET B 1 1 ? -21.609 28.75 59.562 1 27.75 1 MET B C 1
ATOM 3054 O O . MET B 1 1 ? -20.516 29.094 59.125 1 27.75 1 MET B O 1
ATOM 3058 N N . ALA B 1 2 ? -22.078 27.547 59.469 1 34.78 2 ALA B N 1
ATOM 3059 C CA . ALA B 1 2 ? -21.391 26.469 58.75 1 34.78 2 ALA B CA 1
ATOM 3060 C C . ALA B 1 2 ? -21.516 26.672 57.25 1 34.78 2 ALA B C 1
ATOM 3062 O O . ALA B 1 2 ? -20.891 25.938 56.469 1 34.78 2 ALA B O 1
ATOM 3063 N N . ARG B 1 3 ? -22.547 27.375 56.812 1 43.44 3 ARG B N 1
ATOM 3064 C CA . ARG B 1 3 ? -22.828 27.531 55.375 1 43.44 3 ARG B CA 1
ATOM 3065 C C . ARG B 1 3 ? -21.75 28.375 54.688 1 43.44 3 ARG B C 1
ATOM 3067 O O . ARG B 1 3 ? -21.656 28.406 53.469 1 43.44 3 ARG B O 1
ATOM 3074 N N . GLY B 1 4 ? -21.094 29.234 55.594 1 34.81 4 GLY B N 1
ATOM 3075 C CA . GLY B 1 4 ? -20.203 30.234 55.031 1 34.81 4 GLY B CA 1
ATOM 3076 C C . GLY B 1 4 ? -18.875 29.656 54.594 1 34.81 4 GLY B C 1
ATOM 3077 O O . GLY B 1 4 ? -18.109 30.312 53.875 1 34.81 4 GLY B O 1
ATOM 3078 N N . LEU B 1 5 ? -18.391 28.625 55.281 1 34.66 5 LEU B N 1
ATOM 3079 C CA . LEU B 1 5 ? -17.031 28.141 55.156 1 34.66 5 LEU B CA 1
ATOM 3080 C C . LEU B 1 5 ? -16.828 27.438 53.781 1 34.66 5 LEU B C 1
ATOM 3082 O O . LEU B 1 5 ? -15.711 27.359 53.281 1 34.66 5 LEU B O 1
ATOM 3086 N N . ASN B 1 6 ? -17.984 26.891 53.25 1 34.5 6 ASN B N 1
ATOM 3087 C CA . ASN B 1 6 ? -17.797 26.016 52.094 1 34.5 6 ASN B CA 1
ATOM 3088 C C . ASN B 1 6 ? -17.453 26.812 50.844 1 34.5 6 ASN B C 1
ATOM 3090 O O . ASN B 1 6 ? -16.828 26.281 49.938 1 34.5 6 ASN B O 1
ATOM 3094 N N . ARG B 1 7 ? -17.891 28.125 50.688 1 31.42 7 ARG B N 1
ATOM 3095 C CA . ARG B 1 7 ? -17.609 28.906 49.5 1 31.42 7 ARG B CA 1
ATOM 3096 C C . ARG B 1 7 ? -16.141 29.359 49.469 1 31.42 7 ARG B C 1
ATOM 3098 O O . ARG B 1 7 ? -15.625 29.75 48.438 1 31.42 7 ARG B O 1
ATOM 3105 N N . ARG B 1 8 ? -15.617 29.516 50.688 1 37.22 8 ARG B N 1
ATOM 3106 C CA . ARG B 1 8 ? -14.234 29.984 50.719 1 37.22 8 ARG B CA 1
ATOM 3107 C C . ARG B 1 8 ? -13.281 28.922 50.188 1 37.22 8 ARG B C 1
ATOM 3109 O O . ARG B 1 8 ? -12.266 29.234 49.562 1 37.22 8 ARG B O 1
ATOM 3116 N N . TYR B 1 9 ? -13.719 27.656 50.562 1 34.12 9 TYR B N 1
ATOM 3117 C CA . TYR B 1 9 ? -12.781 26.641 50.094 1 34.12 9 TYR B CA 1
ATOM 3118 C C . TYR B 1 9 ? -12.828 26.5 48.594 1 34.12 9 TYR B C 1
ATOM 3120 O O . TYR B 1 9 ? -11.844 26.094 47.969 1 34.12 9 TYR B O 1
ATOM 3128 N N . LYS B 1 10 ? -13.977 26.812 47.969 1 37.12 10 LYS B N 1
ATOM 3129 C CA . LYS B 1 10 ? -14.023 26.672 46.5 1 37.12 10 LYS B CA 1
ATOM 3130 C C . LYS B 1 10 ? -13.164 27.734 45.812 1 37.12 10 LYS B C 1
ATOM 3132 O O . LYS B 1 10 ? -12.484 27.438 44.844 1 37.12 10 LYS B O 1
ATOM 3137 N N . TYR B 1 11 ? -13.266 29 46.375 1 37.84 11 TYR B N 1
ATOM 3138 C CA . TYR B 1 11 ? -12.469 30.031 45.75 1 37.84 11 TYR B CA 1
ATOM 3139 C C . TYR B 1 11 ? -10.977 29.781 45.969 1 37.84 11 TYR B C 1
ATOM 3141 O O . TYR B 1 11 ? -10.164 30.016 45.062 1 37.84 11 TYR B O 1
ATOM 3149 N N . LEU B 1 12 ? -10.656 29.25 47.156 1 36.81 12 LEU B N 1
ATOM 3150 C CA . LEU B 1 12 ? -9.242 29 47.375 1 36.81 12 LEU B CA 1
ATOM 3151 C C . LEU B 1 12 ? -8.758 27.844 46.5 1 36.81 12 LEU B C 1
ATOM 3153 O O . LEU B 1 12 ? -7.637 27.891 45.969 1 36.81 12 LEU B O 1
ATOM 3157 N N . LEU B 1 13 ? -9.688 26.844 46.25 1 36.09 13 LEU B N 1
ATOM 3158 C CA . LEU B 1 13 ? -9.25 25.75 45.406 1 36.09 13 LEU B CA 1
ATOM 3159 C C . LEU B 1 13 ? -9.156 26.188 43.938 1 36.09 13 LEU B C 1
ATOM 3161 O O . LEU B 1 13 ? -8.219 25.828 43.25 1 36.09 13 LEU B O 1
ATOM 3165 N N . THR B 1 14 ? -10.078 27.141 43.5 1 36.69 14 THR B N 1
ATOM 3166 C CA . THR B 1 14 ? -9.93 27.641 42.156 1 36.69 14 THR B CA 1
ATOM 3167 C C . THR B 1 14 ? -8.688 28.531 42.031 1 36.69 14 THR B C 1
ATOM 3169 O O . THR B 1 14 ? -7.98 28.484 41.031 1 36.69 14 THR B O 1
ATOM 3172 N N . PHE B 1 15 ? -8.352 29.266 43.094 1 36.28 15 PHE B N 1
ATOM 3173 C CA . PHE B 1 15 ? -7.156 30.094 43.062 1 36.28 15 PHE B CA 1
ATOM 3174 C C . PHE B 1 15 ? -5.895 29.234 43.094 1 36.28 15 PHE B C 1
ATOM 3176 O O . PHE B 1 15 ? -4.938 29.5 42.344 1 36.28 15 PHE B O 1
ATOM 3183 N N . ALA B 1 16 ? -5.891 28.141 43.812 1 33.19 16 ALA B N 1
ATOM 3184 C CA . ALA B 1 16 ? -4.695 27.297 43.875 1 33.19 16 ALA B CA 1
ATOM 3185 C C . ALA B 1 16 ? -4.477 26.562 42.562 1 33.19 16 ALA B C 1
ATOM 3187 O O . ALA B 1 16 ? -3.342 26.422 42.094 1 33.19 16 ALA B O 1
ATOM 3188 N N . ILE B 1 17 ? -5.535 26.125 41.844 1 35.28 17 ILE B N 1
ATOM 3189 C CA . ILE B 1 17 ? -5.344 25.484 40.562 1 35.28 17 ILE B CA 1
ATOM 3190 C C . ILE B 1 17 ? -4.879 26.516 39.531 1 35.28 17 ILE B C 1
ATOM 3192 O O . ILE B 1 17 ? -3.996 26.234 38.719 1 35.28 17 ILE B O 1
ATOM 3196 N N . CYS B 1 18 ? -5.262 27.797 39.688 1 31.84 18 CYS B N 1
ATOM 3197 C CA . CYS B 1 18 ? -4.781 28.844 38.781 1 31.84 18 CYS B CA 1
ATOM 3198 C C . CYS B 1 18 ? -3.336 29.203 39.062 1 31.84 18 CYS B C 1
ATOM 3200 O O . CYS B 1 18 ? -2.545 29.453 38.156 1 31.84 18 CYS B O 1
ATOM 3202 N N . VAL B 1 19 ? -2.908 29.25 40.375 1 35 19 VAL B N 1
ATOM 3203 C CA . VAL B 1 19 ? -1.551 29.672 40.688 1 35 19 VAL B CA 1
ATOM 3204 C C . VAL B 1 19 ? -0.558 28.594 40.281 1 35 19 VAL B C 1
ATOM 3206 O O . VAL B 1 19 ? 0.516 28.891 39.75 1 35 19 VAL B O 1
ATOM 3209 N N . VAL B 1 20 ? -0.846 27.297 40.531 1 32.19 20 VAL B N 1
ATOM 3210 C CA . VAL B 1 20 ? 0.118 26.281 40.094 1 32.19 20 VAL B CA 1
ATOM 3211 C C . VAL B 1 20 ? 0.267 26.344 38.562 1 32.19 20 VAL B C 1
ATOM 3213 O O . VAL B 1 20 ? 1.359 26.125 38.031 1 32.19 20 VAL B O 1
ATOM 3216 N N . PHE B 1 21 ? -0.708 26.781 37.812 1 31.31 21 PHE B N 1
ATOM 3217 C CA . PHE B 1 21 ? -0.553 26.938 36.375 1 31.31 21 PHE B CA 1
ATOM 3218 C C . PHE B 1 21 ? 0.355 28.125 36.062 1 31.31 21 PHE B C 1
ATOM 3220 O O . PHE B 1 21 ? 1.193 28.047 35.156 1 31.31 21 PHE B O 1
ATOM 3227 N N . VAL B 1 22 ? 0.252 29.219 36.812 1 32.56 22 VAL B N 1
ATOM 3228 C CA . VAL B 1 22 ? 1.061 30.391 36.5 1 32.56 22 VAL B CA 1
ATOM 3229 C C . VAL B 1 22 ? 2.506 30.156 36.938 1 32.56 22 VAL B C 1
ATOM 3231 O O . VAL B 1 22 ? 3.441 30.562 36.25 1 32.56 22 VAL B O 1
ATOM 3234 N N . LEU B 1 23 ? 2.754 29.531 38.031 1 31.8 23 LEU B N 1
ATOM 3235 C CA . LEU B 1 23 ? 4.137 29.438 38.5 1 31.8 23 LEU B CA 1
ATOM 3236 C C . LEU B 1 23 ? 4.949 28.516 37.594 1 31.8 23 LEU B C 1
ATOM 3238 O O . LEU B 1 23 ? 6.164 28.688 37.469 1 31.8 23 LEU B O 1
ATOM 3242 N N . THR B 1 24 ? 4.402 27.344 37.188 1 30.27 24 THR B N 1
ATOM 3243 C CA . THR B 1 24 ? 5.223 26.547 36.312 1 30.27 24 THR B CA 1
ATOM 3244 C C . THR B 1 24 ? 5.508 27.297 35 1 30.27 24 THR B C 1
ATOM 3246 O O . THR B 1 24 ? 6.312 26.859 34.188 1 30.27 24 THR B O 1
ATOM 3249 N N . LEU B 1 25 ? 4.879 28.422 34.781 1 31.39 25 LEU B N 1
ATOM 3250 C CA . LEU B 1 25 ? 5.164 29.266 33.625 1 31.39 25 LEU B CA 1
ATOM 3251 C C . LEU B 1 25 ? 6.473 30.016 33.812 1 31.39 25 LEU B C 1
ATOM 3253 O O . LEU B 1 25 ? 6.945 30.688 32.875 1 31.39 25 LEU B O 1
ATOM 3257 N N . THR B 1 26 ? 6.855 30.391 34.969 1 28.91 26 THR B N 1
ATOM 3258 C CA . THR B 1 26 ? 7.941 31.359 35.094 1 28.91 26 THR B CA 1
ATOM 3259 C C . THR B 1 26 ? 9.25 30.766 34.594 1 28.91 26 THR B C 1
ATOM 3261 O O . THR B 1 26 ? 10.109 31.484 34.062 1 28.91 26 THR B O 1
ATOM 3264 N N . ILE B 1 27 ? 9.789 29.703 35.188 1 31.47 27 ILE B N 1
ATOM 3265 C CA . ILE B 1 27 ? 11.211 29.438 35.062 1 31.47 27 ILE B CA 1
ATOM 3266 C C . ILE B 1 27 ? 11.516 28.922 33.656 1 31.47 27 ILE B C 1
ATOM 3268 O O . ILE B 1 27 ? 12.68 28.719 33.312 1 31.47 27 ILE B O 1
ATOM 3272 N N . CYS B 1 28 ? 10.609 28.156 33.031 1 29.03 28 CYS B N 1
ATOM 3273 C CA . CYS B 1 28 ? 11.078 27.609 31.766 1 29.03 28 CYS B CA 1
ATOM 3274 C C . CYS B 1 28 ? 11.117 28.688 30.688 1 29.03 28 CYS B C 1
ATOM 3276 O O . CYS B 1 28 ? 10.281 29.594 30.688 1 29.03 28 CYS B O 1
ATOM 3278 N N . SER B 1 29 ? 12.234 28.922 29.938 1 30.92 29 SER B N 1
ATOM 3279 C CA . SER B 1 29 ? 12.297 29.828 28.797 1 30.92 29 SER B CA 1
ATOM 3280 C C . SER B 1 29 ? 11 29.781 27.984 1 30.92 29 SER B C 1
ATOM 3282 O O . SER B 1 29 ? 10.375 28.734 27.875 1 30.92 29 SER B O 1
ATOM 3284 N N . PRO B 1 30 ? 10.242 30.922 27.75 1 36.06 30 PRO B N 1
ATOM 3285 C CA . PRO B 1 30 ? 8.953 31.047 27.078 1 36.06 30 PRO B CA 1
ATOM 3286 C C . PRO B 1 30 ? 8.812 30.109 25.875 1 36.06 30 PRO B C 1
ATOM 3288 O O . PRO B 1 30 ? 7.906 30.281 25.062 1 36.06 30 PRO B O 1
ATOM 3291 N N . ALA B 1 31 ? 9.758 29.234 25.656 1 36.88 31 ALA B N 1
ATOM 3292 C CA . ALA B 1 31 ? 9.719 28.484 24.406 1 36.88 31 ALA B CA 1
ATOM 3293 C C . ALA B 1 31 ? 8.492 27.578 24.344 1 36.88 31 ALA B C 1
ATOM 3295 O O . ALA B 1 31 ? 7.445 27.984 23.828 1 36.88 31 ALA B O 1
ATOM 3296 N N . SER B 1 32 ? 8.734 26.25 24.109 1 35.62 32 SER B N 1
ATOM 3297 C CA . SER B 1 32 ? 7.766 25.219 23.734 1 35.62 32 SER B CA 1
ATOM 3298 C C . SER B 1 32 ? 6.945 24.781 24.938 1 35.62 32 SER B C 1
ATOM 3300 O O . SER B 1 32 ? 7.504 24.422 25.984 1 35.62 32 SER B O 1
ATOM 3302 N N . VAL B 1 33 ? 5.75 25.297 25.219 1 34.72 33 VAL B N 1
ATOM 3303 C CA . VAL B 1 33 ? 4.863 24.797 26.266 1 34.72 33 VAL B CA 1
ATOM 3304 C C . VAL B 1 33 ? 4.07 23.594 25.75 1 34.72 33 VAL B C 1
ATOM 3306 O O . VAL B 1 33 ? 3.477 23.656 24.672 1 34.72 33 VAL B O 1
ATOM 3309 N N . SER B 1 34 ? 4.375 22.453 26.234 1 35.94 34 SER B N 1
ATOM 3310 C CA . SER B 1 34 ? 3.527 21.297 25.953 1 35.94 34 SER B CA 1
ATOM 3311 C C . SER B 1 34 ? 2.309 21.266 26.859 1 35.94 34 SER B C 1
ATOM 3313 O O . SER B 1 34 ? 2.436 21.406 28.078 1 35.94 34 SER B O 1
ATOM 3315 N N . PHE B 1 35 ? 1.166 21.531 26.422 1 34.97 35 PHE B N 1
ATOM 3316 C CA . PHE B 1 35 ? -0.052 21.406 27.219 1 34.97 35 PHE B CA 1
ATOM 3317 C C . PHE B 1 35 ? -0.386 19.938 27.453 1 34.97 35 PHE B C 1
ATOM 3319 O O . PHE B 1 35 ? -0.318 19.125 26.531 1 34.97 35 PHE B O 1
ATOM 3326 N N . ILE B 1 36 ? -0.27 19.5 28.719 1 34.5 36 ILE B N 1
ATOM 3327 C CA . ILE B 1 36 ? -0.652 18.156 29.141 1 34.5 36 ILE B CA 1
ATOM 3328 C C . ILE B 1 36 ? -2.16 17.984 28.984 1 34.5 36 ILE B C 1
ATOM 3330 O O . ILE B 1 36 ? -2.938 18.875 29.328 1 34.5 36 ILE B O 1
ATOM 3334 N N . ASN B 1 37 ? -2.674 16.797 28.312 1 37.81 37 ASN B N 1
ATOM 3335 C CA . ASN B 1 37 ? -3.951 16.234 27.891 1 37.81 37 ASN B CA 1
ATOM 3336 C C . ASN B 1 37 ? -4.883 16 29.078 1 37.81 37 ASN B C 1
ATOM 3338 O O . ASN B 1 37 ? -4.555 15.25 29.984 1 37.81 37 ASN B O 1
ATOM 3342 N N . ILE B 1 38 ? -5.688 16.938 29.375 1 30.53 38 ILE B N 1
ATOM 3343 C CA . ILE B 1 38 ? -6.852 16.5 30.141 1 30.53 38 ILE B CA 1
ATOM 3344 C C . ILE B 1 38 ? -7.691 15.555 29.281 1 30.53 38 ILE B C 1
ATOM 3346 O O . ILE B 1 38 ? -8.273 15.969 28.266 1 30.53 38 ILE B O 1
ATOM 3350 N N . LYS B 1 39 ? -7.48 14.328 29.297 1 39.75 39 LYS B N 1
ATOM 3351 C CA . LYS B 1 39 ? -8.195 13.273 28.594 1 39.75 39 LYS B CA 1
ATOM 3352 C C . LYS B 1 39 ? -9.656 13.203 29.047 1 39.75 39 LYS B C 1
ATOM 3354 O O . LYS B 1 39 ? -9.938 13.055 30.234 1 39.75 39 LYS B O 1
ATOM 3359 N N . ASN B 1 40 ? -10.461 13.766 28.25 1 34.5 40 ASN B N 1
ATOM 3360 C CA . ASN B 1 40 ? -11.812 13.266 28.469 1 34.5 40 ASN B CA 1
ATOM 3361 C C . ASN B 1 40 ? -11.945 11.812 28.031 1 34.5 40 ASN B C 1
ATOM 3363 O O . ASN B 1 40 ? -11.891 11.508 26.828 1 34.5 40 ASN B O 1
ATOM 3367 N N . PRO B 1 41 ? -11.992 10.93 28.875 1 42.06 41 PRO B N 1
ATOM 3368 C CA . PRO B 1 41 ? -11.922 9.492 28.625 1 42.06 41 PRO B CA 1
ATOM 3369 C C . PRO B 1 41 ? -13.062 8.992 27.734 1 42.06 41 PRO B C 1
ATOM 3371 O O . PRO B 1 41 ? -12.875 8.078 26.938 1 42.06 41 PRO B O 1
ATOM 3374 N N . SER B 1 42 ? -14.148 9.703 27.734 1 47.75 42 SER B N 1
ATOM 3375 C CA . SER B 1 42 ? -15.305 9.094 27.094 1 47.75 42 SER B CA 1
ATOM 3376 C C . SER B 1 42 ? -15.18 9.125 25.562 1 47.75 42 SER B C 1
ATOM 3378 O O . SER B 1 42 ? -15.453 8.125 24.891 1 47.75 42 SER B O 1
ATOM 3380 N N . PHE B 1 43 ? -14.773 10.203 25 1 47.84 43 PHE B N 1
ATOM 3381 C CA . PHE B 1 43 ? -14.719 10.305 23.547 1 47.84 43 PHE B CA 1
ATOM 3382 C C . PHE B 1 43 ? -13.555 9.492 22.984 1 47.84 43 PHE B C 1
ATOM 3384 O O . PHE B 1 43 ? -13.688 8.82 21.969 1 47.84 43 PHE B O 1
ATOM 3391 N N . ILE B 1 44 ? -12.57 9.555 23.75 1 51.56 44 ILE B N 1
ATOM 3392 C CA . ILE B 1 44 ? -11.383 8.812 23.359 1 51.56 44 ILE B CA 1
ATOM 3393 C C . ILE B 1 44 ? -11.695 7.32 23.297 1 51.56 44 ILE B C 1
ATOM 3395 O O . ILE B 1 44 ? -11.312 6.633 22.344 1 51.56 44 ILE B O 1
ATOM 3399 N N . GLN B 1 45 ? -12.367 7.012 24.328 1 52.91 45 GLN B N 1
ATOM 3400 C CA . GLN B 1 45 ? -12.727 5.598 24.375 1 52.91 45 GLN B CA 1
ATOM 3401 C C . GLN B 1 45 ? -13.648 5.219 23.219 1 52.91 45 GLN B C 1
ATOM 3403 O O . GLN B 1 45 ? -13.492 4.148 22.625 1 52.91 45 GLN B O 1
ATOM 3408 N N . LEU B 1 46 ? -14.5 6.102 22.922 1 47.16 46 LEU B N 1
ATOM 3409 C CA . LEU B 1 46 ? -15.414 5.871 21.812 1 47.16 46 LEU B CA 1
ATOM 3410 C C . LEU B 1 46 ? -14.648 5.727 20.5 1 47.16 46 LEU B C 1
ATOM 3412 O O . LEU B 1 46 ? -14.961 4.852 19.688 1 47.16 46 LEU B O 1
ATOM 3416 N N . LEU B 1 47 ? -13.742 6.539 20.406 1 50.66 47 LEU B N 1
ATOM 3417 C CA . LEU B 1 47 ? -12.977 6.559 19.156 1 50.66 47 LEU B CA 1
ATOM 3418 C C . LEU B 1 47 ? -11.984 5.398 19.109 1 50.66 47 LEU B C 1
ATOM 3420 O O . LEU B 1 47 ? -11.812 4.762 18.078 1 50.66 47 LEU B O 1
ATOM 3424 N N . LYS B 1 48 ? -11.453 5.105 20.25 1 53.44 48 LYS B N 1
ATOM 3425 C CA . LYS B 1 48 ? -10.492 4.012 20.328 1 53.44 48 LYS B CA 1
ATOM 3426 C C . LYS B 1 48 ? -11.172 2.658 20.188 1 53.44 48 LYS B C 1
ATOM 3428 O O . LYS B 1 48 ? -10.617 1.729 19.609 1 53.44 48 LYS B O 1
ATOM 3433 N N . ASN B 1 49 ? -12.227 2.441 20.875 1 45.03 49 ASN B N 1
ATOM 3434 C CA . ASN B 1 49 ? -12.961 1.18 20.859 1 45.03 49 ASN B CA 1
ATOM 3435 C C . ASN B 1 49 ? -13.367 0.795 19.438 1 45.03 49 ASN B C 1
ATOM 3437 O O . ASN B 1 49 ? -13.703 -0.361 19.172 1 45.03 49 ASN B O 1
ATOM 3441 N N . ALA B 1 50 ? -13.453 1.747 18.641 1 41.22 50 ALA B N 1
ATOM 3442 C CA . ALA B 1 50 ? -13.828 1.371 17.281 1 41.22 50 ALA B CA 1
ATOM 3443 C C . ALA B 1 50 ? -12.75 0.505 16.641 1 41.22 50 ALA B C 1
ATOM 3445 O O . ALA B 1 50 ? -13.016 -0.227 15.688 1 41.22 50 ALA B O 1
ATOM 3446 N N . PHE B 1 51 ? -11.477 0.517 17.219 1 43.12 51 PHE B N 1
ATOM 3447 C CA . PHE B 1 51 ? -10.43 -0.214 16.516 1 43.12 51 PHE B CA 1
ATOM 3448 C C . PHE B 1 51 ? -9.641 -1.098 17.469 1 43.12 51 PHE B C 1
ATOM 3450 O O . PHE B 1 51 ? -8.461 -1.369 17.234 1 43.12 51 PHE B O 1
ATOM 3457 N N . SER B 1 52 ? -10.102 -1.45 18.672 1 37.56 52 SER B N 1
ATOM 3458 C CA . SER B 1 52 ? -9.25 -2.172 19.609 1 37.56 52 SER B CA 1
ATOM 3459 C C . SER B 1 52 ? -9.094 -3.633 19.203 1 37.56 52 SER B C 1
ATOM 3461 O O . SER B 1 52 ? -10.023 -4.43 19.359 1 37.56 52 SER B O 1
ATOM 3463 N N . ASN B 1 53 ? -8.586 -3.895 18.141 1 37.5 53 ASN B N 1
ATOM 3464 C CA . ASN B 1 53 ? -8.266 -5.316 18.125 1 37.5 53 ASN B CA 1
ATOM 3465 C C . ASN B 1 53 ? -6.992 -5.609 18.922 1 37.5 53 ASN B C 1
ATOM 3467 O O . ASN B 1 53 ? -5.938 -5.039 18.641 1 37.5 53 ASN B O 1
ATOM 3471 N N . PRO B 1 54 ? -7.09 -6.238 20.141 1 35.78 54 PRO B N 1
ATOM 3472 C CA . PRO B 1 54 ? -5.973 -6.562 21.031 1 35.78 54 PRO B CA 1
ATOM 3473 C C . PRO B 1 54 ? -4.895 -7.395 20.344 1 35.78 54 PRO B C 1
ATOM 3475 O O . PRO B 1 54 ? -5.105 -8.57 20.062 1 35.78 54 PRO B O 1
ATOM 3478 N N . SER B 1 55 ? -4.355 -7.105 19.312 1 40.16 55 SER B N 1
ATOM 3479 C CA . SER B 1 55 ? -3.299 -8.062 18.984 1 40.16 55 SER B CA 1
ATOM 3480 C C . SER B 1 55 ? -2.154 -7.98 20 1 40.16 55 SER B C 1
ATOM 3482 O O . SER B 1 55 ? -1.812 -6.891 20.469 1 40.16 55 SER B O 1
ATOM 3484 N N . ASN B 1 56 ? -1.855 -8.969 20.672 1 42.72 56 ASN B N 1
ATOM 3485 C CA . ASN B 1 56 ? -0.87 -9.18 21.734 1 42.72 56 ASN B CA 1
ATOM 3486 C C . ASN B 1 56 ? 0.499 -8.633 21.344 1 42.72 56 ASN B C 1
ATOM 3488 O O . ASN B 1 56 ? 1.411 -8.578 22.172 1 42.72 56 ASN B O 1
ATOM 3492 N N . SER B 1 57 ? 0.975 -8.812 20.156 1 48.78 57 SER B N 1
ATOM 3493 C CA . SER B 1 57 ? 2.355 -8.383 19.969 1 48.78 57 SER B CA 1
ATOM 3494 C C . SER B 1 57 ? 2.445 -6.863 19.828 1 48.78 57 SER B C 1
ATOM 3496 O O . SER B 1 57 ? 1.563 -6.23 19.25 1 48.78 57 SER B O 1
ATOM 3498 N N . PRO B 1 58 ? 3.355 -6.227 20.531 1 62.44 58 PRO B N 1
ATOM 3499 C CA . PRO B 1 58 ? 3.389 -4.766 20.594 1 62.44 58 PRO B CA 1
ATOM 3500 C C . PRO B 1 58 ? 3.508 -4.125 19.203 1 62.44 58 PRO B C 1
ATOM 3502 O O . PRO B 1 58 ? 4.43 -4.445 18.453 1 62.44 58 PRO B O 1
ATOM 3505 N N . GLN B 1 59 ? 2.52 -3.684 18.516 1 80.69 59 GLN B N 1
ATOM 3506 C CA . GLN B 1 59 ? 2.484 -2.924 17.266 1 80.69 59 GLN B CA 1
ATOM 3507 C C . GLN B 1 59 ? 3.021 -1.51 17.469 1 80.69 59 GLN B C 1
ATOM 3509 O O . GLN B 1 59 ? 2.912 -0.949 18.562 1 80.69 59 GLN B O 1
ATOM 3514 N N . PRO B 1 60 ? 3.768 -1.07 16.469 1 91.69 60 PRO B N 1
ATOM 3515 C CA . PRO B 1 60 ? 4.242 0.312 16.562 1 91.69 60 PRO B CA 1
ATOM 3516 C C . PRO B 1 60 ? 3.113 1.312 16.797 1 91.69 60 PRO B C 1
ATOM 3518 O O . PRO B 1 60 ? 2.008 1.129 16.281 1 91.69 60 PRO B O 1
ATOM 3521 N N . ARG B 1 61 ? 3.43 2.277 17.578 1 94.81 61 ARG B N 1
ATOM 3522 C CA . ARG B 1 61 ? 2.518 3.41 17.703 1 94.81 61 ARG B CA 1
ATOM 3523 C C . ARG B 1 61 ? 2.545 4.281 16.453 1 94.81 61 ARG B C 1
ATOM 3525 O O . ARG B 1 61 ? 3.584 4.41 15.805 1 94.81 61 ARG B O 1
ATOM 3532 N N . ILE B 1 62 ? 1.386 4.848 16.156 1 97.81 62 ILE B N 1
ATOM 3533 C CA . ILE B 1 62 ? 1.274 5.719 14.992 1 97.81 62 ILE B CA 1
ATOM 3534 C C . ILE B 1 62 ? 0.714 7.074 15.414 1 97.81 62 ILE B C 1
ATOM 3536 O O . ILE B 1 62 ? -0.309 7.145 16.094 1 97.81 62 ILE B O 1
ATOM 3540 N N . ALA B 1 63 ? 1.389 8.156 15.008 1 98.31 63 ALA B N 1
ATOM 3541 C CA . ALA B 1 63 ? 0.921 9.508 15.312 1 98.31 63 ALA B CA 1
ATOM 3542 C C . ALA B 1 63 ? 0.787 10.344 14.047 1 98.31 63 ALA B C 1
ATOM 3544 O O . ALA B 1 63 ? 1.636 10.266 13.156 1 98.31 63 ALA B O 1
ATOM 3545 N N . ALA B 1 64 ? -0.259 11.062 13.945 1 98.56 64 ALA B N 1
ATOM 3546 C CA . ALA B 1 64 ? -0.418 12.078 12.906 1 98.56 64 ALA B CA 1
ATOM 3547 C C . ALA B 1 64 ? 0.025 13.445 13.406 1 98.56 64 ALA B C 1
ATOM 3549 O O . ALA B 1 64 ? -0.464 13.93 14.43 1 98.56 64 ALA B O 1
ATOM 3550 N N . ILE B 1 65 ? 0.95 14 12.727 1 98.62 65 ILE B N 1
ATOM 3551 C CA . ILE B 1 65 ? 1.5 15.305 13.086 1 98.62 65 ILE B CA 1
ATOM 3552 C C . ILE B 1 65 ? 0.799 16.406 12.289 1 98.62 65 ILE B C 1
ATOM 3554 O O . ILE B 1 65 ? 1.066 16.578 11.094 1 98.62 65 ILE B O 1
ATOM 3558 N N . LEU B 1 66 ? -0.05 17.125 12.938 1 98.31 66 LEU B N 1
ATOM 3559 C CA . LEU B 1 66 ? -0.744 18.266 12.328 1 98.31 66 LEU B CA 1
ATOM 3560 C C . LEU B 1 66 ? -0.114 19.578 12.758 1 98.31 66 LEU B C 1
ATOM 3562 O O . LEU B 1 66 ? 0.499 19.672 13.82 1 98.31 66 LEU B O 1
ATOM 3566 N N . ALA B 1 67 ? -0.242 20.531 11.891 1 97.5 67 ALA B N 1
ATOM 3567 C CA . ALA B 1 67 ? 0.182 21.891 12.234 1 97.5 67 ALA B CA 1
ATOM 3568 C C . ALA B 1 67 ? -0.815 22.922 11.727 1 97.5 67 ALA B C 1
ATOM 3570 O O . ALA B 1 67 ? -1.417 22.734 10.664 1 97.5 67 ALA B O 1
ATOM 3571 N N . VAL B 1 68 ? -0.967 23.969 12.516 1 96.75 68 VAL B N 1
ATOM 3572 C CA . VAL B 1 68 ? -1.949 24.984 12.125 1 96.75 68 VAL B CA 1
ATOM 3573 C C . VAL B 1 68 ? -1.55 26.344 12.695 1 96.75 68 VAL B C 1
ATOM 3575 O O . VAL B 1 68 ? -0.838 26.406 13.703 1 96.75 68 VAL B O 1
ATOM 3578 N N . THR B 1 69 ? -1.938 27.359 12 1 95.25 69 THR B N 1
ATOM 3579 C CA . THR B 1 69 ? -1.84 28.719 12.523 1 95.25 69 THR B CA 1
ATOM 3580 C C . THR B 1 69 ? -3.102 29.094 13.297 1 95.25 69 THR B C 1
ATOM 3582 O O . THR B 1 69 ? -4.031 28.281 13.406 1 95.25 69 THR B O 1
ATOM 3585 N N . LEU B 1 70 ? -3.117 30.312 13.797 1 92.5 70 LEU B N 1
ATOM 3586 C CA . LEU B 1 70 ? -4.266 30.781 14.562 1 92.5 70 LEU B CA 1
ATOM 3587 C C . LEU B 1 70 ? -5.305 31.422 13.648 1 92.5 70 LEU B C 1
ATOM 3589 O O . LEU B 1 70 ? -6.297 31.984 14.125 1 92.5 70 LEU B O 1
ATOM 3593 N N . HIS B 1 71 ? -5.059 31.281 12.352 1 91.56 71 HIS B N 1
ATOM 3594 C CA . HIS B 1 71 ? -6.043 31.797 11.406 1 91.56 71 HIS B CA 1
ATOM 3595 C C . HIS B 1 71 ? -7.344 31.016 11.484 1 91.56 71 HIS B C 1
ATOM 3597 O O . HIS B 1 71 ? -7.336 29.781 11.391 1 91.56 71 HIS B O 1
ATOM 3603 N N . LYS B 1 72 ? -8.453 31.656 11.531 1 91.75 72 LYS B N 1
ATOM 3604 C CA . LYS B 1 72 ? -9.758 31.078 11.836 1 91.75 72 LYS B CA 1
ATOM 3605 C C . LYS B 1 72 ? -10.164 30.062 10.773 1 91.75 72 LYS B C 1
ATOM 3607 O O . LYS B 1 72 ? -10.82 29.062 11.078 1 91.75 72 LYS B O 1
ATOM 3612 N N . ARG B 1 73 ? -9.773 30.328 9.562 1 90.31 73 ARG B N 1
ATOM 3613 C CA . ARG B 1 73 ? -10.148 29.469 8.445 1 90.31 73 ARG B CA 1
ATOM 3614 C C . ARG B 1 73 ? -9.633 28.047 8.648 1 90.31 73 ARG B C 1
ATOM 3616 O O . ARG B 1 73 ? -10.359 27.078 8.414 1 90.31 73 ARG B O 1
ATOM 3623 N N . TYR B 1 74 ? -8.422 27.906 9.117 1 91.12 74 TYR B N 1
ATOM 3624 C CA . TYR B 1 74 ? -7.797 26.594 9.234 1 91.12 74 TYR B CA 1
ATOM 3625 C C . TYR B 1 74 ? -8.031 26 10.617 1 91.12 74 TYR B C 1
ATOM 3627 O O . TYR B 1 74 ? -8.133 24.781 10.766 1 91.12 74 TYR B O 1
ATOM 3635 N N . LEU B 1 75 ? -8.156 26.844 11.547 1 94.81 75 LEU B N 1
ATOM 3636 C CA . LEU B 1 75 ? -8.391 26.391 12.914 1 94.81 75 LEU B CA 1
ATOM 3637 C C . LEU B 1 75 ? -9.719 25.641 13.023 1 94.81 75 LEU B C 1
ATOM 3639 O O . LEU B 1 75 ? -9.836 24.688 13.789 1 94.81 75 LEU B O 1
ATOM 3643 N N . PHE B 1 76 ? -10.656 26.031 12.32 1 96.88 76 PHE B N 1
ATOM 3644 C CA . PHE B 1 76 ? -12 25.469 12.43 1 96.88 76 PHE B CA 1
ATOM 3645 C C . PHE B 1 76 ? -12 23.984 12.078 1 96.88 76 PHE B C 1
ATOM 3647 O O . PHE B 1 76 ? -12.68 23.188 12.727 1 96.88 76 PHE B O 1
ATOM 3654 N N . THR B 1 77 ? -11.258 23.578 11.047 1 97.5 77 THR B N 1
ATOM 3655 C CA . THR B 1 77 ? -11.32 22.219 10.523 1 97.5 77 THR B CA 1
ATOM 3656 C C . THR B 1 77 ? -10.461 21.281 11.359 1 97.5 77 THR B C 1
ATOM 3658 O O . THR B 1 77 ? -10.602 20.062 11.273 1 97.5 77 THR B O 1
ATOM 3661 N N . LEU B 1 78 ? -9.633 21.797 12.203 1 97.69 78 LEU B N 1
ATOM 3662 C CA . LEU B 1 78 ? -8.617 21.047 12.945 1 97.69 78 LEU B CA 1
ATOM 3663 C C . LEU B 1 78 ? -9.266 19.953 13.789 1 97.69 78 LEU B C 1
ATOM 3665 O O . LEU B 1 78 ? -8.867 18.781 13.711 1 97.69 78 LEU B O 1
ATOM 3669 N N . PRO B 1 79 ? -10.273 20.219 14.617 1 97.75 79 PRO B N 1
ATOM 3670 C CA . PRO B 1 79 ? -10.844 19.156 15.453 1 97.75 79 PRO B CA 1
ATOM 3671 C C . PRO B 1 79 ? -11.414 18 14.633 1 97.75 79 PRO B C 1
ATOM 3673 O O . PRO B 1 79 ? -11.375 16.844 15.078 1 97.75 79 PRO B O 1
ATOM 3676 N N . PHE B 1 80 ? -11.93 18.297 13.438 1 98.19 80 PHE B N 1
ATOM 3677 C CA . PHE B 1 80 ? -12.477 17.25 12.594 1 98.19 80 PHE B CA 1
ATOM 3678 C C . PHE B 1 80 ? -11.367 16.328 12.078 1 98.19 80 PHE B C 1
ATOM 3680 O O . PHE B 1 80 ? -11.523 15.109 12.062 1 98.19 80 PHE B O 1
ATOM 3687 N N . ALA B 1 81 ? -10.289 16.938 11.688 1 98.06 81 ALA B N 1
ATOM 3688 C CA . ALA B 1 81 ? -9.133 16.141 11.266 1 98.06 81 ALA B CA 1
ATOM 3689 C C . ALA B 1 81 ? -8.602 15.289 12.414 1 98.06 81 ALA B C 1
ATOM 3691 O O . ALA B 1 81 ? -8.305 14.109 12.227 1 98.06 81 ALA B O 1
ATOM 3692 N N . VAL B 1 82 ? -8.516 15.852 13.547 1 97.62 82 VAL B N 1
ATOM 3693 C CA . VAL B 1 82 ? -8.07 15.156 14.75 1 97.62 82 VAL B CA 1
ATOM 3694 C C . VAL B 1 82 ? -8.984 13.961 15.023 1 97.62 82 VAL B C 1
ATOM 3696 O O . VAL B 1 82 ? -8.508 12.844 15.242 1 97.62 82 VAL B O 1
ATOM 3699 N N . ALA B 1 83 ? -10.227 14.172 14.977 1 97.56 83 ALA B N 1
ATOM 3700 C CA . ALA B 1 83 ? -11.195 13.109 15.219 1 97.56 83 ALA B CA 1
ATOM 3701 C C . ALA B 1 83 ? -11.055 11.992 14.188 1 97.56 83 ALA B C 1
ATOM 3703 O O . ALA B 1 83 ? -11.164 10.812 14.523 1 97.56 83 ALA B O 1
ATOM 3704 N N . ALA B 1 84 ? -10.883 12.383 12.977 1 97.44 84 ALA B N 1
ATOM 3705 C CA . ALA B 1 84 ? -10.75 11.406 11.898 1 97.44 84 ALA B CA 1
ATOM 3706 C C . ALA B 1 84 ? -9.531 10.508 12.125 1 97.44 84 ALA B C 1
ATOM 3708 O O . ALA B 1 84 ? -9.617 9.289 11.984 1 97.44 84 ALA B O 1
ATOM 3709 N N . TRP B 1 85 ? -8.406 11.062 12.477 1 97.19 85 TRP B N 1
ATOM 3710 C CA . TRP B 1 85 ? -7.207 10.281 12.766 1 97.19 85 TRP B CA 1
ATOM 3711 C C . TRP B 1 85 ? -7.426 9.383 13.984 1 97.19 85 TRP B C 1
ATOM 3713 O O . TRP B 1 85 ? -7.023 8.219 13.984 1 97.19 85 TRP B O 1
ATOM 3723 N N . GLN B 1 86 ? -8.078 9.93 14.969 1 94.38 86 GLN B N 1
ATOM 3724 C CA . GLN B 1 86 ? -8.383 9.133 16.156 1 94.38 86 GLN B CA 1
ATOM 3725 C C . GLN B 1 86 ? -9.242 7.922 15.789 1 94.38 86 GLN B C 1
ATOM 3727 O O . GLN B 1 86 ? -9.023 6.82 16.297 1 94.38 86 GLN B O 1
ATOM 3732 N N . LYS B 1 87 ? -10.195 8.148 15.008 1 93.38 87 LYS B N 1
ATOM 3733 C CA . LYS B 1 87 ? -11.078 7.07 14.57 1 93.38 87 LYS B CA 1
ATOM 3734 C C . LYS B 1 87 ? -10.281 5.949 13.898 1 93.38 87 LYS B C 1
ATOM 3736 O O . LYS B 1 87 ? -10.648 4.777 13.992 1 93.38 87 LYS B O 1
ATOM 3741 N N . LEU B 1 88 ? -9.195 6.285 13.273 1 93.75 88 LEU B N 1
ATOM 3742 C CA . LEU B 1 88 ? -8.359 5.32 12.57 1 93.75 88 LEU B CA 1
ATOM 3743 C C . LEU B 1 88 ? -7.336 4.699 13.516 1 93.75 88 LEU B C 1
ATOM 3745 O O . LEU B 1 88 ? -6.484 3.916 13.086 1 93.75 88 LEU B O 1
ATOM 3749 N N . GLY B 1 89 ? -7.332 5.09 14.789 1 91.75 89 GLY B N 1
ATOM 3750 C CA . GLY B 1 89 ? -6.402 4.551 15.773 1 91.75 89 GLY B CA 1
ATOM 3751 C C . GLY B 1 89 ? -5.059 5.254 15.773 1 91.75 89 GLY B C 1
ATOM 3752 O O . GLY B 1 89 ? -4.055 4.688 16.219 1 91.75 89 GLY B O 1
ATOM 3753 N N . VAL B 1 90 ? -5.012 6.383 15.227 1 96.56 90 VAL B N 1
ATOM 3754 C CA . VAL B 1 90 ? -3.787 7.168 15.117 1 96.56 90 VAL B CA 1
ATOM 3755 C C . VAL B 1 90 ? -3.801 8.297 16.141 1 96.56 90 VAL B C 1
ATOM 3757 O O . VAL B 1 90 ? -4.816 8.969 16.312 1 96.56 90 VAL B O 1
ATOM 3760 N N . GLU B 1 91 ? -2.723 8.484 16.828 1 95.88 91 GLU B N 1
ATOM 3761 C CA . GLU B 1 91 ? -2.607 9.562 17.812 1 95.88 91 GLU B CA 1
ATOM 3762 C C . GLU B 1 91 ? -2.379 10.906 17.141 1 95.88 91 GLU B C 1
ATOM 3764 O O . GLU B 1 91 ? -1.355 11.117 16.484 1 95.88 91 GLU B O 1
ATOM 3769 N N . PRO B 1 92 ? -3.287 11.828 17.391 1 97.56 92 PRO B N 1
ATOM 3770 C CA . PRO B 1 92 ? -3.066 13.148 16.797 1 97.56 92 PRO B CA 1
ATOM 3771 C C . PRO B 1 92 ? -2.193 14.047 17.656 1 97.56 92 PRO B C 1
ATOM 3773 O O . PRO B 1 92 ? -2.459 14.203 18.859 1 97.56 92 PRO B O 1
ATOM 3776 N N . ILE B 1 93 ? -1.194 14.617 17.141 1 97.5 93 ILE B N 1
ATOM 3777 C CA . ILE B 1 93 ? -0.347 15.633 17.75 1 97.5 93 ILE B CA 1
ATOM 3778 C C . ILE B 1 93 ? -0.419 16.922 16.922 1 97.5 93 ILE B C 1
ATOM 3780 O O . ILE B 1 93 ? -0.126 16.906 15.727 1 97.5 93 ILE B O 1
ATOM 3784 N N . VAL B 1 94 ? -0.753 18 17.641 1 97.75 94 VAL B N 1
ATOM 3785 C CA . VAL B 1 94 ? -1.004 19.25 16.938 1 97.75 94 VAL B CA 1
ATOM 3786 C C . VAL B 1 94 ? 0.048 20.281 17.328 1 97.75 94 VAL B C 1
ATOM 3788 O O . VAL B 1 94 ? 0.218 20.594 18.5 1 97.75 94 VAL B O 1
ATOM 3791 N N . ILE B 1 95 ? 0.708 20.781 16.344 1 96.38 95 ILE B N 1
ATOM 3792 C CA . ILE B 1 95 ? 1.59 21.938 16.516 1 96.38 95 ILE B CA 1
ATOM 3793 C C . ILE B 1 95 ? 0.836 23.219 16.188 1 96.38 95 ILE B C 1
ATOM 3795 O O . ILE B 1 95 ? 0.4 23.406 15.055 1 96.38 95 ILE B O 1
ATOM 3799 N N . ILE B 1 96 ? 0.706 24.062 17.109 1 95.62 96 ILE B N 1
ATOM 3800 C CA . ILE B 1 96 ? 0.081 25.359 16.891 1 95.62 96 ILE B CA 1
ATOM 3801 C C . ILE B 1 96 ? 1.156 26.438 16.797 1 95.62 96 ILE B C 1
ATOM 3803 O O . ILE B 1 96 ? 2.018 26.547 17.672 1 95.62 96 ILE B O 1
ATOM 3807 N N . VAL B 1 97 ? 1.056 27.188 15.742 1 94.94 97 VAL B N 1
ATOM 3808 C CA . VAL B 1 97 ? 2.031 28.25 15.516 1 94.94 97 VAL B CA 1
ATOM 3809 C C . VAL B 1 97 ? 1.343 29.609 15.586 1 94.94 97 VAL B C 1
ATOM 3811 O O . VAL B 1 97 ? 0.327 29.844 14.93 1 94.94 97 VAL B O 1
ATOM 3814 N N . GLY B 1 98 ? 1.933 30.531 16.328 1 92.62 98 GLY B N 1
ATOM 3815 C CA . GLY B 1 98 ? 1.38 31.875 16.375 1 92.62 98 GLY B CA 1
ATOM 3816 C C . GLY B 1 98 ? 1.756 32.625 17.641 1 92.62 98 GLY B C 1
ATOM 3817 O O . GLY B 1 98 ? 2.709 32.281 18.328 1 92.62 98 GLY B O 1
ATOM 3818 N N . ASP B 1 99 ? 1.066 33.75 17.75 1 87.62 99 ASP B N 1
ATOM 3819 C CA . ASP B 1 99 ? 1.26 34.594 18.922 1 87.62 99 ASP B CA 1
ATOM 3820 C C . ASP B 1 99 ? 0.524 34.062 20.141 1 87.62 99 ASP B C 1
ATOM 3822 O O . ASP B 1 99 ? -0.673 33.781 20.078 1 87.62 99 ASP B O 1
ATOM 3826 N N . TYR B 1 100 ? 1.304 34 21.156 1 83.62 100 TYR B N 1
ATOM 3827 C CA . TYR B 1 100 ? 0.765 33.406 22.375 1 83.62 100 TYR B CA 1
ATOM 3828 C C . TYR B 1 100 ? -0.418 34.219 22.891 1 83.62 100 TYR B C 1
ATOM 3830 O O . TYR B 1 100 ? -1.395 33.656 23.391 1 83.62 100 TYR B O 1
ATOM 3838 N N . ASN B 1 101 ? -0.351 35.5 22.766 1 83.31 101 ASN B N 1
ATOM 3839 C CA . ASN B 1 101 ? -1.447 36.344 23.234 1 83.31 101 ASN B CA 1
ATOM 3840 C C . ASN B 1 101 ? -2.709 36.125 22.391 1 83.31 101 ASN B C 1
ATOM 3842 O O . ASN B 1 101 ? -3.818 36.125 22.938 1 83.31 101 ASN B O 1
ATOM 3846 N N . VAL B 1 102 ? -2.5 35.969 21.156 1 83.88 102 VAL B N 1
ATOM 3847 C CA . VAL B 1 102 ? -3.635 35.688 20.281 1 83.88 102 VAL B CA 1
ATOM 3848 C C . VAL B 1 102 ? -4.25 34.344 20.656 1 83.88 102 VAL B C 1
ATOM 3850 O O . VAL B 1 102 ? -5.477 34.219 20.719 1 83.88 102 VAL B O 1
ATOM 3853 N N . LEU B 1 103 ? -3.457 33.438 20.906 1 84.94 103 LEU B N 1
ATOM 3854 C CA . LEU B 1 103 ? -3.9 32.094 21.297 1 84.94 103 LEU B CA 1
ATOM 3855 C C . LEU B 1 103 ? -4.809 32.188 22.531 1 84.94 103 LEU B C 1
ATOM 3857 O O . LEU B 1 103 ? -5.852 31.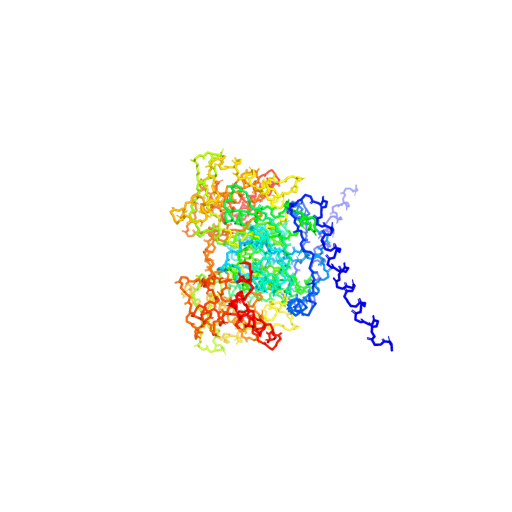516 22.578 1 84.94 103 LEU B O 1
ATOM 3861 N N . LEU B 1 104 ? -4.477 33 23.438 1 78.38 104 LEU B N 1
ATOM 3862 C CA . LEU B 1 104 ? -5.18 33.062 24.719 1 78.38 104 LEU B CA 1
ATOM 3863 C C . LEU B 1 104 ? -6.441 33.906 24.609 1 78.38 104 LEU B C 1
ATOM 3865 O O . LEU B 1 104 ? -7.422 33.656 25.312 1 78.38 104 LEU B O 1
ATOM 3869 N N . ARG B 1 105 ? -6.461 34.812 23.734 1 84.75 105 ARG B N 1
ATOM 3870 C CA . ARG B 1 105 ? -7.527 35.781 23.734 1 84.75 105 ARG B CA 1
ATOM 3871 C C . ARG B 1 105 ? -8.562 35.5 22.672 1 84.75 105 ARG B C 1
ATOM 3873 O O . ARG B 1 105 ? -9.734 35.844 22.812 1 84.75 105 ARG B O 1
ATOM 3880 N N . GLN B 1 106 ? -8.125 34.938 21.594 1 88.69 106 GLN B N 1
ATOM 3881 C CA . GLN B 1 106 ? -9.031 34.688 20.484 1 88.69 106 GLN B CA 1
ATOM 3882 C C . GLN B 1 106 ? -10.023 33.594 20.812 1 88.69 106 GLN B C 1
ATOM 3884 O O . GLN B 1 106 ? -9.625 32.469 21.125 1 88.69 106 GLN B O 1
ATOM 3889 N N . HIS B 1 107 ? -11.281 33.938 20.766 1 90.88 107 HIS B N 1
ATOM 3890 C CA . HIS B 1 107 ? -12.367 33.031 21.094 1 90.88 107 HIS B CA 1
ATOM 3891 C C . HIS B 1 107 ? -12.312 31.781 20.25 1 90.88 107 HIS B C 1
ATOM 3893 O O . HIS B 1 107 ? -12.477 30.672 20.766 1 90.88 107 HIS B O 1
ATOM 3899 N N . GLN B 1 108 ? -12.086 31.906 18.969 1 93.56 108 GLN B N 1
ATOM 3900 C CA . GLN B 1 108 ? -12.039 30.797 18.031 1 93.56 108 GLN B CA 1
ATOM 3901 C C . GLN B 1 108 ? -10.914 29.812 18.391 1 93.56 108 GLN B C 1
ATOM 3903 O O . GLN B 1 108 ? -11.102 28.609 18.344 1 93.56 108 GLN B O 1
ATOM 3908 N N . SER B 1 109 ? -9.758 30.359 18.781 1 92.38 109 SER B N 1
ATOM 3909 C CA . SER B 1 109 ? -8.641 29.516 19.172 1 92.38 109 SER B CA 1
ATOM 3910 C C . SER B 1 109 ? -8.969 28.688 20.406 1 92.38 109 SER B C 1
ATOM 3912 O O . SER B 1 109 ? -8.703 27.484 20.438 1 92.38 109 SER B O 1
ATOM 3914 N N . LYS B 1 110 ? -9.523 29.297 21.344 1 89.69 110 LYS B N 1
ATOM 3915 C CA . LYS B 1 110 ? -9.883 28.594 22.578 1 89.69 110 LYS B CA 1
ATOM 3916 C C . LYS B 1 110 ? -10.891 27.484 22.312 1 89.69 110 LYS B C 1
ATOM 3918 O O . LYS B 1 110 ? -10.734 26.359 22.797 1 89.69 110 LYS B O 1
ATOM 3923 N N . THR B 1 111 ? -11.898 27.844 21.562 1 94.19 111 THR B N 1
ATOM 3924 C CA . THR B 1 111 ? -12.953 26.891 21.234 1 94.19 111 THR B CA 1
ATOM 3925 C C . THR B 1 111 ? -12.383 25.672 20.5 1 94.19 111 THR B C 1
ATOM 3927 O O . THR B 1 111 ? -12.719 24.531 20.812 1 94.19 111 THR B O 1
ATOM 3930 N N . ALA B 1 112 ? -11.539 25.906 19.547 1 95.44 112 ALA B N 1
ATOM 3931 C CA . ALA B 1 112 ? -10.938 24.828 18.766 1 95.44 112 ALA B CA 1
ATOM 3932 C C . ALA B 1 112 ? -10.016 23.969 19.625 1 95.44 112 ALA B C 1
ATOM 3934 O O . ALA B 1 112 ? -10.078 22.734 19.562 1 95.44 112 ALA B O 1
ATOM 3935 N N . ILE B 1 113 ? -9.227 24.594 20.406 1 91.88 113 ILE B N 1
ATOM 3936 C CA . ILE B 1 113 ? -8.258 23.891 21.234 1 91.88 113 ILE B CA 1
ATOM 3937 C C . ILE B 1 113 ? -8.992 23.031 22.266 1 91.88 113 ILE B C 1
ATOM 3939 O O . ILE B 1 113 ? -8.617 21.875 22.5 1 91.88 113 ILE B O 1
ATOM 3943 N N . ASP B 1 114 ? -9.984 23.578 22.875 1 90.12 114 ASP B N 1
ATOM 3944 C CA . ASP B 1 114 ? -10.781 22.812 23.844 1 90.12 114 ASP B CA 1
ATOM 3945 C C . ASP B 1 114 ? -11.305 21.516 23.219 1 90.12 114 ASP B C 1
ATOM 3947 O O . ASP B 1 114 ? -11.195 20.453 23.812 1 90.12 114 ASP B O 1
ATOM 3951 N N . LEU B 1 115 ? -11.82 21.641 22.078 1 94.25 115 LEU B N 1
ATOM 3952 C CA . LEU B 1 115 ? -12.367 20.453 21.438 1 94.25 115 LEU B CA 1
ATOM 3953 C C . LEU B 1 115 ? -11.258 19.484 21.047 1 94.25 115 LEU B C 1
ATOM 3955 O O . LEU B 1 115 ? -11.422 18.266 21.172 1 94.25 115 LEU B O 1
ATOM 3959 N N . VAL B 1 116 ? -10.133 19.953 20.562 1 95.44 116 VAL B N 1
ATOM 3960 C CA . VAL B 1 116 ? -9 19.094 20.219 1 95.44 116 VAL B CA 1
ATOM 3961 C C . VAL B 1 116 ? -8.578 18.297 21.453 1 95.44 116 VAL B C 1
ATOM 3963 O O . VAL B 1 116 ? -8.352 17.078 21.359 1 95.44 116 VAL B O 1
ATOM 3966 N N . LEU B 1 117 ? -8.523 18.953 22.547 1 91.19 117 LEU B N 1
ATOM 3967 C CA . LEU B 1 117 ? -8.141 18.297 23.781 1 91.19 117 LEU B CA 1
ATOM 3968 C C . LEU B 1 117 ? -9.195 17.281 24.219 1 91.19 117 LEU B C 1
ATOM 3970 O O . LEU B 1 117 ? -8.867 16.172 24.641 1 91.19 117 LEU B O 1
ATOM 3974 N N . GLU B 1 118 ? -10.422 17.609 24.047 1 89.69 118 GLU B N 1
ATOM 3975 C CA . GLU B 1 118 ? -11.523 16.703 24.359 1 89.69 118 GLU B CA 1
ATOM 3976 C C . GLU B 1 118 ? -11.43 15.43 23.516 1 89.69 118 GLU B C 1
ATOM 3978 O O . GLU B 1 118 ? -11.797 14.352 23.984 1 89.69 118 GLU B O 1
ATOM 3983 N N . LEU B 1 119 ? -10.953 15.609 22.328 1 92.88 119 LEU B N 1
ATOM 3984 C CA . LEU B 1 119 ? -10.867 14.5 21.391 1 92.88 119 LEU B CA 1
ATOM 3985 C C . LEU B 1 119 ? -9.594 13.695 21.609 1 92.88 119 LEU B C 1
ATOM 3987 O O . LEU B 1 119 ? -9.344 12.719 20.891 1 92.88 119 LEU B O 1
ATOM 3991 N N . GLY B 1 120 ? -8.773 14.117 22.484 1 87.5 120 GLY B N 1
ATOM 3992 C CA . GLY B 1 120 ? -7.574 13.367 22.828 1 87.5 120 GLY B CA 1
ATOM 3993 C C . GLY B 1 120 ? -6.352 13.812 22.047 1 87.5 120 GLY B C 1
ATOM 3994 O O . GLY B 1 120 ? -5.332 13.125 22.031 1 87.5 120 GLY B O 1
ATOM 3995 N N . GLY B 1 121 ? -6.457 14.938 21.344 1 93.44 121 GLY B N 1
ATOM 3996 C CA . GLY B 1 121 ? -5.297 15.492 20.672 1 93.44 121 GLY B CA 1
ATOM 3997 C C . GLY B 1 121 ? -4.273 16.078 21.625 1 93.44 121 GLY B C 1
ATOM 3998 O O . GLY B 1 121 ? -4.629 16.609 22.672 1 93.44 121 GLY B O 1
ATOM 3999 N N . ARG B 1 122 ? -3.051 15.984 21.344 1 92.31 122 ARG B N 1
ATOM 4000 C CA . ARG B 1 122 ? -1.965 16.641 22.062 1 92.31 122 ARG B CA 1
ATOM 4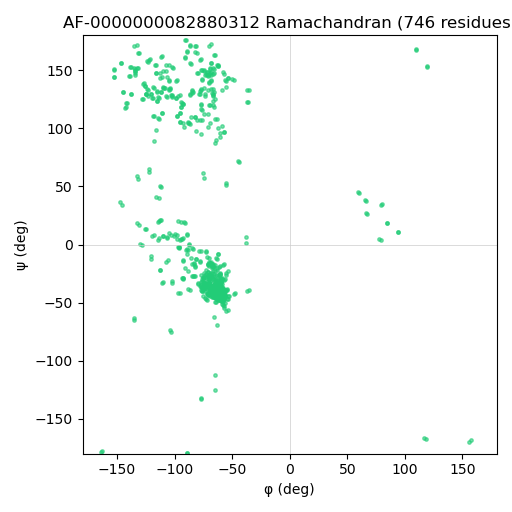001 C C . ARG B 1 122 ? -1.544 17.922 21.359 1 92.31 122 ARG B C 1
ATOM 4003 O O . ARG B 1 122 ? -1.427 17.953 20.141 1 92.31 122 ARG B O 1
ATOM 4010 N N . ILE B 1 123 ? -1.271 18.828 22.141 1 93.31 123 ILE B N 1
ATOM 4011 C CA . ILE B 1 123 ? -0.966 20.125 21.547 1 93.31 123 ILE B CA 1
ATOM 4012 C C . ILE B 1 123 ? 0.459 20.531 21.906 1 93.31 123 ILE B C 1
ATOM 4014 O O . ILE B 1 123 ? 0.884 20.375 23.047 1 93.31 123 ILE B O 1
ATOM 4018 N N . HIS B 1 124 ? 1.159 21.016 20.953 1 91.88 124 HIS B N 1
ATOM 4019 C CA . HIS B 1 124 ? 2.457 21.672 21.078 1 91.88 124 HIS B CA 1
ATOM 4020 C C . HIS B 1 124 ? 2.432 23.062 20.453 1 91.88 124 HIS B C 1
ATOM 4022 O O . HIS B 1 124 ? 1.993 23.234 19.312 1 91.88 124 HIS B O 1
ATOM 4028 N N . PHE B 1 125 ? 2.893 24.047 21.219 1 91.62 125 PHE B N 1
ATOM 4029 C CA . PHE B 1 125 ? 2.838 25.422 20.75 1 91.62 125 PHE B CA 1
ATOM 4030 C C . PHE B 1 125 ? 4.234 25.953 20.438 1 91.62 125 PHE B C 1
ATOM 4032 O O . PHE B 1 125 ? 5.168 25.734 21.219 1 91.62 125 PHE B O 1
ATOM 4039 N N . ILE B 1 126 ? 4.34 26.625 19.312 1 91.31 126 ILE B N 1
ATOM 4040 C CA . ILE B 1 126 ? 5.586 27.312 19 1 91.31 126 ILE B CA 1
ATOM 4041 C C . ILE B 1 126 ? 5.285 28.719 18.484 1 91.31 126 ILE B C 1
ATOM 4043 O O . ILE B 1 126 ? 4.23 28.953 17.875 1 91.31 126 ILE B O 1
ATOM 4047 N N . MET B 1 127 ? 6.203 29.609 18.766 1 90.25 127 MET B N 1
ATOM 4048 C CA . MET B 1 127 ? 6.078 30.984 18.297 1 90.25 127 MET B CA 1
ATOM 4049 C C . MET B 1 127 ? 7.016 31.25 17.125 1 90.25 127 MET B C 1
ATOM 4051 O O . MET B 1 127 ? 8.133 30.719 17.078 1 90.25 127 MET B O 1
ATOM 4055 N N . ASN B 1 128 ? 6.457 32 16.234 1 87.94 128 ASN B N 1
ATOM 4056 C CA . ASN B 1 128 ? 7.309 32.438 15.133 1 87.94 128 ASN B CA 1
ATOM 4057 C C . ASN B 1 128 ? 7.98 33.781 15.445 1 87.94 128 ASN B C 1
ATOM 4059 O O . ASN B 1 128 ? 7.477 34.562 16.25 1 87.94 128 ASN B O 1
ATOM 4063 N N . ASP B 1 129 ? 9.062 34.094 14.727 1 88.38 129 ASP B N 1
ATOM 4064 C CA . ASP B 1 129 ? 9.789 35.344 14.867 1 88.38 129 ASP B CA 1
ATOM 4065 C C . ASP B 1 129 ? 10.133 35.938 13.5 1 88.38 129 ASP B C 1
ATOM 4067 O O . ASP B 1 129 ? 9.492 36.906 13.055 1 88.38 129 ASP B O 1
ATOM 4071 N N . THR B 1 130 ? 10.898 35.312 12.719 1 90.69 130 THR B N 1
ATOM 4072 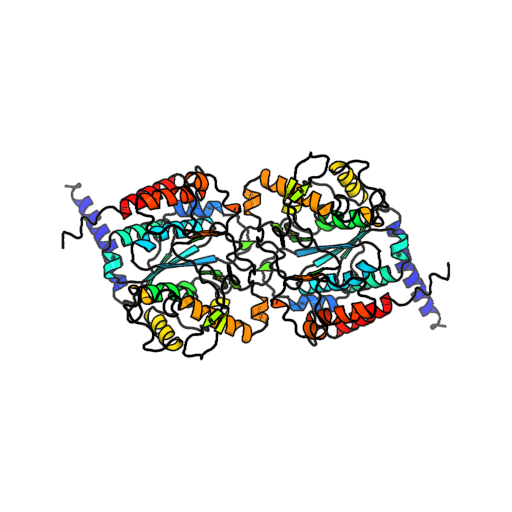C CA . THR B 1 130 ? 11.43 35.875 11.484 1 90.69 130 THR B CA 1
ATOM 4073 C C . THR B 1 130 ? 10.758 35.25 10.266 1 90.69 130 THR B C 1
ATOM 4075 O O . THR B 1 130 ? 10.883 35.75 9.148 1 90.69 130 THR B O 1
ATOM 4078 N N . VAL B 1 131 ? 10.094 34.188 10.461 1 94.06 131 VAL B N 1
ATOM 4079 C CA . VAL B 1 131 ? 9.406 33.469 9.398 1 94.06 131 VAL B CA 1
ATOM 4080 C C . VAL B 1 131 ? 7.895 33.594 9.594 1 94.06 131 VAL B C 1
ATOM 4082 O O . VAL B 1 131 ? 7.414 33.656 10.727 1 94.06 131 VAL B O 1
ATOM 4085 N N . ALA B 1 132 ? 7.238 33.688 8.453 1 94.38 132 ALA B N 1
ATOM 4086 C CA . ALA B 1 132 ? 5.781 33.812 8.531 1 94.38 132 ALA B CA 1
ATOM 4087 C C . ALA B 1 132 ? 5.176 32.625 9.266 1 94.38 132 ALA B C 1
ATOM 4089 O O . ALA B 1 132 ? 5.68 31.5 9.156 1 94.38 132 ALA B O 1
ATOM 4090 N N . GLU B 1 133 ? 4.051 32.812 10 1 94 133 GLU B N 1
ATOM 4091 C CA . GLU B 1 133 ? 3.344 31.766 10.719 1 94 133 GLU B CA 1
ATOM 4092 C C . GLU B 1 133 ? 3.01 30.594 9.797 1 94 133 GLU B C 1
ATOM 4094 O O . GLU B 1 133 ? 3.176 29.438 10.18 1 94 133 GLU B O 1
ATOM 4099 N N . ALA B 1 134 ? 2.533 30.953 8.617 1 93.56 134 ALA B N 1
ATOM 4100 C CA . ALA B 1 134 ? 2.119 29.922 7.668 1 93.56 134 ALA B CA 1
ATOM 4101 C C . ALA B 1 134 ? 3.297 29.031 7.266 1 93.56 134 ALA B C 1
ATOM 4103 O O . ALA B 1 134 ? 3.176 27.812 7.223 1 93.56 134 ALA B O 1
ATOM 4104 N N . THR B 1 135 ? 4.434 29.641 6.996 1 95.25 135 THR B N 1
ATOM 4105 C CA . THR B 1 135 ? 5.629 28.906 6.602 1 95.25 135 THR B CA 1
ATOM 4106 C C . THR B 1 135 ? 6.121 28.016 7.738 1 95.25 135 THR B C 1
ATOM 4108 O O . THR B 1 135 ? 6.449 26.859 7.523 1 95.25 135 THR B O 1
ATOM 4111 N N . LEU B 1 136 ? 6.172 28.562 8.922 1 96.12 136 LEU B N 1
ATOM 4112 C CA . LEU B 1 136 ? 6.633 27.797 10.07 1 96.12 136 LEU B CA 1
ATOM 4113 C C . LEU B 1 136 ? 5.676 26.641 10.375 1 96.12 136 LEU B C 1
ATOM 4115 O O . LEU B 1 136 ? 6.113 25.547 10.711 1 96.12 136 LEU B O 1
ATOM 4119 N N . SER B 1 137 ? 4.406 26.875 10.281 1 96.06 137 SER B N 1
ATOM 4120 C CA . SER B 1 137 ? 3.416 25.828 10.508 1 96.06 137 SER B CA 1
ATOM 4121 C C . SER B 1 137 ? 3.598 24.672 9.523 1 96.06 137 SER B C 1
ATOM 4123 O O . SER B 1 137 ? 3.645 23.516 9.922 1 96.06 137 SER B O 1
ATOM 4125 N N . GLN B 1 138 ? 3.721 24.953 8.281 1 95.56 138 GLN B N 1
ATOM 4126 C CA . GLN B 1 138 ? 3.848 23.906 7.262 1 95.56 138 GLN B CA 1
ATOM 4127 C C . GLN B 1 138 ? 5.156 23.141 7.418 1 95.56 138 GLN B C 1
ATOM 4129 O O . GLN B 1 138 ? 5.195 21.922 7.238 1 95.56 138 GLN B O 1
ATOM 4134 N N . THR B 1 139 ? 6.242 23.828 7.785 1 97.19 139 THR B N 1
ATOM 4135 C CA . THR B 1 139 ? 7.559 23.203 7.832 1 97.19 139 THR B CA 1
ATOM 4136 C C . THR B 1 139 ? 7.762 22.469 9.156 1 97.19 139 THR B C 1
ATOM 4138 O O . THR B 1 139 ? 8.531 21.5 9.227 1 97.19 139 THR B O 1
ATOM 4141 N N . SER B 1 140 ? 7.109 22.891 10.227 1 97.19 140 SER B N 1
ATOM 4142 C CA . SER B 1 140 ? 7.359 22.359 11.562 1 97.19 140 SER B CA 1
ATOM 4143 C C . SER B 1 140 ? 7.086 20.859 11.617 1 97.19 140 SER B C 1
ATOM 4145 O O . SER B 1 140 ? 7.738 20.141 12.367 1 97.19 140 SER B O 1
ATOM 4147 N N . ARG B 1 141 ? 6.188 20.359 10.852 1 97.62 141 ARG B N 1
ATOM 4148 C CA . ARG B 1 141 ? 5.848 18.938 10.828 1 97.62 141 ARG B CA 1
ATOM 4149 C C . ARG B 1 141 ? 7.066 18.094 10.469 1 97.62 141 ARG B C 1
ATOM 4151 O O . ARG B 1 141 ? 7.195 16.953 10.938 1 97.62 141 ARG B O 1
ATOM 4158 N N . LEU B 1 142 ? 7.949 18.625 9.695 1 97.94 142 LEU B N 1
ATOM 4159 C CA . LEU B 1 142 ? 9.141 17.922 9.25 1 97.94 142 LEU B CA 1
ATOM 4160 C C . LEU B 1 142 ? 10.094 17.672 10.414 1 97.94 142 LEU B C 1
ATOM 4162 O O . LEU B 1 142 ? 10.992 16.828 10.32 1 97.94 142 LEU B O 1
ATOM 4166 N N . PHE B 1 143 ? 9.922 18.359 11.469 1 97.25 143 PHE B N 1
ATOM 4167 C CA . PHE B 1 143 ? 10.867 18.328 12.586 1 97.25 143 PHE B CA 1
ATOM 4168 C C . PHE B 1 143 ? 10.297 17.547 13.758 1 97.25 143 PHE B C 1
ATOM 4170 O O . PHE B 1 143 ? 10.906 17.484 14.82 1 97.25 143 PHE B O 1
ATOM 4177 N N . ALA B 1 144 ? 9.164 16.953 13.531 1 97 144 ALA B N 1
ATOM 4178 C CA . ALA B 1 144 ? 8.445 16.281 14.609 1 97 144 ALA B CA 1
ATOM 4179 C C . ALA B 1 144 ? 9.336 15.258 15.305 1 97 144 ALA B C 1
ATOM 4181 O O . ALA B 1 144 ? 9.328 15.148 16.531 1 97 144 ALA B O 1
ATOM 4182 N N . ALA B 1 145 ? 10.133 14.555 14.594 1 96.94 145 ALA B N 1
ATOM 4183 C CA . ALA B 1 145 ? 10.953 13.477 15.141 1 96.94 145 ALA B CA 1
ATOM 4184 C C . ALA B 1 145 ? 12.102 14.031 15.977 1 96.94 145 ALA B C 1
ATOM 4186 O O . ALA B 1 145 ? 12.828 13.273 16.625 1 96.94 145 ALA B O 1
ATOM 4187 N N . ALA B 1 146 ? 12.266 15.281 16 1 95.5 146 ALA B N 1
ATOM 4188 C CA . ALA B 1 146 ? 13.312 15.93 16.797 1 95.5 146 ALA B CA 1
ATOM 4189 C C . ALA B 1 146 ? 12.719 16.984 17.734 1 95.5 146 ALA B C 1
ATOM 4191 O O . ALA B 1 146 ? 13.43 17.859 18.219 1 95.5 146 ALA B O 1
ATOM 4192 N N . MET B 1 147 ? 11.508 16.969 17.875 1 93.69 147 MET B N 1
ATOM 4193 C CA . MET B 1 147 ? 10.852 17.859 18.828 1 93.69 147 MET B CA 1
ATOM 4194 C C . MET B 1 147 ? 10.75 17.203 20.203 1 93.69 147 MET B C 1
ATOM 4196 O O . MET B 1 147 ? 10.898 15.984 20.328 1 93.69 147 MET B O 1
ATOM 4200 N N . PRO B 1 148 ? 10.461 17.922 21.219 1 88.81 148 PRO B N 1
ATOM 4201 C CA . PRO B 1 148 ? 10.484 17.375 22.578 1 88.81 148 PRO B CA 1
ATOM 4202 C C . PRO B 1 148 ? 9.547 16.188 22.75 1 88.81 148 PRO B C 1
ATOM 4204 O O . PRO B 1 148 ? 9.906 15.211 23.406 1 88.81 148 PRO B O 1
ATOM 4207 N N . PHE B 1 149 ? 8.414 16.172 22.172 1 90.12 149 PHE B N 1
ATOM 4208 C CA . PHE B 1 149 ? 7.434 15.102 22.375 1 90.12 149 PHE B CA 1
ATOM 4209 C C . PHE B 1 149 ? 7.895 13.812 21.719 1 90.12 149 PHE B C 1
ATOM 4211 O O . PHE B 1 149 ? 7.348 12.742 21.984 1 90.12 149 PHE B O 1
ATOM 4218 N N . SER B 1 150 ? 8.875 13.891 20.812 1 92.5 150 SER B N 1
ATOM 4219 C CA . SER B 1 150 ? 9.32 12.711 20.078 1 92.5 150 SER B CA 1
ATOM 4220 C C . SER B 1 150 ? 9.992 11.711 21 1 92.5 150 SER B C 1
ATOM 4222 O O . SER B 1 150 ? 10.133 10.531 20.656 1 92.5 150 SER B O 1
ATOM 4224 N N . SER B 1 151 ? 10.453 12.109 22.172 1 89.94 151 SER B N 1
ATOM 4225 C CA . SER B 1 151 ? 11.109 11.234 23.141 1 89.94 151 SER B CA 1
ATOM 4226 C C . SER B 1 151 ? 10.172 10.141 23.641 1 89.94 151 SER B C 1
ATOM 4228 O O . SER B 1 151 ? 10.609 9.109 24.156 1 89.94 151 SER B O 1
ATOM 4230 N N . ASP B 1 152 ? 8.859 10.367 23.484 1 91.44 152 ASP B N 1
ATOM 4231 C CA . ASP B 1 152 ? 7.855 9.398 23.922 1 91.44 152 ASP B CA 1
ATOM 4232 C C . ASP B 1 152 ? 7.723 8.258 22.906 1 91.44 152 ASP B C 1
ATOM 4234 O O . ASP B 1 152 ? 7.027 7.273 23.156 1 91.44 152 ASP B O 1
ATOM 4238 N N . PHE B 1 153 ? 8.414 8.359 21.781 1 94.88 153 PHE B N 1
ATOM 4239 C CA . PHE B 1 153 ? 8.227 7.406 20.703 1 94.88 153 PHE B CA 1
ATOM 4240 C C . PHE B 1 153 ? 9.5 6.605 20.453 1 94.88 153 PHE B C 1
ATOM 4242 O O . PHE B 1 153 ? 10.609 7.121 20.625 1 94.88 153 PHE B O 1
ATOM 4249 N N . LYS B 1 154 ? 9.305 5.371 20.047 1 95.19 154 LYS B N 1
ATOM 4250 C CA . LYS B 1 154 ? 10.414 4.496 19.688 1 95.19 154 LYS B CA 1
ATOM 4251 C C . LYS B 1 154 ? 10.805 4.688 18.219 1 95.19 154 LYS B C 1
ATOM 4253 O O . LYS B 1 154 ? 10.07 5.301 17.453 1 95.19 154 LYS B O 1
ATOM 4258 N N . ASP B 1 155 ? 11.883 4.086 17.875 1 95.06 155 ASP B N 1
ATOM 4259 C CA . ASP B 1 155 ? 12.453 4.234 16.531 1 95.06 155 ASP B CA 1
ATOM 4260 C C . ASP B 1 155 ? 11.523 3.658 15.477 1 95.06 155 ASP B C 1
ATOM 4262 O O . ASP B 1 155 ? 11.438 4.188 14.367 1 95.06 155 ASP B O 1
ATOM 4266 N N . ASP B 1 156 ? 10.781 2.641 15.812 1 94.81 156 ASP B N 1
ATOM 4267 C CA . ASP B 1 156 ? 9.961 1.95 14.82 1 94.81 156 ASP B CA 1
ATOM 4268 C C . ASP B 1 156 ? 8.523 2.48 14.828 1 94.81 156 ASP B C 1
ATOM 4270 O O . ASP B 1 156 ? 7.707 2.076 14.008 1 94.81 156 ASP B O 1
ATOM 4274 N N . ASP B 1 157 ? 8.242 3.424 15.75 1 97.31 157 ASP B N 1
ATOM 4275 C CA . ASP B 1 157 ? 6.953 4.109 15.688 1 97.31 157 ASP B CA 1
ATOM 4276 C C . ASP B 1 157 ? 6.844 4.953 14.414 1 97.31 157 ASP B C 1
ATOM 4278 O O . ASP B 1 157 ? 7.84 5.168 13.719 1 97.31 157 ASP B O 1
ATOM 4282 N N . ILE B 1 158 ? 5.598 5.332 14.086 1 98.25 158 ILE B N 1
ATOM 4283 C CA . ILE B 1 158 ? 5.375 5.969 12.797 1 98.25 158 ILE B CA 1
ATOM 4284 C C . ILE B 1 158 ? 4.793 7.363 13 1 98.25 158 ILE B C 1
ATOM 4286 O O . ILE B 1 158 ? 3.861 7.543 13.789 1 98.25 158 ILE B O 1
ATOM 4290 N N . PHE B 1 159 ? 5.398 8.359 12.359 1 98.44 159 PHE B N 1
ATOM 4291 C CA . PHE B 1 159 ? 4.816 9.688 12.234 1 98.44 159 PHE B CA 1
ATOM 4292 C C . PHE B 1 159 ? 4.281 9.914 10.82 1 98.44 159 PHE B C 1
ATOM 4294 O O . PHE B 1 159 ? 4.957 9.609 9.836 1 98.44 159 PHE B O 1
ATOM 4301 N N . ILE B 1 160 ? 3.092 10.414 10.773 1 98.56 160 ILE B N 1
ATOM 4302 C CA . ILE B 1 160 ? 2.453 10.812 9.523 1 98.56 160 ILE B CA 1
ATOM 4303 C C . ILE B 1 160 ? 2.264 12.328 9.5 1 98.56 160 ILE B C 1
ATOM 4305 O O . ILE B 1 160 ? 1.683 12.898 10.422 1 98.56 160 ILE B O 1
ATOM 4309 N N . THR B 1 161 ? 2.748 12.961 8.469 1 98.38 161 THR B N 1
ATOM 4310 C CA . THR B 1 161 ? 2.379 14.359 8.328 1 98.38 161 THR B CA 1
ATOM 4311 C C . THR B 1 161 ? 0.908 14.5 7.938 1 98.38 161 THR B C 1
ATOM 4313 O O . THR B 1 161 ? 0.369 13.648 7.223 1 98.38 161 THR B O 1
ATOM 4316 N N . SER B 1 162 ? 0.282 15.562 8.375 1 97.56 162 SER B N 1
ATOM 4317 C CA . SER B 1 162 ? -1.118 15.781 8.031 1 97.56 162 SER B CA 1
ATOM 4318 C C . SER B 1 162 ? -1.459 17.266 8.023 1 97.56 162 SER B C 1
ATOM 4320 O O . SER B 1 162 ? -0.952 18.031 8.844 1 97.56 162 SER B O 1
ATOM 4322 N N . ASP B 1 163 ? -2.312 17.594 7.113 1 95.44 163 ASP B N 1
ATOM 4323 C CA . ASP B 1 163 ? -2.887 18.938 7.109 1 95.44 163 ASP B CA 1
ATOM 4324 C C . ASP B 1 163 ? -4.117 19.016 8.016 1 95.44 163 ASP B C 1
ATOM 4326 O O . ASP B 1 163 ? -4.754 18 8.281 1 95.44 163 ASP B O 1
ATOM 4330 N N . SER B 1 164 ? -4.395 20.234 8.461 1 95.94 164 SER B N 1
ATOM 4331 C CA . SER B 1 164 ? -5.539 20.422 9.352 1 95.94 164 SER B CA 1
ATOM 4332 C C . SER B 1 164 ? -6.848 20.406 8.57 1 95.94 164 SER B C 1
ATOM 4334 O O . SER B 1 164 ? -7.926 20.312 9.164 1 95.94 164 SER B O 1
ATOM 4336 N N . ASP B 1 165 ? -6.777 20.547 7.258 1 96.25 165 ASP B N 1
ATOM 4337 C CA . ASP B 1 165 ? -7.996 20.578 6.457 1 96.25 165 ASP B CA 1
ATOM 4338 C C . ASP B 1 165 ? -8.094 19.359 5.547 1 96.25 165 ASP B C 1
ATOM 4340 O O . ASP B 1 165 ? -8.781 19.391 4.527 1 96.25 165 ASP B O 1
ATOM 4344 N N . ILE B 1 166 ? -7.395 18.328 5.848 1 96.38 166 ILE B N 1
ATOM 4345 C CA . ILE B 1 166 ? -7.504 17.047 5.184 1 96.38 166 ILE B CA 1
ATOM 4346 C C . ILE B 1 166 ? -8.102 16.016 6.145 1 96.38 166 ILE B C 1
ATOM 4348 O O . ILE B 1 166 ? -7.652 15.891 7.285 1 96.38 166 ILE B O 1
ATOM 4352 N N . ILE B 1 167 ? -9.094 15.305 5.676 1 97.62 167 ILE B N 1
ATOM 4353 C CA . ILE B 1 167 ? -9.773 14.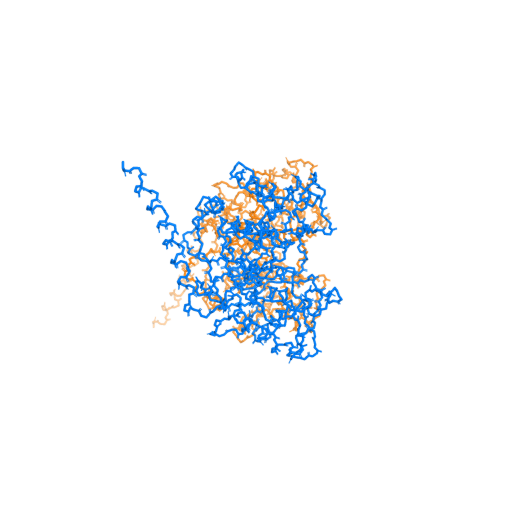273 6.461 1 97.62 167 ILE B CA 1
ATOM 4354 C C . ILE B 1 167 ? -9.453 12.898 5.883 1 97.62 167 ILE B C 1
ATOM 4356 O O . ILE B 1 167 ? -9.914 12.555 4.793 1 97.62 167 ILE B O 1
ATOM 4360 N N . PRO B 1 168 ? -8.742 12.102 6.625 1 96 168 PRO B N 1
ATOM 4361 C CA . PRO B 1 168 ? -8.438 10.75 6.141 1 96 168 PRO B CA 1
ATOM 4362 C C . PRO B 1 168 ? -9.602 9.781 6.352 1 96 168 PRO B C 1
ATOM 4364 O O . PRO B 1 168 ? -10.297 9.852 7.367 1 96 168 PRO B O 1
ATOM 4367 N N . PHE B 1 169 ? -9.727 8.789 5.402 1 93.94 169 PHE B N 1
ATOM 4368 C CA . PHE B 1 169 ? -10.781 7.789 5.531 1 93.94 169 PHE B CA 1
ATOM 4369 C C . PHE B 1 169 ? -10.188 6.422 5.852 1 93.94 169 PHE B C 1
ATOM 4371 O O . PHE B 1 169 ? -10.844 5.59 6.484 1 93.94 169 PHE B O 1
ATOM 4378 N N . HIS B 1 170 ? -8.969 6.215 5.289 1 89.88 170 HIS B N 1
ATOM 4379 C CA . HIS B 1 170 ? -8.258 4.957 5.469 1 89.88 170 HIS B CA 1
ATOM 4380 C C . HIS B 1 170 ? -6.809 5.191 5.879 1 89.88 170 HIS B C 1
ATOM 4382 O O . HIS B 1 170 ? -6.195 6.18 5.473 1 89.88 170 HIS B O 1
ATOM 4388 N N . LEU B 1 171 ? -6.32 4.207 6.586 1 91.75 171 LEU B N 1
ATOM 4389 C CA . LEU B 1 171 ? -4.953 4.355 7.074 1 91.75 171 LEU B CA 1
ATOM 4390 C C . LEU B 1 171 ? -3.957 3.744 6.098 1 91.75 171 LEU B C 1
ATOM 4392 O O . LEU B 1 171 ? -2.812 4.191 6.008 1 91.75 171 LEU B O 1
ATOM 4396 N N . ALA B 1 172 ? -4.309 2.771 5.355 1 86.88 172 ALA B N 1
ATOM 4397 C CA . ALA B 1 172 ? -3.414 1.903 4.594 1 86.88 172 ALA B CA 1
ATOM 4398 C C . ALA B 1 172 ? -2.572 2.711 3.611 1 86.88 172 ALA B C 1
ATOM 4400 O O . ALA B 1 172 ? -1.379 2.447 3.441 1 86.88 172 ALA B O 1
ATOM 4401 N N . ASN B 1 173 ? -3.127 3.713 3.047 1 86.31 173 ASN B N 1
ATOM 4402 C CA . ASN B 1 173 ? -2.406 4.477 2.035 1 86.31 173 ASN B CA 1
ATOM 4403 C C . ASN B 1 173 ? -1.652 5.652 2.65 1 86.31 173 ASN B C 1
ATOM 4405 O O . ASN B 1 173 ? -1.221 6.559 1.937 1 86.31 173 ASN B O 1
ATOM 4409 N N . HIS B 1 174 ? -1.469 5.523 3.924 1 92 174 HIS B N 1
ATOM 4410 C CA . HIS B 1 174 ? -0.809 6.652 4.574 1 92 174 HIS B CA 1
ATOM 4411 C C . HIS B 1 174 ? 0.36 6.184 5.434 1 92 174 HIS B C 1
ATOM 4413 O O . HIS B 1 174 ? 1.021 7 6.086 1 92 174 HIS B O 1
ATOM 4419 N N . ILE B 1 175 ? 0.579 4.906 5.453 1 93.62 175 ILE B N 1
ATOM 4420 C CA . ILE B 1 175 ? 1.624 4.414 6.344 1 93.62 175 ILE B CA 1
ATOM 4421 C C . ILE B 1 175 ? 2.439 3.336 5.633 1 93.62 175 ILE B C 1
ATOM 4423 O O . ILE B 1 175 ? 1.929 2.643 4.75 1 93.62 175 ILE B O 1
ATOM 4427 N N . PRO B 1 176 ? 3.689 3.193 6.027 1 94.69 176 PRO B N 1
ATOM 4428 C CA . PRO B 1 176 ? 4.484 2.074 5.516 1 94.69 176 PRO B CA 1
ATOM 4429 C C . PRO B 1 176 ? 4.004 0.722 6.035 1 94.69 176 PRO B C 1
ATOM 4431 O O . PRO B 1 176 ? 3.299 0.66 7.047 1 94.69 176 PRO B O 1
ATOM 4434 N N . ASN B 1 177 ? 4.301 -0.295 5.305 1 92.69 177 ASN B N 1
ATOM 4435 C CA . ASN B 1 177 ? 4.004 -1.676 5.672 1 92.69 177 ASN B CA 1
ATOM 4436 C C . ASN B 1 177 ? 5.223 -2.369 6.281 1 92.69 177 ASN B C 1
ATOM 4438 O O . ASN B 1 177 ? 6.176 -2.695 5.57 1 92.69 177 ASN B O 1
ATOM 4442 N N . PRO B 1 178 ? 5.176 -2.65 7.527 1 91.5 178 PRO B N 1
ATOM 4443 C CA . PRO B 1 178 ? 6.359 -3.24 8.156 1 91.5 178 PRO B CA 1
ATOM 4444 C C . PRO B 1 178 ? 6.648 -4.656 7.66 1 91.5 178 PRO B C 1
ATOM 4446 O O . PRO B 1 178 ? 7.801 -5.094 7.66 1 91.5 178 PRO B O 1
ATOM 4449 N N . LEU B 1 179 ? 5.641 -5.352 7.25 1 90.81 179 LEU B N 1
ATOM 4450 C CA . LEU B 1 179 ? 5.855 -6.703 6.742 1 90.81 179 LEU B CA 1
ATOM 4451 C C . LEU B 1 179 ? 6.703 -6.68 5.473 1 90.81 179 LEU B C 1
ATOM 4453 O O . LEU B 1 179 ? 7.438 -7.629 5.195 1 90.81 179 LEU B O 1
ATOM 4457 N N . ALA B 1 180 ? 6.609 -5.652 4.758 1 91.12 180 ALA B N 1
ATOM 4458 C CA . ALA B 1 180 ? 7.391 -5.488 3.535 1 91.12 180 ALA B CA 1
ATOM 4459 C C . ALA B 1 180 ? 8.688 -4.738 3.812 1 91.12 180 ALA B C 1
ATOM 4461 O O . ALA B 1 180 ? 9.352 -4.262 2.887 1 91.12 180 ALA B O 1
ATOM 4462 N N . LYS B 1 181 ? 9 -4.426 5.082 1 88.81 181 LYS B N 1
ATOM 4463 C CA . LYS B 1 181 ? 10.203 -3.74 5.523 1 88.81 181 LYS B CA 1
ATOM 4464 C C . LYS B 1 181 ? 10.234 -2.299 5.027 1 88.81 181 LYS B C 1
ATOM 4466 O O . LYS B 1 181 ? 11.305 -1.732 4.809 1 88.81 181 LYS B O 1
ATOM 4471 N N . GLN B 1 182 ? 9.078 -1.825 4.82 1 92.75 182 GLN B N 1
ATOM 4472 C CA . GLN B 1 182 ? 8.984 -0.421 4.434 1 92.75 182 GLN B CA 1
ATOM 4473 C C . GLN B 1 182 ? 9.203 0.495 5.637 1 92.75 182 GLN B C 1
ATOM 4475 O O . GLN B 1 182 ? 8.727 0.212 6.734 1 92.75 182 GLN B O 1
ATOM 4480 N N . ARG B 1 183 ? 9.914 1.594 5.332 1 95.5 183 ARG B N 1
ATOM 4481 C CA . ARG B 1 183 ? 10.148 2.582 6.379 1 95.5 183 ARG B CA 1
ATOM 4482 C C . ARG B 1 183 ? 9.57 3.939 5.996 1 95.5 183 ARG B C 1
ATOM 4484 O O . ARG B 1 183 ? 9.477 4.84 6.828 1 95.5 183 ARG B O 1
ATOM 4491 N N . LEU B 1 184 ? 9.156 4.078 4.75 1 96.5 184 LEU B N 1
ATOM 4492 C CA . LEU B 1 184 ? 8.648 5.336 4.215 1 96.5 184 LEU B CA 1
ATOM 4493 C C . LEU B 1 184 ? 7.527 5.09 3.211 1 96.5 184 LEU B C 1
ATOM 4495 O O . LEU B 1 184 ? 7.621 4.184 2.381 1 96.5 184 LEU B O 1
ATOM 4499 N N . TYR B 1 185 ? 6.465 5.777 3.375 1 94.25 185 TYR B N 1
ATOM 4500 C CA . TYR B 1 185 ? 5.363 5.809 2.42 1 94.25 185 TYR B CA 1
ATOM 4501 C C . TYR B 1 185 ? 4.992 7.242 2.061 1 94.25 185 TYR B C 1
ATOM 4503 O O . TYR B 1 185 ? 4.715 8.055 2.943 1 94.25 185 TYR B O 1
ATOM 4511 N N . ILE B 1 186 ? 4.996 7.547 0.771 1 93.12 186 ILE B N 1
ATOM 4512 C CA . ILE B 1 186 ? 4.633 8.883 0.3 1 93.12 186 ILE B CA 1
ATOM 4513 C C . ILE B 1 186 ? 3.334 8.805 -0.5 1 93.12 186 ILE B C 1
ATOM 4515 O O . ILE B 1 186 ? 3.332 8.367 -1.653 1 93.12 186 ILE B O 1
ATOM 4519 N N . TYR B 1 187 ? 2.303 9.312 0.118 1 90.56 187 TYR B N 1
ATOM 4520 C CA . TYR B 1 187 ? 1.002 9.359 -0.539 1 90.56 187 TYR B CA 1
ATOM 4521 C C . TYR B 1 187 ? 1.027 10.305 -1.735 1 90.56 187 TYR B C 1
ATOM 4523 O O . TYR B 1 187 ? 1.5 11.438 -1.628 1 90.56 187 TYR B O 1
ATOM 4531 N N . ASN B 1 188 ? 0.668 9.828 -2.988 1 87.38 188 ASN B N 1
ATOM 4532 C CA . ASN B 1 188 ? 0.572 10.609 -4.215 1 87.38 188 ASN B CA 1
ATOM 4533 C C . ASN B 1 188 ? 1.938 11.125 -4.656 1 87.38 188 ASN B C 1
ATOM 4535 O O . ASN B 1 188 ? 2.055 12.258 -5.133 1 87.38 188 ASN B O 1
ATOM 4539 N N . ALA B 1 189 ? 2.912 10.305 -4.465 1 87.62 189 ALA B N 1
ATOM 4540 C CA . ALA B 1 189 ? 4.297 10.695 -4.727 1 87.62 189 ALA B CA 1
ATOM 4541 C C . ALA B 1 189 ? 4.492 11.07 -6.191 1 87.62 189 ALA B C 1
ATOM 4543 O O . ALA B 1 189 ? 5.359 11.883 -6.52 1 87.62 189 ALA B O 1
ATOM 4544 N N . ALA B 1 190 ? 3.682 10.555 -7.062 1 81.5 190 ALA B N 1
ATOM 4545 C CA . ALA B 1 190 ? 3.912 10.719 -8.492 1 81.5 190 ALA B CA 1
ATOM 4546 C C . ALA B 1 190 ? 2.953 11.75 -9.086 1 81.5 190 ALA B C 1
ATOM 4548 O O . ALA B 1 190 ? 2.863 11.898 -10.305 1 81.5 190 ALA B O 1
ATOM 4549 N N . CYS B 1 191 ? 2.281 12.406 -8.297 1 83 191 CYS B N 1
ATOM 4550 C CA . CYS B 1 191 ? 1.213 13.266 -8.789 1 83 191 CYS B CA 1
ATOM 4551 C C . CYS B 1 191 ? 1.737 14.664 -9.102 1 83 191 CYS B C 1
ATOM 4553 O O . CYS B 1 191 ? 1.021 15.492 -9.672 1 83 191 CYS B O 1
ATOM 4555 N N . TYR B 1 192 ? 2.975 14.852 -8.719 1 85.88 192 TYR B N 1
ATOM 4556 C CA . TYR B 1 192 ? 3.514 16.188 -8.938 1 85.88 192 TYR B CA 1
ATOM 4557 C C . TYR B 1 192 ? 4.754 16.141 -9.82 1 85.88 192 TYR B C 1
ATOM 4559 O O . TYR B 1 192 ? 5.32 15.062 -10.047 1 85.88 192 TYR B O 1
ATOM 4567 N N . GLY B 1 193 ? 5.098 17.203 -10.422 1 89.56 193 GLY B N 1
ATOM 4568 C CA . GLY B 1 193 ? 6.305 17.297 -11.234 1 89.56 193 GLY B CA 1
ATOM 4569 C C . GLY B 1 193 ? 7.57 17.422 -10.406 1 89.56 193 GLY B C 1
ATOM 4570 O O . GLY B 1 193 ? 7.812 16.609 -9.508 1 89.56 193 GLY B O 1
ATOM 4571 N N . THR B 1 194 ? 8.352 18.297 -10.719 1 94.88 194 THR B N 1
ATOM 4572 C CA . THR B 1 194 ? 9.617 18.531 -10.023 1 94.88 194 THR B CA 1
ATOM 4573 C C . THR B 1 194 ? 9.578 19.844 -9.258 1 94.88 194 THR B C 1
ATOM 4575 O O . THR B 1 194 ? 8.672 20.672 -9.461 1 94.88 194 THR B O 1
ATOM 4578 N N . THR B 1 195 ? 10.477 20 -8.32 1 96.12 195 THR B N 1
ATOM 4579 C CA . THR B 1 195 ? 10.672 21.25 -7.602 1 96.12 195 THR B CA 1
ATOM 4580 C C . THR B 1 195 ? 12.156 21.594 -7.488 1 96.12 195 THR B C 1
ATOM 4582 O O . THR B 1 195 ? 13 20.688 -7.461 1 96.12 195 THR B O 1
ATOM 4585 N N . LYS B 1 196 ? 12.406 22.906 -7.426 1 96.44 196 LYS B N 1
ATOM 4586 C CA . LYS B 1 196 ? 13.773 23.344 -7.141 1 96.44 196 LYS B CA 1
ATOM 4587 C C . LYS B 1 196 ? 14.172 23 -5.707 1 96.44 196 LYS B C 1
ATOM 4589 O O . LYS B 1 196 ? 13.344 23.078 -4.793 1 96.44 196 LYS B O 1
ATOM 4594 N N . VAL B 1 197 ? 15.43 22.688 -5.555 1 97.31 197 VAL B N 1
ATOM 4595 C CA . VAL B 1 197 ? 15.945 22.422 -4.215 1 97.31 197 VAL B CA 1
ATOM 4596 C C . VAL B 1 197 ? 16.172 23.75 -3.486 1 97.31 197 VAL B C 1
ATOM 4598 O O . VAL B 1 197 ? 16.219 24.812 -4.113 1 97.31 197 VAL B O 1
ATOM 4601 N N . PRO B 1 198 ? 16.219 23.688 -2.111 1 97.19 198 PRO B N 1
ATOM 4602 C CA . PRO B 1 198 ? 16.594 24.922 -1.415 1 97.19 198 PRO B CA 1
ATOM 4603 C C . PRO B 1 198 ? 17.844 25.578 -1.988 1 97.19 198 PRO B C 1
ATOM 4605 O O . PRO B 1 198 ? 18.812 24.875 -2.322 1 97.19 198 PRO B O 1
ATOM 4608 N N . PRO B 1 199 ? 17.844 26.859 -2.039 1 96.19 199 PRO B N 1
ATOM 4609 C CA . PRO B 1 199 ? 18.906 27.578 -2.76 1 96.19 199 PRO B CA 1
ATOM 4610 C C . PRO B 1 199 ? 20.297 27.281 -2.215 1 96.19 199 PRO B C 1
ATOM 4612 O O . PRO B 1 199 ? 21.281 27.312 -2.963 1 96.19 199 PRO B O 1
ATOM 4615 N N . ALA B 1 200 ? 20.453 26.984 -1.013 1 95.5 200 ALA B N 1
ATOM 4616 C CA . ALA B 1 200 ? 21.766 26.719 -0.412 1 95.5 200 ALA B CA 1
ATOM 4617 C C . ALA B 1 200 ? 22.422 25.484 -1.037 1 95.5 200 ALA B C 1
ATOM 4619 O O . ALA B 1 200 ? 23.625 25.266 -0.863 1 95.5 200 ALA B O 1
ATOM 4620 N N . HIS B 1 201 ? 21.688 24.766 -1.74 1 95.62 201 HIS B N 1
ATOM 4621 C CA . HIS B 1 201 ? 22.188 23.484 -2.213 1 95.62 201 HIS B CA 1
ATOM 4622 C C . HIS B 1 201 ? 22.344 23.469 -3.729 1 95.62 201 HIS B C 1
ATOM 4624 O O . HIS B 1 201 ? 22.562 22.422 -4.332 1 95.62 201 HIS B O 1
ATOM 4630 N N . GLY B 1 202 ? 22.125 24.562 -4.305 1 93.31 202 GLY B N 1
ATOM 4631 C CA . GLY B 1 202 ? 22.359 24.672 -5.738 1 93.31 202 GLY B CA 1
ATOM 4632 C C . GLY B 1 202 ? 21.094 24.969 -6.527 1 93.31 202 GLY B C 1
ATOM 4633 O O . GLY B 1 202 ? 20.094 25.422 -5.965 1 93.31 202 GLY B O 1
ATOM 4634 N N . TYR B 1 203 ? 21.312 24.766 -7.914 1 92.38 203 TYR B N 1
ATOM 4635 C CA . TYR B 1 203 ? 20.219 25.141 -8.812 1 92.38 203 TYR B CA 1
ATOM 4636 C C . TYR B 1 203 ? 19.766 23.953 -9.648 1 92.38 203 TYR B C 1
ATOM 4638 O O . TYR B 1 203 ? 19.922 23.938 -10.867 1 92.38 203 TYR B O 1
ATOM 4646 N N . TYR B 1 204 ? 19.281 22.953 -9.031 1 95.94 204 TYR B N 1
ATOM 4647 C CA . TYR B 1 204 ? 18.734 21.797 -9.727 1 95.94 204 TYR B CA 1
ATOM 4648 C C . TYR B 1 204 ? 17.375 21.406 -9.156 1 95.94 204 TYR B C 1
ATOM 4650 O O . TYR B 1 204 ? 16.891 22.016 -8.195 1 95.94 204 TYR B O 1
ATOM 4658 N N . SER B 1 205 ? 16.766 20.5 -9.844 1 97.56 205 SER B N 1
ATOM 4659 C CA . SER B 1 205 ? 15.43 20.094 -9.438 1 97.56 205 SER B CA 1
ATOM 4660 C C . SER B 1 205 ? 15.406 18.625 -9.031 1 97.56 205 SER B C 1
ATOM 4662 O O . SER B 1 205 ? 16.281 17.844 -9.422 1 97.56 205 SER B O 1
ATOM 4664 N N . VAL B 1 206 ? 14.492 18.297 -8.219 1 96.62 206 VAL B N 1
ATOM 4665 C CA . VAL B 1 206 ? 14.195 16.938 -7.801 1 96.62 206 VAL B CA 1
ATOM 4666 C C . VAL B 1 206 ? 12.695 16.672 -7.922 1 96.62 206 VAL B C 1
ATOM 4668 O O . VAL B 1 206 ? 11.898 17.609 -8.062 1 96.62 206 VAL B O 1
ATOM 4671 N N . PRO B 1 207 ? 12.305 15.383 -7.879 1 93.38 207 PRO B N 1
ATOM 4672 C CA . PRO B 1 207 ? 10.867 15.141 -7.816 1 93.38 207 PRO B CA 1
ATOM 4673 C C . PRO B 1 207 ? 10.195 15.844 -6.637 1 93.38 207 PRO B C 1
ATOM 4675 O O . PRO B 1 207 ? 10.766 15.898 -5.543 1 93.38 207 PRO B O 1
ATOM 4678 N N . MET B 1 208 ? 9.008 16.344 -6.891 1 95.12 208 MET B N 1
ATOM 4679 C CA . MET B 1 208 ? 8.266 17 -5.816 1 95.12 208 MET B CA 1
ATOM 4680 C C . MET B 1 208 ? 7.344 16.016 -5.113 1 95.12 208 MET B C 1
ATOM 4682 O O . MET B 1 208 ? 6.453 15.43 -5.738 1 95.12 208 MET B O 1
ATOM 4686 N N . TYR B 1 209 ? 7.508 15.828 -3.838 1 94.31 209 TYR B N 1
ATOM 4687 C CA . TYR B 1 209 ? 6.664 14.961 -3.021 1 94.31 209 TYR B CA 1
ATOM 4688 C C . TYR B 1 209 ? 5.664 15.781 -2.213 1 94.31 209 TYR B C 1
ATOM 4690 O O . TYR B 1 209 ? 6.051 16.703 -1.488 1 94.31 209 TYR B O 1
ATOM 4698 N N . PRO B 1 210 ? 4.418 15.43 -2.326 1 92.5 210 PRO B N 1
ATOM 4699 C CA . PRO B 1 210 ? 3.414 16.172 -1.555 1 92.5 210 PRO B CA 1
ATOM 4700 C C . PRO B 1 210 ? 3.52 15.914 -0.053 1 92.5 210 PRO B C 1
ATOM 4702 O O . PRO B 1 210 ? 3.801 14.789 0.368 1 92.5 210 PRO B O 1
ATOM 4705 N N . MET B 1 211 ? 3.188 16.922 0.72 1 92.56 211 MET B N 1
ATOM 4706 C CA . MET B 1 211 ? 3.295 16.844 2.174 1 92.56 211 MET B CA 1
ATOM 4707 C C . MET B 1 211 ? 1.946 16.516 2.805 1 92.56 211 MET B C 1
ATOM 4709 O O . MET B 1 211 ? 1.79 16.594 4.023 1 92.56 211 MET B O 1
ATOM 4713 N N . THR B 1 212 ? 0.975 16.203 1.968 1 91.06 212 THR B N 1
ATOM 4714 C CA . THR B 1 212 ? -0.327 15.875 2.541 1 91.06 212 THR B CA 1
ATOM 4715 C C . THR B 1 212 ? -0.2 14.75 3.568 1 91.06 212 THR B C 1
ATOM 4717 O O . THR B 1 212 ? -0.542 14.938 4.738 1 91.06 212 THR B O 1
ATOM 4720 N N . THR B 1 213 ? 0.34 13.602 3.119 1 94.69 213 THR B N 1
ATOM 4721 C CA . THR B 1 213 ? 0.704 12.57 4.086 1 94.69 213 THR B CA 1
ATOM 4722 C C . THR B 1 213 ? 1.998 11.875 3.67 1 94.69 213 THR B C 1
ATOM 4724 O O . THR B 1 213 ? 2.104 11.359 2.555 1 94.69 213 THR B O 1
ATOM 4727 N N . ILE B 1 214 ? 2.906 11.984 4.434 1 96.88 214 ILE B N 1
ATOM 4728 C CA . ILE B 1 214 ? 4.121 11.18 4.41 1 96.88 214 ILE B CA 1
ATOM 4729 C C . ILE B 1 214 ? 4.254 10.398 5.719 1 96.88 214 ILE B C 1
ATOM 4731 O O . ILE B 1 214 ? 4.363 10.992 6.793 1 96.88 214 ILE B O 1
ATOM 4735 N N . GLY B 1 215 ? 4.098 9.109 5.605 1 97.5 215 GLY B N 1
ATOM 4736 C CA . GLY B 1 215 ? 4.301 8.234 6.754 1 97.5 215 GLY B CA 1
ATOM 4737 C C . GLY B 1 215 ? 5.668 7.578 6.766 1 97.5 215 GLY B C 1
ATOM 4738 O O . GLY B 1 215 ? 6.086 6.977 5.777 1 97.5 215 GLY B O 1
ATOM 4739 N N . ALA B 1 216 ? 6.395 7.723 7.859 1 98.12 216 ALA B N 1
ATOM 4740 C CA . ALA B 1 216 ? 7.711 7.102 8.016 1 98.12 216 ALA B CA 1
ATOM 4741 C C . ALA B 1 216 ? 7.961 6.715 9.469 1 98.12 216 ALA B C 1
ATOM 4743 O O . ALA B 1 216 ? 7.344 7.266 10.383 1 98.12 216 ALA B O 1
ATOM 4744 N N . THR B 1 217 ? 8.812 5.781 9.664 1 97.31 217 THR B N 1
ATOM 4745 C CA . THR B 1 217 ? 9.266 5.504 11.023 1 97.31 217 THR B CA 1
ATOM 4746 C C . THR B 1 217 ? 9.992 6.711 11.609 1 97.31 217 THR B C 1
ATOM 4748 O O . THR B 1 217 ? 10.562 7.52 10.875 1 97.31 217 THR B O 1
ATOM 4751 N N . VAL B 1 218 ? 9.945 6.781 12.898 1 97.12 218 VAL B N 1
ATOM 4752 C CA . VAL B 1 218 ? 10.609 7.887 13.578 1 97.12 218 VAL B CA 1
ATOM 4753 C C . VAL B 1 218 ? 12.094 7.898 13.227 1 97.12 218 VAL B C 1
ATOM 4755 O O . VAL B 1 218 ? 12.656 8.953 12.922 1 97.12 218 VAL B O 1
ATOM 4758 N N . SER B 1 219 ? 12.711 6.766 13.172 1 96.19 219 SER B N 1
ATOM 4759 C CA . SER B 1 219 ? 14.117 6.672 12.812 1 96.19 219 SER B CA 1
ATOM 4760 C C . SER B 1 219 ? 14.352 7.137 11.375 1 96.19 219 SER B C 1
ATOM 4762 O O . SER B 1 219 ? 15.32 7.84 11.094 1 96.19 219 SER B O 1
ATOM 4764 N N . ALA B 1 220 ? 13.484 6.766 10.461 1 97.06 220 ALA B N 1
ATOM 4765 C CA . ALA B 1 220 ? 13.625 7.191 9.078 1 97.06 220 ALA B CA 1
ATOM 4766 C C . ALA B 1 220 ? 13.508 8.711 8.953 1 97.06 220 ALA B C 1
ATOM 4768 O O . ALA B 1 220 ? 14.258 9.344 8.203 1 97.06 220 ALA B O 1
ATOM 4769 N N . TRP B 1 221 ? 12.578 9.266 9.672 1 97.75 221 TRP B N 1
ATOM 4770 C CA . TRP B 1 221 ? 12.453 10.719 9.68 1 97.75 221 TRP B CA 1
ATOM 4771 C C . TRP B 1 221 ? 13.75 11.375 10.117 1 97.75 221 TRP B C 1
ATOM 4773 O O . TRP B 1 221 ? 14.203 12.352 9.5 1 97.75 221 TRP B O 1
ATOM 4783 N N . ARG B 1 222 ? 14.328 10.883 11.125 1 96.88 222 ARG B N 1
ATOM 4784 C CA . ARG B 1 222 ? 15.586 11.445 11.609 1 96.88 222 ARG B CA 1
ATOM 4785 C C . ARG B 1 222 ? 16.688 11.32 10.562 1 96.88 222 ARG B C 1
ATOM 4787 O O . ARG B 1 222 ? 17.453 12.258 10.352 1 96.88 222 ARG B O 1
ATOM 4794 N N . GLU B 1 223 ? 16.781 10.195 9.906 1 96.62 223 GLU B N 1
ATOM 4795 C CA . GLU B 1 223 ? 17.766 9.984 8.844 1 96.62 223 GLU B CA 1
ATOM 4796 C C . GLU B 1 223 ? 17.531 10.945 7.68 1 96.62 223 GLU B C 1
ATOM 4798 O O . GLU B 1 223 ? 18.469 11.555 7.172 1 96.62 223 GLU B O 1
ATOM 4803 N N . ILE B 1 224 ? 16.297 11.07 7.27 1 97.44 224 ILE B N 1
ATOM 4804 C CA . ILE B 1 224 ? 15.922 11.898 6.129 1 97.44 224 ILE B CA 1
ATOM 4805 C C . ILE B 1 224 ? 16.312 13.352 6.398 1 97.44 224 ILE B C 1
ATOM 4807 O O . ILE B 1 224 ? 16.938 14 5.559 1 97.44 224 ILE B O 1
ATOM 4811 N N . MET B 1 225 ? 15.945 13.797 7.57 1 96.69 225 MET B N 1
ATOM 4812 C CA . MET B 1 225 ? 16.156 15.211 7.895 1 96.69 225 MET B CA 1
ATOM 4813 C C . MET B 1 225 ? 17.578 15.445 8.383 1 96.69 225 MET B C 1
ATOM 4815 O O . MET B 1 225 ? 18.047 16.594 8.438 1 96.69 225 MET B O 1
ATOM 4819 N N . GLY B 1 226 ? 18.234 14.352 8.758 1 93.75 226 GLY B N 1
ATOM 4820 C CA . GLY B 1 226 ? 19.609 14.461 9.227 1 93.75 226 GLY B CA 1
ATOM 4821 C C . GLY B 1 226 ? 19.719 14.922 10.664 1 93.75 226 GLY B C 1
ATOM 4822 O O . GLY B 1 226 ? 20.609 15.688 11.016 1 93.75 226 GLY B O 1
ATOM 4823 N N . PHE B 1 227 ? 18.688 14.453 11.43 1 89.12 227 PHE B N 1
ATOM 4824 C CA . PHE B 1 227 ? 18.672 14.867 12.828 1 89.12 227 PHE B CA 1
ATOM 4825 C C . PHE B 1 227 ? 19.547 13.961 13.68 1 89.12 227 PHE B C 1
ATOM 4827 O O . PHE B 1 227 ? 19.578 12.742 13.469 1 89.12 227 PHE B O 1
ATOM 4834 N N . ARG B 1 228 ? 20.406 14.242 14.531 1 72.56 228 ARG B N 1
ATOM 4835 C CA . ARG B 1 228 ? 21.203 13.438 15.453 1 72.56 228 ARG B CA 1
ATOM 4836 C C . ARG B 1 228 ? 20.641 13.523 16.875 1 72.56 228 ARG B C 1
ATOM 4838 O O . ARG B 1 228 ? 20.25 12.508 17.453 1 72.56 228 ARG B O 1
ATOM 4845 N N . TRP B 1 229 ? 20.797 14.469 17.531 1 66.5 229 TRP B N 1
ATOM 4846 C CA . TRP B 1 229 ? 20.469 14.453 18.953 1 66.5 229 TRP B CA 1
ATOM 4847 C C . TRP B 1 229 ? 19.984 15.82 19.406 1 66.5 229 TRP B C 1
ATOM 4849 O O . TRP B 1 229 ? 20.203 16.203 20.562 1 66.5 229 TRP B O 1
ATOM 4859 N N . LYS B 1 230 ? 19.344 16.406 18.672 1 70.25 230 LYS B N 1
ATOM 4860 C CA . LYS B 1 230 ? 18.938 17.719 19.141 1 70.25 230 LYS B CA 1
ATOM 4861 C C . LYS B 1 230 ? 17.406 17.875 19.109 1 70.25 230 LYS B C 1
ATOM 4863 O O . LYS B 1 230 ? 16.766 17.422 18.172 1 70.25 230 LYS B O 1
ATOM 4868 N N . LYS B 1 231 ? 16.953 18.391 20.219 1 84.38 231 LYS B N 1
ATOM 4869 C CA . LYS B 1 231 ? 15.555 18.781 20.234 1 84.38 231 LYS B CA 1
ATOM 4870 C C . LYS B 1 231 ? 15.352 20.172 19.656 1 84.38 231 LYS B C 1
ATOM 4872 O O . LYS B 1 231 ? 16.078 21.109 20.016 1 84.38 231 LYS B O 1
ATOM 4877 N N . PHE B 1 232 ? 14.445 20.328 18.781 1 89.62 232 PHE B N 1
ATOM 4878 C CA . PHE B 1 232 ? 14.242 21.562 18.047 1 89.62 232 PHE B CA 1
ATOM 4879 C C . PHE B 1 232 ? 13.141 22.406 18.703 1 89.62 232 PHE B C 1
ATOM 4881 O O . PHE B 1 232 ? 12.055 21.891 18.984 1 89.62 232 PHE B O 1
ATOM 4888 N N . SER B 1 233 ? 13.461 23.656 18.969 1 86.5 233 SER B N 1
ATOM 4889 C CA . SER B 1 233 ? 12.477 24.672 19.297 1 86.5 233 SER B CA 1
ATOM 4890 C C . SER B 1 233 ? 11.992 25.391 18.031 1 86.5 233 SER B C 1
ATOM 4892 O O . SER B 1 233 ? 12.461 25.109 16.938 1 86.5 233 SER B O 1
ATOM 4894 N N . GLY B 1 234 ? 11.016 26.297 18.234 1 90.62 234 GLY B N 1
ATOM 4895 C CA . GLY B 1 234 ? 10.602 27.141 17.125 1 90.62 234 GLY B CA 1
ATOM 4896 C C . GLY B 1 234 ? 11.734 27.938 16.531 1 90.62 234 GLY B C 1
ATOM 4897 O O . GLY B 1 234 ? 11.867 28.016 15.297 1 90.62 234 GLY B O 1
ATOM 4898 N N . GLU B 1 235 ? 12.547 28.438 17.3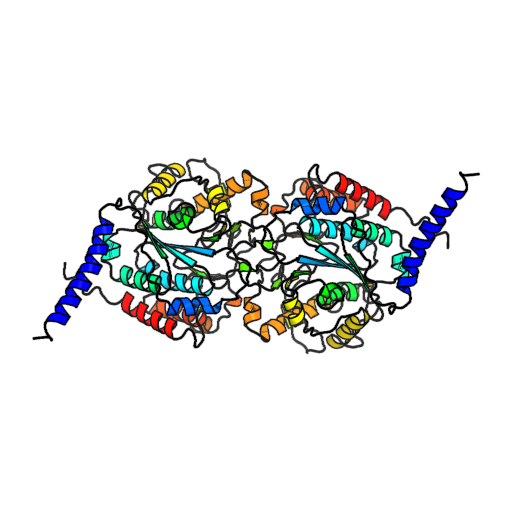75 1 90.56 235 GLU B N 1
ATOM 4899 C CA . GLU B 1 235 ? 13.703 29.234 16.953 1 90.56 235 GLU B CA 1
ATOM 4900 C C . GLU B 1 235 ? 14.695 28.375 16.172 1 90.56 235 GLU B C 1
ATOM 4902 O O . GLU B 1 235 ? 15.258 28.812 15.172 1 90.56 235 GLU B O 1
ATOM 4907 N N . ASP B 1 236 ? 14.938 27.234 16.625 1 91.88 236 ASP B N 1
ATOM 4908 C CA . ASP B 1 236 ? 15.852 26.312 15.953 1 91.88 236 ASP B CA 1
ATOM 4909 C C . ASP B 1 236 ? 15.359 25.984 14.547 1 91.88 236 ASP B C 1
ATOM 4911 O O . ASP B 1 236 ? 16.156 25.875 13.617 1 91.88 236 ASP B O 1
ATOM 4915 N N . ILE B 1 237 ? 14.078 25.812 14.414 1 95.88 237 ILE B N 1
ATOM 4916 C CA . ILE B 1 237 ? 13.5 25.5 13.117 1 95.88 237 ILE B CA 1
ATOM 4917 C C . ILE B 1 237 ? 13.703 26.672 12.156 1 95.88 237 ILE B C 1
ATOM 4919 O O . ILE B 1 237 ? 14.102 26.469 11.008 1 95.88 237 ILE B O 1
ATOM 4923 N N . GLU B 1 238 ? 13.445 27.844 12.672 1 95.38 238 GLU B N 1
ATOM 4924 C CA . GLU B 1 238 ? 13.641 29.016 11.836 1 95.38 238 GLU B CA 1
ATOM 4925 C C . GLU B 1 238 ? 15.094 29.141 11.383 1 95.38 238 GLU B C 1
ATOM 4927 O O . GLU B 1 238 ? 15.359 29.453 10.219 1 95.38 238 GLU B O 1
ATOM 4932 N N . LEU B 1 239 ? 15.992 28.922 12.289 1 94.94 239 LEU B N 1
ATOM 4933 C CA . LEU B 1 239 ? 17.406 28.969 11.953 1 94.94 239 LEU B CA 1
ATOM 4934 C C . LEU B 1 239 ? 17.75 27.922 10.891 1 94.94 239 LEU B C 1
ATOM 4936 O O . LEU B 1 239 ? 18.516 28.203 9.969 1 94.94 239 LEU B O 1
ATOM 4940 N N . TYR B 1 240 ? 17.219 26.797 11.094 1 95.31 240 TYR B N 1
ATOM 4941 C CA . TYR B 1 240 ? 17.422 25.734 10.117 1 95.31 240 TYR B CA 1
ATOM 4942 C C . TYR B 1 240 ? 16.938 26.156 8.742 1 95.31 240 TYR B C 1
ATOM 4944 O O . TYR B 1 240 ? 17.641 25.969 7.742 1 95.31 240 TYR B O 1
ATOM 4952 N N . LEU B 1 241 ? 15.789 26.719 8.641 1 96.88 241 LEU B N 1
ATOM 4953 C CA . LEU B 1 241 ? 15.227 27.172 7.379 1 96.88 241 LEU B CA 1
ATOM 4954 C C . LEU B 1 241 ? 16.109 28.234 6.734 1 96.88 241 LEU B C 1
ATOM 4956 O O . LEU B 1 241 ? 16.328 28.219 5.523 1 96.88 241 LEU B O 1
ATOM 4960 N N . LYS B 1 242 ? 16.594 29.078 7.547 1 95.62 242 LYS B N 1
ATOM 4961 C CA . LYS B 1 242 ? 17.484 30.125 7.039 1 95.62 242 LYS B CA 1
ATOM 4962 C C . LYS B 1 242 ? 18.781 29.531 6.484 1 95.62 242 LYS B C 1
ATOM 4964 O O . LYS B 1 242 ? 19.328 30.047 5.512 1 95.62 242 LYS B O 1
ATOM 4969 N N . THR B 1 243 ? 19.188 28.516 7.086 1 96 243 THR B N 1
ATOM 4970 C CA . THR B 1 243 ? 20.391 27.844 6.605 1 96 243 THR B CA 1
ATOM 4971 C C . THR B 1 243 ? 20.125 27.172 5.254 1 96 243 THR B C 1
ATOM 4973 O O . THR B 1 243 ? 20.984 27.219 4.363 1 96 243 THR B O 1
ATOM 4976 N N . GLU B 1 244 ? 18.984 26.609 5.098 1 96.88 244 GLU B N 1
ATOM 4977 C CA . GLU B 1 244 ? 18.641 25.859 3.889 1 96.88 244 GLU B CA 1
ATOM 4978 C C . GLU B 1 244 ? 18.281 26.812 2.748 1 96.88 244 GLU B C 1
ATOM 4980 O O . GLU B 1 244 ? 18.578 26.531 1.585 1 96.88 244 GLU B O 1
ATOM 4985 N N . PHE B 1 245 ? 17.641 27.922 3.062 1 97.12 245 PHE B N 1
ATOM 4986 C CA . PHE B 1 245 ? 17.047 28.734 2.006 1 97.12 245 PHE B CA 1
ATOM 4987 C C . PHE B 1 245 ? 17.766 30.078 1.886 1 97.12 245 PHE B C 1
ATOM 4989 O O . PHE B 1 245 ? 17.688 30.734 0.853 1 97.12 245 PHE B O 1
ATOM 4996 N N . GLY B 1 246 ? 18.406 30.469 2.896 1 95.06 246 GLY B N 1
ATOM 4997 C CA . GLY B 1 246 ? 19.078 31.75 2.939 1 95.06 246 GLY B CA 1
ATOM 4998 C C . GLY B 1 246 ? 18.547 32.656 4.027 1 95.06 246 GLY B C 1
ATOM 4999 O O . GLY B 1 246 ? 17.344 32.625 4.336 1 95.06 246 GLY B O 1
ATOM 5000 N N . GLN B 1 247 ? 19.328 33.562 4.523 1 93.31 247 GLN B N 1
ATOM 5001 C CA . GLN B 1 247 ? 19.031 34.406 5.668 1 93.31 247 GLN B CA 1
ATOM 5002 C C . GLN B 1 247 ? 17.875 35.344 5.363 1 93.31 247 GLN B C 1
ATOM 5004 O O . GLN B 1 247 ? 17.062 35.656 6.242 1 93.31 247 GLN B O 1
ATOM 5009 N N . ASN B 1 248 ? 17.766 35.812 4.117 1 92.62 248 ASN B N 1
ATOM 5010 C CA . ASN B 1 248 ? 16.766 36.781 3.762 1 92.62 248 ASN B CA 1
ATOM 5011 C C . ASN B 1 248 ? 15.695 36.219 2.832 1 92.62 248 ASN B C 1
ATOM 5013 O O . ASN B 1 248 ? 15.031 36.938 2.107 1 92.62 248 ASN B O 1
ATOM 5017 N N . PHE B 1 249 ? 15.586 34.938 2.855 1 94.75 249 PHE B N 1
ATOM 5018 C CA . PHE B 1 249 ? 14.672 34.281 1.93 1 94.75 249 PHE B CA 1
ATOM 5019 C C . PHE B 1 249 ? 13.227 34.438 2.381 1 94.75 249 PHE B C 1
ATOM 5021 O O . PHE B 1 249 ? 12.328 34.625 1.557 1 94.75 249 PHE B O 1
ATOM 5028 N N . PHE B 1 250 ? 13.062 34.375 3.701 1 95.25 250 PHE B N 1
ATOM 5029 C CA . PHE B 1 250 ? 11.719 34.438 4.273 1 95.25 250 PHE B CA 1
ATOM 5030 C C . PHE B 1 250 ? 11.508 35.812 4.953 1 95.25 250 PHE B C 1
ATOM 5032 O O . PHE B 1 250 ? 12.469 36.438 5.398 1 95.25 250 PHE B O 1
ATOM 5039 N N . HIS B 1 251 ? 10.258 36.156 5.004 1 93.5 251 HIS B N 1
ATOM 5040 C CA . HIS B 1 251 ? 9.812 37.344 5.727 1 93.5 251 HIS B CA 1
ATOM 5041 C C . HIS B 1 251 ? 8.578 37.031 6.57 1 93.5 251 HIS B C 1
ATOM 5043 O O . HIS B 1 251 ? 7.738 36.219 6.184 1 93.5 251 HIS B O 1
ATOM 5049 N N . PRO B 1 252 ? 8.445 37.719 7.734 1 89.62 252 PRO B N 1
ATOM 5050 C CA . PRO B 1 252 ? 7.309 37.438 8.617 1 89.62 252 PRO B CA 1
ATOM 5051 C C . PRO B 1 252 ? 5.961 37.719 7.961 1 89.62 252 PRO B C 1
ATOM 5053 O O . PRO B 1 252 ? 4.938 37.188 8.367 1 89.62 252 PRO B O 1
ATOM 5056 N N . ASP B 1 253 ? 5.957 38.562 6.836 1 88.5 253 ASP B N 1
ATOM 5057 C CA . ASP B 1 253 ? 4.707 38.969 6.203 1 88.5 253 ASP B CA 1
ATOM 5058 C C . ASP B 1 253 ? 4.414 38.125 4.969 1 88.5 253 ASP B C 1
ATOM 5060 O O . ASP B 1 253 ? 3.469 38.375 4.23 1 88.5 253 ASP B O 1
ATOM 5064 N N . ASP B 1 254 ? 5.176 37.062 4.734 1 90.38 254 ASP B N 1
ATOM 5065 C CA . ASP B 1 254 ? 5.031 36.25 3.531 1 90.38 254 ASP B CA 1
ATOM 5066 C C . ASP B 1 254 ? 3.65 35.594 3.471 1 90.38 254 ASP B C 1
ATOM 5068 O O . ASP B 1 254 ? 3.109 35.375 2.387 1 90.38 254 ASP B O 1
ATOM 5072 N N . GLY B 1 255 ? 3.055 35.281 4.562 1 82.44 255 GLY B N 1
ATOM 5073 C CA . GLY B 1 255 ? 1.774 34.594 4.621 1 82.44 255 GLY B CA 1
ATOM 5074 C C . GLY B 1 255 ? 0.626 35.438 4.078 1 82.44 255 GLY B C 1
ATOM 5075 O O . GLY B 1 255 ? -0.41 34.906 3.689 1 82.44 255 GLY B O 1
ATOM 5076 N N . GLU B 1 256 ? 0.784 36.688 4.074 1 78.38 256 GLU B N 1
ATOM 5077 C CA . GLU B 1 256 ? -0.264 37.625 3.654 1 78.38 256 GLU B CA 1
ATOM 5078 C C . GLU B 1 256 ? -0.086 38.031 2.195 1 78.38 256 GLU B C 1
ATOM 5080 O O . GLU B 1 256 ? -0.942 38.688 1.626 1 78.38 256 GLU B O 1
ATOM 5085 N N . ARG B 1 257 ? 0.899 37.562 1.629 1 84.88 257 ARG B N 1
ATOM 5086 C CA . ARG B 1 257 ? 1.247 38 0.277 1 84.88 257 ARG B CA 1
ATOM 5087 C C . ARG B 1 257 ? 0.678 37.031 -0.764 1 84.88 257 ARG B C 1
ATOM 5089 O O . ARG B 1 257 ? 1.182 35.938 -0.932 1 84.88 257 ARG B O 1
ATOM 5096 N N . ALA B 1 258 ? -0.211 37.5 -1.495 1 82.75 258 ALA B N 1
ATOM 5097 C CA . ALA B 1 258 ? -0.89 36.688 -2.508 1 82.75 258 ALA B CA 1
ATOM 5098 C C . ALA B 1 258 ? 0.041 36.375 -3.676 1 82.75 258 ALA B C 1
ATOM 5100 O O . ALA B 1 258 ? -0.091 35.312 -4.32 1 82.75 258 ALA B O 1
ATOM 5101 N N . ASP B 1 259 ? 1.005 37.219 -3.938 1 84.81 259 ASP B N 1
ATOM 5102 C CA . ASP B 1 259 ? 1.911 37.062 -5.07 1 84.81 259 ASP B CA 1
ATOM 5103 C C . ASP B 1 259 ? 2.883 35.906 -4.84 1 84.81 259 ASP B C 1
ATOM 5105 O O . ASP B 1 259 ? 3.547 35.438 -5.77 1 84.81 259 ASP B O 1
ATOM 5109 N N . LEU B 1 260 ? 2.875 35.438 -3.627 1 84.19 260 LEU B N 1
ATOM 5110 C CA . LEU B 1 260 ? 3.809 34.375 -3.303 1 84.19 260 LEU B CA 1
ATOM 5111 C C . LEU B 1 260 ? 3.141 33.031 -3.443 1 84.19 260 LEU B C 1
ATOM 5113 O O . LEU B 1 260 ? 3.793 31.984 -3.279 1 84.19 260 LEU B O 1
ATOM 5117 N N . LYS B 1 261 ? 1.97 33.125 -3.885 1 83.56 261 LYS B N 1
ATOM 5118 C CA . LYS B 1 261 ? 1.304 31.844 -4.117 1 83.56 261 LYS B CA 1
ATOM 5119 C C . LYS B 1 261 ? 1.985 31.078 -5.242 1 83.56 261 LYS B C 1
ATOM 5121 O O . LYS B 1 261 ? 2.371 31.656 -6.258 1 83.56 261 LYS B O 1
ATOM 5126 N N . SER B 1 262 ? 2.334 29.797 -5.039 1 82.44 262 SER B N 1
ATOM 5127 C CA . SER B 1 262 ? 2.951 28.859 -5.973 1 82.44 262 SER B CA 1
ATOM 5128 C C . SER B 1 262 ? 4.445 29.125 -6.117 1 82.44 262 SER B C 1
ATOM 5130 O O . SER B 1 262 ? 5.082 28.641 -7.055 1 82.44 262 SER B O 1
ATOM 5132 N N . SER B 1 263 ? 4.898 30.078 -5.285 1 89.25 263 SER B N 1
ATOM 5133 C CA . SER B 1 263 ? 6.34 30.297 -5.254 1 89.25 263 SER B CA 1
ATOM 5134 C C . SER B 1 263 ? 7.027 29.281 -4.34 1 89.25 263 SER B C 1
ATOM 5136 O O . SER B 1 263 ? 6.363 28.562 -3.584 1 89.25 263 SER B O 1
ATOM 5138 N N . LEU B 1 264 ? 8.297 29.297 -4.418 1 92.5 264 LEU B N 1
ATOM 5139 C CA . LEU B 1 264 ? 9.102 28.422 -3.57 1 92.5 264 LEU B CA 1
ATOM 5140 C C . LEU B 1 264 ? 8.852 28.719 -2.094 1 92.5 264 LEU B C 1
ATOM 5142 O O . LEU B 1 264 ? 8.914 27.812 -1.26 1 92.5 264 LEU B O 1
ATOM 5146 N N . ILE B 1 265 ? 8.516 29.938 -1.806 1 92.62 265 ILE B N 1
ATOM 5147 C CA . ILE B 1 265 ? 8.219 30.344 -0.436 1 92.62 265 ILE B CA 1
ATOM 5148 C C . ILE B 1 265 ? 6.922 29.688 0.025 1 92.62 265 ILE B C 1
ATOM 5150 O O . ILE B 1 265 ? 6.824 29.234 1.168 1 92.62 265 ILE B O 1
ATOM 5154 N N . TRP B 1 266 ? 5.98 29.578 -0.864 1 91.75 266 TRP B N 1
ATOM 5155 C CA . TRP B 1 266 ? 4.668 29.016 -0.569 1 91.75 266 TRP B CA 1
ATOM 5156 C C . TRP B 1 266 ? 4.773 27.516 -0.259 1 91.75 266 TRP B C 1
ATOM 5158 O O . TRP B 1 266 ? 4.121 27.016 0.661 1 91.75 266 TRP B O 1
ATOM 5168 N N . TYR B 1 267 ? 5.59 26.828 -0.989 1 94.12 267 TYR B N 1
ATOM 5169 C CA . TYR B 1 267 ? 5.691 25.391 -0.799 1 94.12 267 TYR B CA 1
ATOM 5170 C C . TYR B 1 267 ? 7.086 25 -0.323 1 94.12 267 TYR B C 1
ATOM 5172 O O . TYR B 1 267 ? 7.641 23.984 -0.768 1 94.12 267 TYR B O 1
ATOM 5180 N N . ALA B 1 268 ? 7.633 25.828 0.593 1 96.44 268 ALA B N 1
ATOM 5181 C CA . ALA B 1 268 ? 8.977 25.609 1.12 1 96.44 268 ALA B CA 1
ATOM 5182 C C . ALA B 1 268 ? 9.086 24.25 1.813 1 96.44 268 ALA B C 1
ATOM 5184 O O . ALA B 1 268 ? 10.133 23.609 1.758 1 96.44 268 ALA B O 1
ATOM 5185 N N . ASP B 1 269 ? 8.031 23.828 2.482 1 96.94 269 ASP B N 1
ATOM 5186 C CA . ASP B 1 269 ? 8.039 22.531 3.152 1 96.94 269 ASP B CA 1
ATOM 5187 C C . ASP B 1 269 ? 8.195 21.406 2.145 1 96.94 269 ASP B C 1
ATOM 5189 O O . ASP B 1 269 ? 9.047 20.531 2.314 1 96.94 269 ASP B O 1
ATOM 5193 N N . GLN B 1 270 ? 7.445 21.469 1.052 1 96.62 270 GLN B N 1
ATOM 5194 C CA . GLN B 1 270 ? 7.504 20.438 0.021 1 96.62 270 GLN B CA 1
ATOM 5195 C C . GLN B 1 270 ? 8.867 20.422 -0.664 1 96.62 270 GLN B C 1
ATOM 5197 O O . GLN B 1 270 ? 9.414 19.359 -0.948 1 96.62 270 GLN B O 1
ATOM 5202 N N . ALA B 1 271 ? 9.391 21.594 -0.897 1 97.44 271 ALA B N 1
ATOM 5203 C CA . ALA B 1 271 ? 10.711 21.688 -1.516 1 97.44 271 ALA B CA 1
ATOM 5204 C C . ALA B 1 271 ? 11.773 21.062 -0.619 1 97.44 271 ALA B C 1
ATOM 5206 O O . ALA B 1 271 ? 12.609 20.281 -1.084 1 97.44 271 ALA B O 1
ATOM 5207 N N . LEU B 1 272 ? 11.727 21.406 0.589 1 98.19 272 LEU B N 1
ATOM 5208 C CA . LEU B 1 272 ? 12.727 20.938 1.539 1 98.19 272 LEU B CA 1
ATOM 5209 C C . LEU B 1 272 ? 12.648 19.422 1.697 1 98.19 272 LEU B C 1
ATOM 5211 O O . LEU B 1 272 ? 13.664 18.719 1.591 1 98.19 272 LEU B O 1
ATOM 5215 N N . VAL B 1 273 ? 11.461 18.906 1.926 1 98.25 273 VAL B N 1
ATOM 5216 C CA . VAL B 1 273 ? 11.344 17.469 2.189 1 98.25 273 VAL B CA 1
ATOM 5217 C C . VAL B 1 273 ? 11.695 16.688 0.93 1 98.25 273 VAL B C 1
ATOM 5219 O O . VAL B 1 273 ? 12.289 15.609 1.01 1 98.25 273 VAL B O 1
ATOM 5222 N N . SER B 1 274 ? 11.289 17.188 -0.197 1 97.81 274 SER B N 1
ATOM 5223 C CA . SER B 1 274 ? 11.617 16.531 -1.459 1 97.81 274 SER B CA 1
ATOM 5224 C C . SER B 1 274 ? 13.125 16.438 -1.652 1 97.81 274 SER B C 1
ATOM 5226 O O . SER B 1 274 ? 13.633 15.383 -2.049 1 97.81 274 SER B O 1
ATOM 5228 N N . TYR B 1 275 ? 13.773 17.531 -1.358 1 98.25 275 TYR B N 1
ATOM 5229 C CA . TYR B 1 275 ? 15.227 17.547 -1.424 1 98.25 275 TYR B CA 1
ATOM 5230 C C . TYR B 1 275 ? 15.828 16.531 -0.454 1 98.25 275 TYR B C 1
ATOM 5232 O O . TYR B 1 275 ? 16.688 15.742 -0.832 1 98.25 275 TYR B O 1
ATOM 5240 N N . LYS B 1 276 ? 15.391 16.516 0.741 1 98 276 LYS B N 1
ATOM 5241 C CA . LYS B 1 276 ? 15.938 15.656 1.788 1 98 276 LYS B CA 1
ATOM 5242 C C . LYS B 1 276 ? 15.703 14.188 1.468 1 98 276 LYS B C 1
ATOM 5244 O O . LYS B 1 276 ? 16.594 13.352 1.649 1 98 276 LYS B O 1
ATOM 5249 N N . ILE B 1 277 ? 14.539 13.844 0.976 1 97.56 277 ILE B N 1
ATOM 5250 C CA . ILE B 1 277 ? 14.219 12.469 0.617 1 97.56 277 ILE B CA 1
ATOM 5251 C C . ILE B 1 277 ? 15.094 12.031 -0.559 1 97.56 277 ILE B C 1
ATOM 5253 O O . ILE B 1 277 ? 15.633 10.922 -0.559 1 97.56 277 ILE B O 1
ATOM 5257 N N . SER B 1 278 ? 15.203 12.891 -1.537 1 96.19 278 SER B N 1
ATOM 5258 C CA . SER B 1 278 ? 16.047 12.57 -2.686 1 96.19 278 SER B CA 1
ATOM 5259 C C . SER B 1 278 ? 17.484 12.289 -2.258 1 96.19 278 SER B C 1
ATOM 5261 O O . SER B 1 278 ? 18.109 11.359 -2.756 1 96.19 278 SER B O 1
ATOM 5263 N N . ARG B 1 279 ? 17.969 13.062 -1.382 1 96.94 279 ARG B N 1
ATOM 5264 C CA . ARG B 1 279 ? 19.312 12.852 -0.858 1 96.94 279 ARG B CA 1
ATOM 5265 C C . ARG B 1 279 ? 19.406 11.539 -0.083 1 96.94 279 ARG B C 1
ATOM 5267 O O . ARG B 1 279 ? 20.406 10.836 -0.155 1 96.94 279 ARG B O 1
ATOM 5274 N N . TRP B 1 280 ? 18.391 11.281 0.683 1 97.12 280 TRP B N 1
ATOM 5275 C CA . TRP B 1 280 ? 18.328 10.039 1.451 1 97.12 280 TRP B CA 1
ATOM 5276 C C . TRP B 1 280 ? 18.375 8.828 0.531 1 97.12 280 TRP B C 1
ATOM 5278 O O . TRP B 1 280 ? 19.078 7.852 0.819 1 97.12 280 TRP B O 1
ATOM 5288 N N . PHE B 1 281 ? 17.719 8.914 -0.572 1 94.5 281 PHE B N 1
ATOM 5289 C CA . PHE B 1 281 ? 17.75 7.852 -1.569 1 94.5 281 PHE B CA 1
ATOM 5290 C C . PHE B 1 281 ? 19.172 7.664 -2.107 1 94.5 281 PHE B C 1
ATOM 5292 O O . PHE B 1 281 ? 19.609 6.531 -2.33 1 94.5 281 PHE B O 1
ATOM 5299 N N . LYS B 1 282 ? 19.875 8.68 -2.301 1 93.12 282 LYS B N 1
ATOM 5300 C CA . LYS B 1 282 ? 21.203 8.656 -2.918 1 93.12 282 LYS B CA 1
ATOM 5301 C C . LYS B 1 282 ? 22.25 8.141 -1.939 1 93.12 282 LYS B C 1
ATOM 5303 O O . LYS B 1 282 ? 23.25 7.539 -2.352 1 93.12 282 LYS B O 1
ATOM 5308 N N . ARG B 1 283 ? 22.062 8.375 -0.748 1 92.81 283 ARG B N 1
ATOM 5309 C CA . ARG B 1 283 ? 23.031 8 0.278 1 92.81 283 ARG B CA 1
ATOM 5310 C C . ARG B 1 283 ? 23.156 6.484 0.384 1 92.81 283 ARG B C 1
ATOM 5312 O O . ARG B 1 283 ? 24.25 5.961 0.6 1 92.81 283 ARG B O 1
ATOM 5319 N N . ASN B 1 284 ? 21.953 5.875 0.364 1 88.56 284 ASN B N 1
ATOM 5320 C CA . ASN B 1 284 ? 21.906 4.418 0.46 1 88.56 284 ASN B CA 1
ATOM 5321 C C . ASN B 1 284 ? 20.812 3.836 -0.433 1 88.56 284 ASN B C 1
ATOM 5323 O O . ASN B 1 284 ? 19.625 4.129 -0.248 1 88.56 284 ASN B O 1
ATOM 5327 N N . SER B 1 285 ? 21.25 2.998 -1.308 1 81.56 285 SER B N 1
ATOM 5328 C CA . SER B 1 285 ? 20.312 2.416 -2.264 1 81.56 285 SER B CA 1
ATOM 5329 C C . SER B 1 285 ? 19.219 1.624 -1.556 1 81.56 285 SER B C 1
ATOM 5331 O O . SER B 1 285 ? 18.109 1.49 -2.072 1 81.56 285 SER B O 1
ATOM 5333 N N . LYS B 1 286 ? 19.484 1.127 -0.409 1 83.69 286 LYS B N 1
ATOM 5334 C CA . LYS B 1 286 ? 18.5 0.365 0.366 1 83.69 286 LYS B CA 1
ATOM 5335 C C . LYS B 1 286 ? 17.344 1.247 0.805 1 83.69 286 LYS B C 1
ATOM 5337 O O . LYS B 1 286 ? 16.25 0.747 1.101 1 83.69 286 LYS B O 1
ATOM 5342 N N . ASN B 1 287 ? 17.562 2.57 0.802 1 90.81 287 ASN B N 1
ATOM 5343 C CA . ASN B 1 287 ? 16.5 3.496 1.211 1 90.81 287 ASN B CA 1
ATOM 5344 C C . ASN B 1 287 ? 15.352 3.504 0.217 1 90.81 287 ASN B C 1
ATOM 5346 O O . ASN B 1 287 ? 14.188 3.586 0.613 1 90.81 287 ASN B O 1
ATOM 5350 N N . LYS B 1 288 ? 15.727 3.32 -0.963 1 85.94 288 LYS B N 1
ATOM 5351 C CA . LYS B 1 288 ? 14.68 3.277 -1.975 1 85.94 288 LYS B CA 1
ATOM 5352 C C . LYS B 1 288 ? 13.852 2.002 -1.854 1 85.94 288 LYS B C 1
ATOM 5354 O O . LYS B 1 288 ? 12.625 2.029 -2.021 1 85.94 288 LYS B O 1
ATOM 5359 N N . TRP B 1 289 ? 14.547 0.993 -1.451 1 84 289 TRP B N 1
ATOM 5360 C CA . TRP B 1 289 ? 13.883 -0.301 -1.318 1 84 289 TRP B CA 1
ATOM 5361 C C . TRP B 1 289 ? 12.883 -0.286 -0.166 1 84 289 TRP B C 1
ATOM 5363 O O . TRP B 1 289 ? 11.883 -1.005 -0.195 1 84 289 TRP B O 1
ATOM 5373 N N . SER B 1 290 ? 13.086 0.547 0.739 1 89.44 290 SER B N 1
ATOM 5374 C CA . SER B 1 290 ? 12.219 0.611 1.911 1 89.44 290 SER B CA 1
ATOM 5375 C C . SER B 1 290 ? 11.148 1.686 1.749 1 89.44 290 SER B C 1
ATOM 5377 O O . SER B 1 290 ? 10.562 2.139 2.734 1 89.44 290 SER B O 1
ATOM 5379 N N . THR B 1 291 ? 10.906 2.053 0.505 1 88.12 291 THR B N 1
ATOM 5380 C CA . THR B 1 291 ? 9.961 3.127 0.229 1 88.12 291 THR B CA 1
ATOM 5381 C C . THR B 1 291 ? 8.914 2.678 -0.785 1 88.12 291 THR B C 1
ATOM 5383 O O . THR B 1 291 ? 9.227 1.947 -1.728 1 88.12 291 THR B O 1
ATOM 5386 N N . THR B 1 292 ? 7.695 3.062 -0.516 1 79.06 292 THR B N 1
ATOM 5387 C CA . THR B 1 292 ? 6.656 2.895 -1.526 1 79.06 292 THR B CA 1
ATOM 5388 C C . THR B 1 292 ? 6.262 4.242 -2.125 1 79.06 292 THR B C 1
ATOM 5390 O O . THR B 1 292 ? 5.977 5.191 -1.396 1 79.06 292 THR B O 1
ATOM 5393 N N . LEU B 1 293 ? 6.301 4.281 -3.406 1 74.31 293 LEU B N 1
ATOM 5394 C CA . LEU B 1 293 ? 5.863 5.43 -4.188 1 74.31 293 LEU B CA 1
ATOM 5395 C C . LEU B 1 293 ? 4.668 5.066 -5.062 1 74.31 293 LEU B C 1
ATOM 5397 O O . LEU B 1 293 ? 4.828 4.434 -6.109 1 74.31 293 LEU B O 1
ATOM 5401 N N . PRO B 1 294 ? 3.502 5.426 -4.535 1 68.06 294 PRO B N 1
ATOM 5402 C CA . PRO B 1 294 ? 2.406 5.168 -5.473 1 68.06 294 PRO B CA 1
ATOM 5403 C C . PRO B 1 294 ? 2.576 5.91 -6.797 1 68.06 294 PRO B C 1
ATOM 5405 O O . PRO B 1 294 ? 3.014 7.062 -6.812 1 68.06 294 PRO B O 1
ATOM 5408 N N . GLN B 1 295 ? 2.42 5.332 -7.871 1 63.16 295 GLN B N 1
ATOM 5409 C CA . GLN B 1 295 ? 2.668 5.926 -9.18 1 63.16 295 GLN B CA 1
ATOM 5410 C C . GLN B 1 295 ? 1.427 6.645 -9.703 1 63.16 295 GLN B C 1
ATOM 5412 O O . GLN B 1 295 ? 1.514 7.453 -10.633 1 63.16 295 GLN B O 1
ATOM 5417 N N . ALA B 1 296 ? 0.289 6.285 -9.227 1 62.19 296 ALA B N 1
ATOM 5418 C CA . ALA B 1 296 ? -0.898 7.016 -9.664 1 62.19 296 ALA B CA 1
ATOM 5419 C C . ALA B 1 296 ? -1.507 7.809 -8.508 1 62.19 296 ALA B C 1
ATOM 5421 O O . ALA B 1 296 ? -1.321 7.457 -7.344 1 62.19 296 ALA B O 1
ATOM 5422 N N . CYS B 1 297 ? -2.061 8.914 -8.969 1 64.88 297 CYS B N 1
ATOM 5423 C CA . CYS B 1 297 ? -2.701 9.758 -7.969 1 64.88 297 CYS B CA 1
ATOM 5424 C C . CYS B 1 297 ? -3.93 9.078 -7.379 1 64.88 297 CYS B C 1
ATOM 5426 O O . CYS B 1 297 ? -4.707 8.453 -8.109 1 64.88 297 CYS B O 1
ATOM 5428 N N . SER B 1 298 ? -3.973 9.078 -6.07 1 70.75 298 SER B N 1
ATOM 5429 C CA . SER B 1 298 ? -5.051 8.453 -5.312 1 70.75 298 SER B CA 1
ATOM 5430 C C . SER B 1 298 ? -6.363 9.211 -5.488 1 70.75 298 SER B C 1
ATOM 5432 O O . SER B 1 298 ? -6.398 10.258 -6.133 1 70.75 298 SER B O 1
ATOM 5434 N N . ARG B 1 299 ? -7.426 8.625 -4.953 1 80.94 299 ARG B N 1
ATOM 5435 C CA . ARG B 1 299 ? -8.758 9.195 -5.078 1 80.94 299 ARG B CA 1
ATOM 5436 C C . ARG B 1 299 ? -9.078 10.102 -3.891 1 80.94 299 ARG B C 1
ATOM 5438 O O . ARG B 1 299 ? -9.398 9.617 -2.803 1 80.94 299 ARG B O 1
ATOM 5445 N N . ARG B 1 300 ? -8.977 11.398 -4.086 1 91.12 300 ARG B N 1
ATOM 5446 C CA . ARG B 1 300 ? -9.32 12.406 -3.088 1 91.12 300 ARG B CA 1
ATOM 5447 C C . ARG B 1 300 ? -10.594 13.156 -3.473 1 91.12 300 ARG B C 1
ATOM 5449 O O . ARG B 1 300 ? -10.766 13.547 -4.629 1 91.12 300 ARG B O 1
ATOM 5456 N N . ILE B 1 301 ? -11.461 13.305 -2.447 1 94.94 301 ILE B N 1
ATOM 5457 C CA . ILE B 1 301 ? -12.523 14.289 -2.621 1 94.94 301 ILE B CA 1
ATOM 5458 C C . ILE B 1 301 ? -11.961 15.695 -2.432 1 94.94 301 ILE B C 1
ATOM 5460 O O . ILE B 1 301 ? -11.555 16.062 -1.328 1 94.94 301 ILE B O 1
ATOM 5464 N N . ASP B 1 302 ? -12.008 16.453 -3.447 1 95 302 ASP B N 1
ATOM 5465 C CA . ASP B 1 302 ? -11.312 17.734 -3.375 1 95 302 ASP B CA 1
ATOM 5466 C C . ASP B 1 302 ? -12.312 18.891 -3.318 1 95 302 ASP B C 1
ATOM 5468 O O . ASP B 1 302 ? -13.352 18.859 -3.973 1 95 302 ASP B O 1
ATOM 5472 N N . ARG B 1 303 ? -11.938 19.938 -2.668 1 94.75 303 ARG B N 1
ATOM 5473 C CA . ARG B 1 303 ? -12.797 21.109 -2.504 1 94.75 303 ARG B CA 1
ATOM 5474 C C . ARG B 1 303 ? -13.062 21.781 -3.846 1 94.75 303 ARG B C 1
ATOM 5476 O O . ARG B 1 303 ? -14.078 22.469 -4.012 1 94.75 303 ARG B O 1
ATOM 5483 N N . ALA B 1 304 ? -12.141 21.594 -4.789 1 92.38 304 ALA B N 1
ATOM 5484 C CA . ALA B 1 304 ? -12.32 22.188 -6.113 1 92.38 304 ALA B CA 1
ATOM 5485 C C . ALA B 1 304 ? -13.484 21.547 -6.852 1 92.38 304 ALA B C 1
ATOM 5487 O O . ALA B 1 304 ? -14.109 22.172 -7.707 1 92.38 304 ALA B O 1
ATOM 5488 N N . ASP B 1 305 ? -13.734 20.312 -6.555 1 93.44 305 ASP B N 1
ATOM 5489 C CA . ASP B 1 305 ? -14.836 19.562 -7.137 1 93.44 305 ASP B CA 1
ATOM 5490 C C . ASP B 1 305 ? -15.625 18.828 -6.062 1 93.44 305 ASP B C 1
ATOM 5492 O O . ASP B 1 305 ? -15.789 17.594 -6.133 1 93.44 305 ASP B O 1
ATOM 5496 N N . TRP B 1 306 ? -16.141 19.578 -5.145 1 96.81 306 TRP B N 1
ATOM 5497 C CA . TRP B 1 306 ? -16.812 19.016 -3.982 1 96.81 306 TRP B CA 1
ATOM 5498 C C . TRP B 1 306 ? -18.219 18.531 -4.352 1 96.81 306 TRP B C 1
ATOM 5500 O O . TRP B 1 306 ? -18.969 19.25 -5.004 1 96.81 306 TRP B O 1
ATOM 5510 N N . PRO B 1 307 ? -18.641 17.391 -3.973 1 95.81 307 PRO B N 1
ATOM 5511 C CA . PRO B 1 307 ? -19.984 16.891 -4.289 1 95.81 307 PRO B CA 1
ATOM 5512 C C . PRO B 1 307 ? -21.094 17.703 -3.629 1 95.81 307 PRO B C 1
ATOM 5514 O O . PRO B 1 307 ? -20.891 18.25 -2.539 1 95.81 307 PRO B O 1
ATOM 5517 N N . MET B 1 308 ? -22.234 17.703 -4.316 1 96.44 308 MET B N 1
ATOM 5518 C CA . MET B 1 308 ? -23.422 18.266 -3.68 1 96.44 308 MET B CA 1
ATOM 5519 C C . MET B 1 308 ? -23.797 17.484 -2.43 1 96.44 308 MET B C 1
ATOM 5521 O O . MET B 1 308 ? -23.5 16.297 -2.324 1 96.44 308 MET B O 1
ATOM 5525 N N . PRO B 1 309 ? -24.469 18.172 -1.537 1 95.81 309 PRO B N 1
ATOM 5526 C CA . PRO B 1 309 ? -24.797 17.531 -0.262 1 95.81 309 PRO B CA 1
ATOM 5527 C C . PRO B 1 309 ? -25.547 16.219 -0.44 1 95.81 309 PRO B C 1
ATOM 5529 O O . PRO B 1 309 ? -25.281 15.25 0.271 1 95.81 309 PRO B O 1
ATOM 5532 N N . SER B 1 310 ? -26.453 16.109 -1.354 1 95.56 310 SER B N 1
ATOM 5533 C CA . SER B 1 310 ? -27.234 14.898 -1.585 1 95.56 310 SER B CA 1
ATOM 5534 C C . SER B 1 310 ? -26.344 13.734 -1.997 1 95.56 310 SER B C 1
ATOM 5536 O O . SER B 1 310 ? -26.562 12.602 -1.574 1 95.56 310 SER B O 1
ATOM 5538 N N . ASN B 1 311 ? -25.359 14.047 -2.77 1 96.06 311 ASN B N 1
ATOM 5539 C CA . ASN B 1 311 ? -24.422 13.031 -3.221 1 96.06 311 ASN B CA 1
ATOM 5540 C C . ASN B 1 311 ? -23.438 12.648 -2.117 1 96.06 311 ASN B C 1
ATOM 5542 O O . ASN B 1 311 ? -23.125 11.469 -1.94 1 96.06 311 ASN B O 1
ATOM 5546 N N . MET B 1 312 ? -23 13.617 -1.398 1 96.25 312 MET B N 1
ATOM 5547 C CA . MET B 1 312 ? -22.062 13.367 -0.304 1 96.25 312 MET B CA 1
ATOM 5548 C C . MET B 1 312 ? -22.688 12.477 0.762 1 96.25 312 MET B C 1
ATOM 5550 O O . MET B 1 312 ? -22.031 11.625 1.342 1 96.25 312 MET B O 1
ATOM 5554 N N . SER B 1 313 ? -24 12.602 0.961 1 95.44 313 SER B N 1
ATOM 5555 C CA . SER B 1 313 ? -24.703 11.852 1.999 1 95.44 313 SER B CA 1
ATOM 5556 C C . SER B 1 313 ? -24.766 10.367 1.653 1 95.44 313 SER B C 1
ATOM 5558 O O . SER B 1 313 ? -25.031 9.531 2.523 1 95.44 313 SER B O 1
ATOM 5560 N N . LYS B 1 314 ? -24.5 10.039 0.418 1 94.62 314 LYS B N 1
ATOM 5561 C CA . LYS B 1 314 ? -24.625 8.656 -0.03 1 94.62 314 LYS B CA 1
ATOM 5562 C C . LYS B 1 314 ? -23.281 8.117 -0.528 1 94.62 314 LYS B C 1
ATOM 5564 O O . LYS B 1 314 ? -23.219 6.988 -1.021 1 94.62 314 LYS B O 1
ATOM 5569 N N . ILE B 1 315 ? -22.328 8.844 -0.343 1 94.25 315 ILE B N 1
ATOM 5570 C CA . ILE B 1 315 ? -21.031 8.516 -0.929 1 94.25 315 ILE B CA 1
ATOM 5571 C C . ILE B 1 315 ? -20.438 7.289 -0.237 1 94.25 315 ILE B C 1
ATOM 5573 O O . ILE B 1 315 ? -20.562 7.133 0.98 1 94.25 315 ILE B O 1
ATOM 5577 N N . ASP B 1 316 ? -19.844 6.41 -0.994 1 90.88 316 ASP B N 1
ATOM 5578 C CA . ASP B 1 316 ? -19.094 5.285 -0.439 1 90.88 316 ASP B CA 1
ATOM 5579 C C . ASP B 1 316 ? -17.641 5.68 -0.147 1 90.88 316 ASP B C 1
ATOM 5581 O O . ASP B 1 316 ? -16.797 5.66 -1.043 1 90.88 316 ASP B O 1
ATOM 5585 N N . LEU B 1 317 ? -17.312 5.902 1.098 1 92.31 317 LEU B N 1
ATOM 5586 C CA . LEU B 1 317 ? -16.016 6.43 1.501 1 92.31 317 LEU B CA 1
ATOM 5587 C C . LEU B 1 317 ? -14.922 5.387 1.3 1 92.31 317 LEU B C 1
ATOM 5589 O O . LEU B 1 317 ? -13.734 5.723 1.297 1 92.31 317 LEU B O 1
ATOM 5593 N N . THR B 1 318 ? -15.281 4.121 1.166 1 88.19 318 THR B N 1
ATOM 5594 C CA . THR B 1 318 ? -14.281 3.076 0.969 1 88.19 318 THR B CA 1
ATOM 5595 C C . THR B 1 318 ? -13.617 3.219 -0.396 1 88.19 318 THR B C 1
ATOM 5597 O O . THR B 1 318 ? -12.555 2.639 -0.637 1 88.19 318 THR B O 1
ATOM 5600 N N . GLU B 1 319 ? -14.234 3.975 -1.262 1 85.75 319 GLU B N 1
ATOM 5601 C CA . GLU B 1 319 ? -13.711 4.176 -2.609 1 85.75 319 GLU B CA 1
ATOM 5602 C C . GLU B 1 319 ? -12.75 5.359 -2.654 1 85.75 319 GLU B C 1
ATOM 5604 O O . GLU B 1 319 ? -12.125 5.621 -3.686 1 85.75 319 GLU B O 1
ATOM 5609 N N . TRP B 1 320 ? -12.648 6.027 -1.533 1 89.5 320 TRP B N 1
ATOM 5610 C CA . TRP B 1 320 ? -11.844 7.238 -1.44 1 89.5 320 TRP B CA 1
ATOM 5611 C C . TRP B 1 320 ? -10.781 7.102 -0.354 1 89.5 320 TRP B C 1
ATOM 5613 O O . TRP B 1 320 ? -10.93 6.305 0.573 1 89.5 320 TRP B O 1
ATOM 5623 N N . ASP B 1 321 ? -9.711 7.902 -0.49 1 90.25 321 ASP B N 1
ATOM 5624 C CA . ASP B 1 321 ? -8.625 7.836 0.481 1 90.25 321 ASP B CA 1
ATOM 5625 C C . ASP B 1 321 ? -8.789 8.898 1.563 1 90.25 321 ASP B C 1
ATOM 5627 O O . ASP B 1 321 ? -8.523 8.648 2.74 1 90.25 321 ASP B O 1
ATOM 5631 N N . ASP B 1 322 ? -9.18 10.062 1.062 1 94.19 322 ASP B N 1
ATOM 5632 C CA . ASP B 1 322 ? -9.312 11.211 1.957 1 94.19 322 ASP B CA 1
ATOM 5633 C C . ASP B 1 322 ? -10.133 12.32 1.308 1 94.19 322 ASP B C 1
ATOM 5635 O O . ASP B 1 322 ? -10.711 12.133 0.234 1 94.19 322 ASP B O 1
ATOM 5639 N N . ALA B 1 323 ? -10.266 13.445 2.076 1 97 323 ALA B N 1
ATOM 5640 C CA . ALA B 1 323 ? -10.984 14.609 1.571 1 97 323 ALA B CA 1
ATOM 5641 C C . ALA B 1 323 ? -10.258 15.898 1.921 1 97 323 ALA B C 1
ATOM 5643 O O . ALA B 1 323 ? -9.812 16.078 3.057 1 97 323 ALA B O 1
ATOM 5644 N N . HIS B 1 324 ? -10.062 16.719 0.948 1 96.56 324 HIS B N 1
ATOM 5645 C CA . HIS B 1 324 ? -9.648 18.109 1.137 1 96.56 324 HIS B CA 1
ATOM 5646 C C . HIS B 1 324 ? -10.859 19.016 1.308 1 96.56 324 HIS B C 1
ATOM 5648 O O . HIS B 1 324 ? -11.5 19.391 0.325 1 96.56 324 HIS B O 1
ATOM 5654 N N . VAL B 1 325 ? -11.133 19.453 2.438 1 96.69 325 VAL B N 1
ATOM 5655 C CA . VAL B 1 325 ? -12.453 19.938 2.816 1 96.69 325 VAL B CA 1
ATOM 5656 C C . VAL B 1 325 ? -12.617 21.391 2.35 1 96.69 325 VAL B C 1
ATOM 5658 O O . VAL B 1 325 ? -11.625 22.078 2.078 1 96.69 325 VAL B O 1
ATOM 5661 N N . PRO B 1 326 ? -13.836 21.922 2.346 1 94.25 326 PRO B N 1
ATOM 5662 C CA . PRO B 1 326 ? -14.102 23.297 1.938 1 94.25 326 PRO B CA 1
ATOM 5663 C C . PRO B 1 326 ? -13.492 24.328 2.898 1 94.25 326 PRO B C 1
ATOM 5665 O O . PRO B 1 326 ? -13.484 24.109 4.113 1 94.25 326 PRO B O 1
ATOM 5668 N N . GLU B 1 327 ? -13.094 25.438 2.322 1 91.38 327 GLU B N 1
ATOM 5669 C CA . GLU B 1 327 ? -12.57 26.531 3.137 1 91.38 327 GLU B CA 1
ATOM 5670 C C . GLU B 1 327 ? -13.695 27.25 3.889 1 91.38 327 GLU B C 1
ATOM 5672 O O . GLU B 1 327 ? -14.844 27.25 3.445 1 91.38 327 GLU B O 1
ATOM 5677 N N . TRP B 1 328 ? -13.352 27.766 5.004 1 94.25 328 TRP B N 1
ATOM 5678 C CA . TRP B 1 328 ? -14.297 28.531 5.809 1 94.25 328 TRP B CA 1
ATOM 5679 C C . TRP B 1 328 ? -15.5 27.688 6.199 1 94.25 328 TRP B C 1
ATOM 5681 O O . TRP B 1 328 ? -16.641 28.125 6.078 1 94.25 328 TRP B O 1
ATOM 5691 N N . GLY B 1 329 ? -15.227 26.547 6.609 1 93.06 329 GLY B N 1
ATOM 5692 C CA . GLY B 1 329 ? -16.25 25.547 6.891 1 93.06 329 GLY B CA 1
ATOM 5693 C C . GLY B 1 329 ? -17.266 26 7.922 1 93.06 329 GLY B C 1
ATOM 5694 O O . GLY B 1 329 ? -18.359 25.453 7.996 1 93.06 329 GLY B O 1
ATOM 5695 N N . PHE B 1 330 ? -16.953 27.031 8.688 1 94.5 330 PHE B N 1
ATOM 5696 C CA . PHE B 1 330 ? -17.859 27.484 9.742 1 94.5 330 PHE B CA 1
ATOM 5697 C C . PHE B 1 330 ? -18.953 28.375 9.18 1 94.5 330 PHE B C 1
ATOM 5699 O O . PHE B 1 330 ? -19.953 28.641 9.852 1 94.5 330 PHE B O 1
ATOM 5706 N N . LYS B 1 331 ? -18.734 28.906 8.008 1 95.31 331 LYS B N 1
ATOM 5707 C CA . LYS B 1 331 ? -19.781 29.719 7.375 1 95.31 331 LYS B CA 1
ATOM 5708 C C . LYS B 1 331 ? -20.969 28.844 6.949 1 95.31 331 LYS B C 1
ATOM 5710 O O . LYS B 1 331 ? -20.781 27.688 6.566 1 95.31 331 LYS B O 1
ATOM 5715 N N . ALA B 1 332 ? -22.156 29.422 6.922 1 94.12 332 ALA B N 1
ATOM 5716 C CA . ALA B 1 332 ? -23.406 28.672 6.73 1 94.12 332 ALA B CA 1
ATOM 5717 C C . ALA B 1 332 ? -23.359 27.875 5.434 1 94.12 332 ALA B C 1
ATOM 5719 O O . ALA B 1 332 ? -23.609 26.672 5.434 1 94.12 332 ALA B O 1
ATOM 5720 N N . GLY B 1 333 ? -23.094 28.484 4.305 1 94.19 333 GLY B N 1
ATOM 5721 C CA . GLY B 1 333 ? -23.031 27.797 3.02 1 94.19 333 GLY B CA 1
ATOM 5722 C C . GLY B 1 333 ? -22 26.688 2.98 1 94.19 333 GLY B C 1
ATOM 5723 O O . GLY B 1 333 ? -22.297 25.578 2.521 1 94.19 333 GLY B O 1
ATOM 5724 N N . GLN B 1 334 ? -20.797 26.953 3.477 1 95.88 334 GLN B N 1
ATOM 5725 C CA . GLN B 1 334 ? -19.703 25.969 3.469 1 95.88 334 GLN B CA 1
ATOM 5726 C C . GLN B 1 334 ? -19.984 24.828 4.445 1 95.88 334 GLN B C 1
ATOM 5728 O O . GLN B 1 334 ? -19.656 23.672 4.172 1 95.88 334 GLN B O 1
ATOM 5733 N N . TRP B 1 335 ? -20.641 25.188 5.551 1 96.56 335 TRP B N 1
ATOM 5734 C CA . TRP B 1 335 ? -21.016 24.156 6.512 1 96.56 335 TRP B CA 1
ATOM 5735 C C . TRP B 1 335 ? -22.016 23.188 5.898 1 96.56 335 TRP B C 1
ATOM 5737 O O . TRP B 1 335 ? -21.938 21.969 6.133 1 96.56 335 TRP B O 1
ATOM 5747 N N . HIS B 1 336 ? -22.922 23.688 5.137 1 96.56 336 HIS B N 1
ATOM 5748 C CA . HIS B 1 336 ? -23.922 22.875 4.461 1 96.56 336 HIS B CA 1
ATOM 5749 C C . HIS B 1 336 ? -23.266 21.859 3.525 1 96.56 336 HIS B C 1
ATOM 5751 O O . HIS B 1 336 ? -23.781 20.75 3.342 1 96.56 336 HIS B O 1
ATOM 5757 N N . LEU B 1 337 ? -22.172 22.219 2.959 1 96.94 337 LEU B N 1
ATOM 5758 C CA . LEU B 1 337 ? -21.422 21.344 2.062 1 96.94 337 LEU B CA 1
ATOM 5759 C C . LEU B 1 337 ? -20.594 20.344 2.85 1 96.94 337 LEU B C 1
ATOM 5761 O O . LEU B 1 337 ? -20.469 19.188 2.451 1 96.94 337 LEU B O 1
ATOM 5765 N N . PHE B 1 338 ? -20.125 20.781 3.98 1 97.19 338 PHE B N 1
ATOM 5766 C CA . PHE B 1 338 ? -19.141 20.047 4.758 1 97.19 338 PHE B CA 1
ATOM 5767 C C . PHE B 1 338 ? -19.828 19.047 5.684 1 97.19 338 PHE B C 1
ATOM 5769 O O . PHE B 1 338 ? -19.375 17.906 5.816 1 97.19 338 PHE B O 1
ATOM 5776 N N . LYS B 1 339 ? -20.875 19.328 6.266 1 97 339 LYS B N 1
ATOM 5777 C CA . LYS B 1 339 ? -21.531 18.578 7.328 1 97 339 LYS B CA 1
ATOM 5778 C C . LYS B 1 339 ? -21.906 17.172 6.867 1 97 339 LYS B C 1
ATOM 5780 O O . LYS B 1 339 ? -21.75 16.203 7.613 1 97 339 LYS B O 1
ATOM 5785 N N . PRO B 1 340 ? -22.359 16.969 5.637 1 97.88 340 PRO B N 1
ATOM 5786 C CA . PRO B 1 340 ? -22.703 15.617 5.203 1 97.88 340 PRO B CA 1
ATOM 5787 C C . PRO B 1 340 ? -21.516 14.656 5.262 1 97.88 340 PRO B C 1
ATOM 5789 O O . PRO B 1 340 ? -21.688 13.469 5.547 1 97.88 340 PRO B O 1
ATOM 5792 N N . LEU B 1 341 ? -20.344 15.117 4.988 1 98 341 LEU B N 1
ATOM 5793 C CA . LEU B 1 341 ? -19.156 14.273 5.098 1 98 341 LEU B CA 1
ATOM 5794 C C . LEU B 1 341 ? -18.938 13.828 6.539 1 98 341 LEU B C 1
ATOM 5796 O O . LEU B 1 341 ? -18.672 12.648 6.793 1 98 341 LEU B O 1
ATOM 5800 N N . ILE B 1 342 ? -19.078 14.766 7.434 1 96.94 342 ILE B N 1
ATOM 5801 C CA . ILE B 1 342 ? -18.891 14.453 8.844 1 96.94 342 ILE B CA 1
ATOM 5802 C C . ILE B 1 342 ? -19.922 13.422 9.297 1 96.94 342 ILE B C 1
ATOM 5804 O O . ILE B 1 342 ? -19.578 12.469 9.992 1 96.94 342 ILE B O 1
ATOM 5808 N N . ASN B 1 343 ? -21.109 13.602 8.828 1 96.81 343 ASN B N 1
ATOM 5809 C CA . ASN B 1 343 ? -22.172 12.648 9.172 1 96.81 343 ASN B CA 1
ATOM 5810 C C . ASN B 1 343 ? -21.875 11.258 8.609 1 96.81 343 ASN B C 1
ATOM 5812 O O . ASN B 1 343 ? -22.156 10.25 9.25 1 96.81 343 ASN B O 1
ATOM 5816 N N . ARG B 1 344 ? -21.297 11.281 7.406 1 96 344 ARG B N 1
ATOM 5817 C CA . ARG B 1 344 ? -20.969 10.016 6.766 1 96 344 ARG B CA 1
ATOM 5818 C C . ARG B 1 344 ? -19.797 9.336 7.469 1 96 344 ARG B C 1
ATOM 5820 O O . ARG B 1 344 ? -19.797 8.117 7.641 1 96 344 ARG B O 1
ATOM 5827 N N . LEU B 1 345 ? -18.859 10.07 7.793 1 95.94 345 LEU B N 1
ATOM 5828 C CA . LEU B 1 345 ? -17.641 9.555 8.406 1 95.94 345 LEU B CA 1
ATOM 5829 C C . LEU B 1 345 ? -17.938 8.984 9.797 1 95.94 345 LEU B C 1
ATOM 5831 O O . LEU B 1 345 ? -17.359 7.969 10.188 1 95.94 345 LEU B O 1
ATOM 5835 N N . PHE B 1 346 ? -18.734 9.602 10.484 1 95.5 346 PHE B N 1
ATOM 5836 C CA . PHE B 1 346 ? -19.094 9.203 11.844 1 95.5 346 PHE B CA 1
ATOM 5837 C C . PHE B 1 346 ? -20.531 8.734 11.922 1 95.5 346 PHE B C 1
ATOM 5839 O O . PHE B 1 346 ? -21.297 9.188 12.773 1 95.5 346 PHE B O 1
ATOM 5846 N N . GLU B 1 347 ? -20.859 7.891 11.062 1 92.31 347 GLU B N 1
ATOM 5847 C CA . GLU B 1 347 ? -22.219 7.348 10.992 1 92.31 347 GLU B CA 1
ATOM 5848 C C . GLU B 1 347 ? -22.453 6.309 12.086 1 92.31 347 GLU B C 1
ATOM 5850 O O . GLU B 1 347 ? -21.516 5.66 12.547 1 92.31 347 GLU B O 1
ATOM 5855 N N . GLY B 1 348 ? -23.781 6.25 12.516 1 89 348 GLY B N 1
ATOM 5856 C CA . GLY B 1 348 ? -24.156 5.254 13.516 1 89 348 GLY B CA 1
ATOM 5857 C C . GLY B 1 348 ? -24.484 5.859 14.867 1 89 348 GLY B C 1
ATOM 5858 O O . GLY B 1 348 ? -24.109 6.996 15.148 1 89 348 GLY B O 1
ATOM 5859 N N . GLU B 1 349 ? -25.078 5.023 15.711 1 89.56 349 GLU B N 1
ATOM 5860 C CA . GLU B 1 349 ? -25.531 5.473 17.016 1 89.56 349 GLU B CA 1
ATOM 5861 C C . GLU B 1 349 ? -24.359 5.789 17.938 1 89.56 349 GLU B C 1
ATOM 5863 O O . GLU B 1 349 ? -24.422 6.734 18.734 1 89.56 349 GLU B O 1
ATOM 5868 N N . LYS B 1 350 ? -23.344 5.098 17.734 1 88.81 350 LYS B N 1
ATOM 5869 C CA . LYS B 1 350 ? -22.203 5.246 18.625 1 88.81 350 LYS B CA 1
ATOM 5870 C C . LYS B 1 350 ? -21.547 6.617 18.469 1 88.81 350 LYS B C 1
ATOM 5872 O O . LYS B 1 350 ? -20.859 7.086 19.359 1 88.81 350 LYS B O 1
ATOM 5877 N N . TYR B 1 351 ? -21.828 7.285 17.344 1 93.5 351 TYR B N 1
ATOM 5878 C CA . TYR B 1 351 ? -21.188 8.57 17.094 1 93.5 351 TYR B CA 1
ATOM 5879 C C . TYR B 1 351 ? -22.188 9.711 17.203 1 93.5 351 TYR B C 1
ATOM 5881 O O . TYR B 1 351 ? -21.891 10.852 16.828 1 93.5 351 TYR B O 1
ATOM 5889 N N . GLU B 1 352 ? -23.344 9.414 17.625 1 93.19 352 GLU B N 1
ATOM 5890 C CA . GLU B 1 352 ? -24.391 10.43 17.703 1 93.19 352 GLU B CA 1
ATOM 5891 C C . GLU B 1 352 ? -23.953 11.602 18.578 1 93.19 352 GLU B C 1
ATOM 5893 O O . GLU B 1 352 ? -24.094 12.766 18.172 1 93.19 352 GLU B O 1
ATOM 5898 N N . GLU B 1 353 ? -23.406 11.32 19.734 1 91.94 353 GLU B N 1
ATOM 5899 C CA . GLU B 1 353 ? -22.984 12.367 20.656 1 91.94 353 GLU B CA 1
ATOM 5900 C C . GLU B 1 353 ? -21.844 13.195 20.062 1 91.94 353 GLU B C 1
ATOM 5902 O O . GLU B 1 353 ? -21.781 14.406 20.266 1 91.94 353 GLU B O 1
ATOM 5907 N N . LEU B 1 354 ? -21 12.562 19.375 1 94.88 354 LEU B N 1
ATOM 5908 C CA . LEU B 1 354 ? -19.891 13.266 18.734 1 94.88 354 LEU B CA 1
ATOM 5909 C C . LEU B 1 354 ? -20.406 14.234 17.672 1 94.88 354 LEU B C 1
ATOM 5911 O O . LEU B 1 354 ? -19.953 15.375 17.578 1 94.88 354 LEU B O 1
ATOM 5915 N N . ARG B 1 355 ? -21.359 13.797 16.875 1 96 355 ARG B N 1
ATOM 5916 C CA . ARG B 1 355 ? -21.938 14.648 15.852 1 96 355 ARG B CA 1
ATOM 5917 C C . ARG B 1 355 ? -22.641 15.859 16.469 1 96 355 ARG B C 1
ATOM 5919 O O . ARG B 1 355 ? -22.484 16.984 15.984 1 96 355 ARG B O 1
ATOM 5926 N N . LYS B 1 356 ? -23.281 15.633 17.562 1 95.31 356 LYS B N 1
ATOM 5927 C CA . LYS B 1 356 ? -23.906 16.734 18.281 1 95.31 356 LYS B CA 1
ATOM 5928 C C . LYS B 1 356 ? -22.859 17.719 18.797 1 95.31 356 LYS B C 1
ATOM 5930 O O . LYS B 1 356 ? -23.047 18.938 18.734 1 95.31 356 LYS B O 1
ATOM 5935 N N . ARG B 1 357 ? -21.781 17.203 19.312 1 95.31 357 ARG B N 1
ATOM 5936 C CA . ARG B 1 357 ? -20.719 18.047 19.828 1 95.31 357 ARG B CA 1
ATOM 5937 C C . ARG B 1 357 ? -20.094 18.891 18.719 1 95.31 357 ARG B C 1
ATOM 5939 O O . ARG B 1 357 ? -19.734 20.047 18.938 1 95.31 357 ARG B O 1
ATOM 5946 N N . PHE B 1 358 ? -20.031 18.344 17.531 1 97.12 358 PHE B N 1
ATOM 5947 C CA . PHE B 1 358 ? -19.5 19.062 16.375 1 97.12 358 PHE B CA 1
ATOM 5948 C C . PHE B 1 358 ? -20.422 20.203 15.984 1 97.12 358 PHE B C 1
ATOM 5950 O O . PHE B 1 358 ? -19.938 21.297 15.641 1 97.12 358 PHE B O 1
ATOM 5957 N N . GLU B 1 359 ? -21.641 19.969 16.031 1 95.81 359 GLU B N 1
ATOM 5958 C CA . GLU B 1 359 ? -22.609 21.031 15.75 1 95.81 359 GLU B CA 1
ATOM 5959 C C . GLU B 1 359 ? -22.5 22.156 16.781 1 95.81 359 GLU B C 1
ATOM 5961 O O . GLU B 1 359 ? -22.484 23.344 16.422 1 95.81 359 GLU B O 1
ATOM 5966 N N . LYS B 1 360 ? -22.438 21.766 18 1 95.56 360 LYS B N 1
ATOM 5967 C CA . LYS B 1 360 ? -22.25 22.75 19.062 1 95.56 360 LYS B CA 1
ATOM 5968 C C . LYS B 1 360 ? -20.953 23.531 18.875 1 95.56 360 LYS B C 1
ATOM 5970 O O . LYS B 1 360 ? -20.906 24.734 19.109 1 95.56 360 LYS B O 1
ATOM 5975 N N . TYR B 1 361 ? -19.922 22.828 18.484 1 96.38 361 TYR B N 1
ATOM 5976 C CA . TYR B 1 361 ? -18.641 23.453 18.219 1 96.38 361 TYR B CA 1
ATOM 5977 C C . TYR B 1 361 ? -18.766 24.562 17.188 1 96.38 361 TYR B C 1
ATOM 5979 O O . TYR B 1 361 ? -18.25 25.656 17.391 1 96.38 361 TYR B O 1
ATOM 5987 N N . ARG B 1 362 ? -19.406 24.234 16.094 1 96.5 362 ARG B N 1
ATOM 5988 C CA . ARG B 1 362 ? -19.578 25.25 15.062 1 96.5 362 ARG B CA 1
ATOM 5989 C C . ARG B 1 362 ? -20.281 26.484 15.625 1 96.5 362 ARG B C 1
ATOM 5991 O O . ARG B 1 362 ? -19.875 27.609 15.352 1 96.5 362 ARG B O 1
ATOM 5998 N N . VAL B 1 363 ? -21.312 26.297 16.406 1 95.81 363 VAL B N 1
ATOM 5999 C CA . VAL B 1 363 ? -22.078 27.391 17 1 95.81 363 VAL B CA 1
ATOM 6000 C C . VAL B 1 363 ? -21.172 28.203 17.922 1 95.81 363 VAL B C 1
ATOM 6002 O O . VAL B 1 363 ? -21.141 29.438 17.844 1 95.81 363 VAL B O 1
ATOM 6005 N N . ASP B 1 364 ? -20.438 27.5 18.766 1 94.19 364 ASP B N 1
ATOM 6006 C CA . ASP B 1 364 ? -19.531 28.156 19.688 1 94.19 364 ASP B CA 1
ATOM 6007 C C . ASP B 1 364 ? -18.438 28.922 18.938 1 94.19 364 ASP B C 1
ATOM 6009 O O . ASP B 1 364 ? -18.031 30.016 19.375 1 94.19 364 ASP B O 1
ATOM 6013 N N . TYR B 1 365 ? -18 28.359 17.859 1 95.56 365 TYR B N 1
ATOM 6014 C CA . TYR B 1 365 ? -16.891 28.922 17.094 1 95.56 365 TYR B CA 1
ATOM 6015 C C . TYR B 1 365 ? -17.281 30.266 16.469 1 95.56 365 TYR B C 1
ATOM 6017 O O . TYR B 1 365 ? -16.453 31.156 16.344 1 95.56 365 TYR B O 1
ATOM 6025 N N . ILE B 1 366 ? -18.531 30.422 16.031 1 94.5 366 ILE B N 1
ATOM 6026 C CA . ILE B 1 366 ? -18.953 31.641 15.336 1 94.5 366 ILE B CA 1
ATOM 6027 C C . ILE B 1 366 ? -19.531 32.625 16.328 1 94.5 366 ILE B C 1
ATOM 6029 O O . ILE B 1 366 ? -19.844 33.781 15.969 1 94.5 366 ILE B O 1
ATOM 6033 N N . SER B 1 367 ? -19.812 32.188 17.5 1 86.06 367 SER B N 1
ATOM 6034 C CA . SER B 1 367 ? -20.406 33.062 18.484 1 86.06 367 SER B CA 1
ATOM 6035 C C . SER B 1 367 ? -19.469 34.219 18.859 1 86.06 367 SER B C 1
ATOM 6037 O O . SER B 1 367 ? -18.25 34.062 18.844 1 86.06 367 SER B O 1
ATOM 6039 N N . LYS B 1 368 ? -19.797 35.5 18.406 1 66.25 368 LYS B N 1
ATOM 6040 C CA . LYS B 1 368 ? -19.047 36.719 18.609 1 66.25 368 LYS B CA 1
ATOM 6041 C C . LYS B 1 368 ? -18.406 36.75 19.984 1 66.25 368 LYS B C 1
ATOM 6043 O O . LYS B 1 368 ? -18.922 36.188 20.938 1 66.25 368 LYS B O 1
ATOM 6048 N N . ASP B 1 369 ? -16.953 37.156 20.016 1 53.97 369 ASP B N 1
ATOM 6049 C CA . ASP B 1 369 ? -16.281 37.562 21.234 1 53.97 369 ASP B CA 1
ATOM 6050 C C . ASP B 1 369 ? -17.125 38.531 22.047 1 53.97 369 ASP B C 1
ATOM 6052 O O . ASP B 1 369 ? -17.422 39.656 21.578 1 53.97 369 ASP B O 1
ATOM 6056 N N . CYS B 1 370 ? -18.062 38.281 22.625 1 41.53 370 CYS B N 1
ATOM 6057 C CA . CYS B 1 370 ? -18.547 39.281 23.578 1 41.53 370 CYS B CA 1
ATOM 6058 C C . CYS B 1 370 ? -17.375 40 24.25 1 41.53 370 CYS B C 1
ATOM 6060 O O . CYS B 1 370 ? -17.531 41.125 24.734 1 41.53 370 CYS B O 1
ATOM 6062 N N . CYS B 1 371 ? -16.312 39.375 24.594 1 39.78 371 CYS B N 1
ATOM 6063 C CA . CYS B 1 371 ? -15.359 40 25.5 1 39.78 371 CYS B CA 1
ATOM 6064 C C . CYS B 1 371 ? -14.375 40.875 24.719 1 39.78 371 CYS B C 1
ATOM 6066 O O . CYS B 1 371 ? -13.477 41.469 25.297 1 39.78 371 CYS B O 1
ATOM 6068 N N . ASP B 1 372 ? -14.219 40.906 23.484 1 38.31 372 ASP B N 1
ATOM 6069 C CA . ASP B 1 372 ? -13.227 41.844 22.969 1 38.31 372 ASP B CA 1
ATOM 6070 C C . ASP B 1 372 ? -13.688 43.281 23.141 1 38.31 372 ASP B C 1
ATOM 6072 O O . ASP B 1 372 ? -12.945 44.219 22.859 1 38.31 372 ASP B O 1
ATOM 6076 N N . ASP B 1 373 ? -14.953 43.594 23.203 1 31.52 373 ASP B N 1
ATOM 6077 C CA . ASP B 1 373 ? -15.234 45 23.469 1 31.52 373 ASP B CA 1
ATOM 6078 C C . ASP B 1 373 ? -14.828 45.375 24.891 1 31.52 373 ASP B C 1
ATOM 6080 O O . ASP B 1 373 ? -15.047 46.531 25.328 1 31.52 373 ASP B O 1
ATOM 6084 N N . VAL B 1 374 ? -14.586 44.5 25.766 1 29.11 374 VAL B N 1
ATOM 6085 C CA . VAL B 1 374 ? -14.234 45.094 27.062 1 29.11 374 VAL B CA 1
ATOM 6086 C C . VAL B 1 374 ? -12.797 45.625 27.016 1 29.11 374 VAL B C 1
ATOM 6088 O O . VAL B 1 374 ? -12.398 46.438 27.859 1 29.11 374 VAL B O 1
ATOM 6091 N N . ILE B 1 375 ? -11.719 45.156 26.25 1 25.06 375 ILE B N 1
ATOM 6092 C CA . ILE B 1 375 ? -10.578 46.062 26.328 1 25.06 375 ILE B CA 1
ATOM 6093 C C . ILE B 1 375 ? -10.727 47.188 25.281 1 25.06 375 ILE B C 1
ATOM 6095 O O . ILE B 1 375 ? -11.062 46.906 24.125 1 25.06 375 ILE B O 1
#

Nearest PDB structures (foldseek):
  3loq-assembly1_A  TM=5.446E-01  e=4.610E-01  Archaeoglobus fulgidus
  6scy-assembly1_A  TM=5.131E-01  e=4.610E-01  Methanococcus maripaludis S2
  5wc8-assembly1_M  TM=4.507E-01  e=5.198E-01  Mannheimia haemolytica
  4l07-assembly1_A  TM=3.396E-01  e=4.895E-01  Pseudomonas putida S16
  6nr3-assembly1_B  TM=2.584E-01  e=7.307E+00  Ficedula albicollis

Sequence (750 aa):
MARGLNRRYKYLLTFAICVVFVLTLTICSPASVSFINIKNPSFIQLLKNAFSNPSNSPQPRIAAILAVTLHKRYLFTLPFAVAAWQKLGVEPIVIIVGDYNVLLRQHQSKTAIDLVLELGGRIHFIMNDTVAEATLSQTSRLFAAAMPFSSDFKDDDIFITSDSDIIPFHLANHIPNPLAKQRLYIYNAACYGTTKVPPAHGYYSVPMYPMTTIGATVSAWREIMGFRWKKFSGEDIELYLKTEFGQNFFHPDDGERADLKSSLIWYADQALVSYKISRWFKRNSKNKWSTTLPQACSRRIDRADWPMPSNMSKIDLTEWDDAHVPEWGFKAGQWHLFKPLINRLFEGEKYEELRKRFEKYRVDYISKDCCDDVIMARGLNRRYKYLLTFAICVVFVLTLTICSPASVSFINIKNPSFIQLLKNAFSNPSNSPQPRIAAILAVTLHKRYLFTLPFAVAAWQKLGVEPIVIIVGDYNVLLRQHQSKTAIDLVLELGGRIHFIMNDTVAEATLSQTSRLFAAAMPFSSDFKDDDIFITSDSDIIPFHLANHIPNPLAKQRLYIYNAACYGTTKVPPAHGYYSVPMYPMTTIGATVSAWREIMGFRWKKFSGEDIELYLKTEFGQNFFHPDDGERADLKSSLIWYADQALVSYKISRWFKRNSKNKWSTTLPQACSRRIDRADWPMPSNMSKIDLTEWDDAHVPEWGFKAGQWHLFKPLINRLFEGEKYEELRKRFEKYRVDYISKDCCDDVI

Secondary structure (DSSP, 8-state):
-TTSSHHHHHHHHHHHHHHHHHHTTTSS-SS-EEE-----HHHHHHHHHTT----SS-PPPEEEEEEEES-HHHHTTHHHHHHHHHHTT-EEEEEEES-HHHHHH-HHHHHHHHHHHHTT-EEEEE--SSS-HHHHHHHHGGGGGGSGGGGGS-TT-EEEEE-TTEEES-SGGGS--GGGT--EEETTTTSS-EEEPPGGG-S-EEEPPPSS-EEEEHHHHHHHHT--S----HHHHHHHHHHHH-TTS--TTGGG-GGGTTSTTTTHHHHHHHHHHHHHHHH-HHHHHTEE---S---EEEGGGPPPHHHHTT--GGG-SEEEPPTTTTSHHHHHHHHHHHHHHT-SGGGHHHHHHHHHHHHHHHS--SGGGT-/-TTSSHHHHHHHHHHHHHHHHHHTTTSS-SS-EEE-----HHHHHHHHHTT----SS-PPPEEEEEEEES-HHHHTTHHHHHHHHHHTTPEEEEEEES-HHHHHH-HHHHHHHHHHHHTT-EEEEE--SSS-HHHHHHHHGGGGGGSGGGGGS-TT-EEEEE-TTEEES-SGGGS--GGGT--EEETTTTSS-EEEPPGGG-S-EEEPPPSS-EEEEHHHHHHHHT--S----HHHHHHHHHHHH-TTS--TTGGG-GGGTTSTTTTHHHHHHHHHHHHHHHH-HHHHHTEE--SS---EEEGGGPPPHHHHTT--GGG-SEEEPPTTTTSHHHHHHHHHHHHHHT-SGGGHHHHHHHHHHHHHHHS--SGGGT-

Solvent-accessible surface area (backbone atoms only — not comparable to full-atom values): 39330 Å² total; per-residue (Å²): 123,75,77,62,57,60,60,52,52,52,53,49,50,54,47,51,58,51,45,59,58,53,56,71,54,61,81,56,77,90,57,71,54,69,59,82,67,66,65,39,62,66,55,34,45,57,31,40,63,72,55,67,68,85,64,84,59,90,68,67,55,43,31,34,34,28,35,35,43,76,49,66,59,55,38,67,37,30,42,57,23,43,46,33,38,29,48,72,63,26,45,33,35,35,36,40,23,39,55,70,66,52,49,73,63,37,60,49,47,46,52,36,49,53,48,26,25,38,56,52,30,37,47,36,40,31,49,63,76,62,44,10,41,56,53,48,20,63,38,48,53,77,44,44,63,31,23,76,75,34,76,83,53,55,55,72,17,31,42,21,36,32,47,29,53,37,38,58,68,54,53,57,73,37,41,44,33,64,91,46,56,29,41,30,19,34,35,36,30,52,65,46,64,67,33,58,38,43,56,68,78,44,94,51,68,40,64,26,36,51,61,57,28,37,7,24,19,32,48,48,46,24,59,37,72,64,59,84,82,59,70,53,48,47,66,50,48,53,51,49,48,27,62,40,47,33,83,79,67,60,42,53,63,50,68,76,40,73,85,40,62,89,32,68,73,62,44,40,44,32,25,46,51,21,43,30,46,54,50,39,36,69,74,35,71,65,48,45,65,16,42,48,64,45,71,37,60,72,49,62,48,34,51,92,69,56,62,54,44,78,53,38,60,66,54,66,61,77,75,35,43,32,30,38,58,58,75,44,40,78,41,70,73,36,27,59,50,45,49,33,48,55,50,55,74,45,56,60,77,88,28,45,66,55,54,52,50,51,54,50,46,48,52,59,46,66,50,73,67,70,64,63,75,71,108,124,75,79,63,59,61,61,51,51,49,53,50,50,54,48,50,59,51,46,59,57,53,56,71,55,64,80,51,77,91,54,73,55,69,58,82,68,65,65,40,61,66,53,34,45,58,30,39,62,70,58,66,69,84,64,83,60,89,68,68,56,42,34,35,34,28,35,35,43,78,50,66,58,54,38,67,38,30,43,57,22,42,44,35,38,29,48,71,63,26,45,32,35,34,36,40,24,37,56,69,67,54,50,74,65,36,58,49,46,46,51,38,49,52,49,27,26,41,56,53,31,36,46,36,40,32,50,63,76,62,43,10,42,56,52,48,21,64,38,48,54,76,44,45,64,30,24,73,74,34,76,82,53,55,56,73,16,33,42,20,37,33,47,29,54,38,37,58,68,53,52,58,74,38,42,44,34,65,91,46,56,27,40,29,20,34,37,35,32,48,63,46,65,66,32,58,37,42,55,67,78,44,92,53,70,40,64,27,36,52,63,58,27,35,7,25,20,34,47,48,46,24,61,37,72,64,60,83,84,59,70,51,50,48,63,51,48,53,52,49,48,27,62,42,47,33,83,78,65,58,41,52,63,52,68,76,40,72,86,39,61,90,31,67,74,62,43,41,44,33,25,46,51,21,43,32,46,53,50,39,34,70,75,36,69,66,47,44,64,17,41,48,65,44,69,36,60,69,51,62,48,35,50,92,69,56,62,55,43,77,53,39,60,67,57,67,59,79,76,34,43,32,29,39,56,57,73,45,41,78,41,71,74,36,27,58,50,45,49,32,49,55,48,55,74,45,56,59,76,90,28,46,66,57,53,50,50,50,55,50,45,47,53,60,46,66,50,72,68,74,64,62,75,72,109